Protein AF-A0A2V9L5A3-F1 (afdb_monomer_lite)

Secondary structure (DSSP, 8-state):
-PPPPPHHHHHHHTSSHHHHHHHHHHHH-TTS---TTT--TT-EE--THHHHTTEEEETTTTEEEETTTTBTTTT--S-HHHHHHHHHHHHH-TT---HHHHHHHTT-SSHHHHHHHHHHHHHHT---TTTSPPB-SEEEEEEEEEE---SS--STT-TTEEEEEEEEETTT--EEEEE-S--SHHHHHHHHHHHB-TT-EEEEES-GGGGGGGSTTSEEEEE-TTT-SSBTTTB--HHHHHHHHHHHHHIIIIIS---GGGHHHHHHHHHHHHHTTT-TTHHHHHHHT-B---TTSS--HHHHHHHHHHHHHHHHHHHHHHHHHHHHHHSSSPSEEEEEEE-TTT--EEEEEEEE--PPPHHHHHHHHHHHHHHHHHHHHHHHHHHHHHS-SS---S------BSSHHHHHHHHHHHSTTS-HHHHHHHHTT--BTTT-HHHHHHHHHHHHHHHTSSPPEEEEEEEEEPPHHHHHHHHTTS-HHHHHT--EEEPPGGG--SS--TT-EEEE--TT----TTPPEEEEEEE--TTSTT-BHHHHHHHHHHHHHHHHHHTGGGG-

Foldseek 3Di:
DQAADDLVRLCVQLVDLVSLQVLLCCLVCVPADADPQARDRQKDFDDDPSVVVQWIADPVVRDIDHSCPQFLCPPDPDRSSLLLSLLVCQLVVLLGAELVRSCVVSVQVDSVSSVSSLLLLLVLLADDLVPDDAAAAEKEKEKDWDADDDPDDPDFPPPGTWIKMKMAHPPLRAMDIDTFPHQALVRVVVVNPSRHAFAYEYAYEPDPSCPCCPDNRYNYDYDDPVVDQADPPRGHNVSVVVLVVSLVCSCVPHHVDDHPVSVRSSSSSSSSSSSCVVPRHVSSVSSSSRRNCPPLNPQNLVNLLVVLVVLLVQLVVLLVVLVVLQCVQCDPPGQFDWDWDADPPQQWIWIAGQDGNDWRDLVSLVSLLSSLVSLQVSQQSLQQLQLSSQASPPDDDPDAGQDADAAPVVSVVCVCVRNPNGDPVLSVLSVQQVRYPVRNVLNNLSVVQNCCCVPPHRWDKAKKFFWKFQDPVNLVVVVVPDPNVVSVPRGIDTDDLVPIDPRGDRGGTRDIGHRPDDDDSVMGIDMAMDTPDPVNGRDGSSVSSVVSSVVSSVSSVVCSVSSD

Radius of gyration: 33.83 Å; chains: 1; bounding box: 72×54×103 Å

pLDDT: mean 84.97, std 11.85, range [37.41, 98.12]

Sequence (564 aa):
MKTQPSLLEIVSKFNTEEMCVRHFEKIRWPKGLRCVRCDSNKARRMTGEAANRFLYWCPDCRYQYTVTVGTIFHDSKIPLIKWFLAIYMICSAKKGIPSLQLKRELDLGSYESALYMTHRIRLAMREDPDFCEKFSGIVEVDETYIGGKAKGPRGRGAANKVPVVAMKNRTSGKVRMQALEAVNAQSLADFIREHAHRGAEVHTDELSSYLWLDSAEFAHKSVNHTQTYVAPGNVHTNRVENVWSLFKRGIMGIFHKVSAKYLPLYLDEFAFRFNNRDEFNLMDKVLSECFLDSQASIMTANGRIALIRVKIERAKQHIRELQVETTAFLAPPDPYIVGAKRDPQTREPVYYVARVNRTPPIEIGAIAGDALQNLRSALDHLAYHLVLVGSSGSHLRRYVYFPISEDAAKYKTEVLGKVKGMRQDAIKAIDALKPYKGGNDLLWMLHRLNRTDKHRMLMTVGAAHIGHSITPEEREIFRQRIPARVVDEIAFVSLDARMVKCPLEEGDELLRDSPDAEVHEDMHFRFEVVFGEPDVLHTMLVPTLQRMADSVHAIVERFRPFLA

Structure (mmCIF, N/CA/C/O backbone):
data_AF-A0A2V9L5A3-F1
#
_entry.id   AF-A0A2V9L5A3-F1
#
loop_
_atom_site.group_PDB
_atom_site.id
_atom_site.type_symbol
_atom_site.label_atom_id
_atom_site.label_alt_id
_atom_site.label_comp_id
_atom_site.label_asym_id
_atom_site.label_entity_id
_atom_site.label_seq_id
_atom_site.pdbx_PDB_ins_code
_atom_site.Cartn_x
_atom_site.Cartn_y
_atom_site.Cartn_z
_atom_site.occupancy
_atom_site.B_iso_or_equiv
_atom_site.auth_seq_id
_atom_site.auth_comp_id
_atom_site.auth_asym_id
_atom_site.auth_atom_id
_atom_site.pdbx_PDB_model_num
ATOM 1 N N . MET A 1 1 ? -7.637 28.464 31.332 1.00 40.91 1 MET A N 1
ATOM 2 C CA . MET A 1 1 ? -7.266 27.127 30.809 1.00 40.91 1 MET A CA 1
ATOM 3 C C . MET A 1 1 ? -8.484 26.235 30.914 1.00 40.91 1 MET A C 1
ATOM 5 O O . MET A 1 1 ? -9.002 26.105 32.013 1.00 40.91 1 MET A O 1
ATOM 9 N N . LYS A 1 2 ? -8.987 25.681 29.806 1.00 51.78 2 LYS A N 1
ATOM 10 C CA . LYS A 1 2 ? -10.093 24.723 29.894 1.00 51.78 2 LYS A CA 1
ATOM 11 C C . LYS A 1 2 ? -9.536 23.416 30.485 1.00 51.78 2 LYS A C 1
ATOM 13 O O . LYS A 1 2 ? -8.553 22.887 29.974 1.00 51.78 2 LYS A O 1
ATOM 18 N N . THR A 1 3 ? -10.098 22.952 31.594 1.00 63.97 3 THR A N 1
ATOM 19 C CA . THR A 1 3 ? -9.690 21.726 32.298 1.00 63.97 3 THR A CA 1
ATOM 20 C C . THR A 1 3 ? -10.369 20.509 31.683 1.00 63.97 3 THR A C 1
ATOM 22 O O . THR A 1 3 ? -11.558 20.574 31.382 1.00 63.97 3 THR A O 1
ATOM 25 N N . GLN A 1 4 ? -9.631 19.409 31.503 1.00 71.31 4 GLN A N 1
ATOM 26 C CA . GLN A 1 4 ? -10.204 18.131 31.059 1.00 71.31 4 GLN A CA 1
ATOM 27 C C . GLN A 1 4 ? -11.436 17.769 31.909 1.00 71.31 4 GLN A C 1
ATOM 29 O O . GLN A 1 4 ? -11.409 18.020 33.120 1.00 71.31 4 GLN A O 1
ATOM 34 N N . PRO A 1 5 ? -12.493 17.199 31.300 1.00 83.06 5 PRO A N 1
ATOM 35 C CA . PRO A 1 5 ? -13.714 16.873 32.022 1.00 83.06 5 PRO A CA 1
ATOM 36 C C . PRO A 1 5 ? -13.416 15.901 33.163 1.00 83.06 5 PRO A C 1
ATOM 38 O O . PRO A 1 5 ? -12.546 15.034 33.035 1.00 83.06 5 PRO A O 1
ATOM 41 N N . SER A 1 6 ? -14.113 16.049 34.285 1.00 88.56 6 SER A N 1
ATOM 42 C CA . SER A 1 6 ? -13.950 15.163 35.440 1.00 88.56 6 SER A CA 1
ATOM 43 C C . SER A 1 6 ? -14.579 13.789 35.189 1.00 88.56 6 SER A C 1
ATOM 45 O O . SER A 1 6 ? -15.445 13.628 34.327 1.00 88.56 6 SER A O 1
ATOM 47 N N . LEU A 1 7 ? -14.190 12.782 35.979 1.00 89.69 7 LEU A N 1
ATOM 48 C CA . LEU A 1 7 ? -14.783 11.446 35.874 1.00 89.69 7 LEU A CA 1
ATOM 49 C C . LEU A 1 7 ? -16.305 11.487 36.084 1.00 89.69 7 LEU A C 1
ATOM 51 O O . LEU A 1 7 ? -17.033 10.813 35.363 1.00 89.69 7 LEU A O 1
ATOM 55 N N . LEU A 1 8 ? -16.791 12.308 37.022 1.00 91.69 8 LEU A N 1
ATOM 56 C CA . LEU A 1 8 ? -18.225 12.460 37.289 1.00 91.69 8 LEU A CA 1
ATOM 57 C C . LEU A 1 8 ? -18.970 13.078 36.101 1.00 91.69 8 LEU A C 1
ATOM 59 O O . LEU A 1 8 ? -20.065 12.632 35.768 1.00 91.69 8 LEU A O 1
ATOM 63 N N . GLU A 1 9 ? -18.368 14.057 35.424 1.00 91.44 9 GLU A N 1
ATOM 64 C CA . GLU A 1 9 ? -18.940 14.645 34.208 1.00 91.44 9 GLU A CA 1
ATOM 65 C C . GLU A 1 9 ? -19.022 13.617 33.075 1.00 91.44 9 GLU A C 1
ATOM 67 O O . GLU A 1 9 ? -20.039 13.541 32.389 1.00 91.44 9 GLU A O 1
ATOM 72 N N . ILE A 1 10 ? -17.985 12.794 32.898 1.00 93.25 10 ILE A N 1
ATOM 73 C CA . ILE A 1 10 ? -17.954 11.733 31.882 1.00 93.25 10 ILE A CA 1
ATOM 74 C C . ILE A 1 10 ? -18.992 10.653 32.175 1.00 93.25 10 ILE A C 1
ATOM 76 O O . ILE A 1 10 ? -19.742 10.281 31.275 1.00 93.25 10 ILE A O 1
ATOM 80 N N . VAL A 1 11 ? -19.076 10.184 33.421 1.00 93.44 11 VAL A N 1
ATOM 81 C CA . VAL A 1 11 ? -20.080 9.196 33.839 1.00 93.44 11 VAL A CA 1
ATOM 82 C C . VAL A 1 11 ? -21.488 9.751 33.640 1.00 93.44 11 VAL A C 1
ATOM 84 O O . VAL A 1 11 ? -22.334 9.053 33.096 1.00 93.44 11 VAL A O 1
ATOM 87 N N . SER A 1 12 ? -21.733 11.012 34.005 1.00 93.69 12 SER A N 1
ATOM 88 C CA . SER A 1 12 ? -23.026 11.674 33.794 1.00 93.69 12 SER A CA 1
ATOM 89 C C . SER A 1 12 ? -23.377 11.798 32.305 1.00 93.69 12 SER A C 1
ATOM 91 O O . SER A 1 12 ? -24.493 11.488 31.892 1.00 93.69 12 SER A O 1
ATOM 93 N N . LYS A 1 13 ? -22.405 12.187 31.470 1.00 93.19 13 LYS A N 1
ATOM 94 C CA . LYS A 1 13 ? -22.589 12.377 30.025 1.00 93.19 13 LYS A CA 1
ATOM 95 C C . LYS A 1 13 ? -22.800 11.063 29.265 1.00 93.19 13 LYS A C 1
ATOM 97 O O . LYS A 1 13 ? -23.529 11.050 28.274 1.00 93.19 13 LYS A O 1
ATOM 102 N N . PHE A 1 14 ? -22.162 9.979 29.700 1.00 94.81 14 PHE A N 1
ATOM 103 C CA . PHE A 1 14 ? -22.140 8.684 29.014 1.00 94.81 14 PHE A CA 1
ATOM 104 C C . PHE A 1 14 ? -22.686 7.557 29.900 1.00 94.81 14 PHE A C 1
ATOM 106 O O . PHE A 1 14 ? -22.104 6.479 29.986 1.00 94.81 14 PHE A O 1
ATOM 113 N N . ASN A 1 15 ? -23.817 7.805 30.561 1.00 91.62 15 ASN A N 1
ATOM 114 C CA . ASN A 1 15 ? -24.468 6.847 31.462 1.00 91.62 15 ASN A CA 1
ATOM 115 C C . ASN A 1 15 ? -25.346 5.796 30.754 1.00 91.62 15 ASN A C 1
ATOM 117 O O . ASN A 1 15 ? -25.793 4.849 31.397 1.00 91.62 15 ASN A O 1
ATOM 121 N N . THR A 1 16 ? -25.602 5.939 29.450 1.00 94.19 16 THR A N 1
ATOM 122 C CA . THR A 1 16 ? -26.382 4.980 28.653 1.00 94.19 16 THR A CA 1
ATOM 123 C C . THR A 1 16 ? -25.693 4.645 27.331 1.00 94.19 16 THR A C 1
ATOM 125 O O . THR A 1 16 ? -24.924 5.443 26.783 1.00 94.19 16 THR A O 1
ATOM 128 N N . GLU A 1 17 ? -25.999 3.463 26.784 1.00 93.25 17 GLU A N 1
ATOM 129 C CA . GLU A 1 17 ? -25.501 3.037 25.469 1.00 93.25 17 GLU A CA 1
ATOM 130 C C . GLU A 1 17 ? -25.933 4.015 24.376 1.00 93.25 17 GLU A C 1
ATOM 132 O O . GLU A 1 17 ? -25.132 4.380 23.520 1.00 93.25 17 GLU A O 1
ATOM 137 N N . GLU A 1 18 ? -27.169 4.515 24.443 1.00 93.00 18 GLU A N 1
ATOM 138 C CA . GLU A 1 18 ? -27.685 5.474 23.470 1.00 93.00 18 GLU A CA 1
ATOM 139 C C . GLU A 1 18 ? -26.870 6.774 23.448 1.00 93.00 18 GLU A C 1
ATOM 141 O O . GLU A 1 18 ? -26.571 7.294 22.371 1.00 93.00 18 GLU A O 1
ATOM 146 N N . MET A 1 19 ? -26.468 7.289 24.612 1.00 94.81 19 MET A N 1
ATOM 147 C CA . MET A 1 19 ? -25.640 8.496 24.694 1.00 94.81 19 MET A CA 1
ATOM 148 C C . MET A 1 19 ? -24.252 8.271 24.086 1.00 94.81 19 MET A C 1
ATOM 150 O O . MET A 1 19 ? -23.764 9.124 23.339 1.00 94.81 19 MET A O 1
ATOM 154 N N . CYS A 1 20 ? -23.645 7.106 24.336 1.00 96.00 20 CYS A N 1
ATOM 155 C CA . CYS A 1 20 ? -22.367 6.725 23.729 1.00 96.00 20 CYS A CA 1
ATOM 156 C C . CYS A 1 20 ? -22.489 6.616 22.204 1.00 96.00 20 CYS A C 1
ATOM 158 O O . CYS A 1 20 ? -21.684 7.187 21.469 1.00 96.00 20 CYS A O 1
ATOM 160 N N . VAL A 1 21 ? -23.535 5.940 21.724 1.00 94.81 21 VAL A N 1
ATOM 161 C CA . VAL A 1 21 ? -23.837 5.756 20.300 1.00 94.81 21 VAL A CA 1
ATOM 162 C C . VAL A 1 21 ? -24.052 7.099 19.598 1.00 94.81 21 VAL A C 1
ATOM 164 O O . VAL A 1 21 ? -23.398 7.371 18.593 1.00 94.81 21 VAL A O 1
ATOM 167 N N . ARG A 1 22 ? -24.894 7.981 20.153 1.00 93.31 22 ARG A N 1
ATOM 168 C CA . ARG A 1 22 ? -25.165 9.319 19.596 1.00 93.31 22 ARG A CA 1
ATOM 169 C C . ARG A 1 22 ? -23.922 10.205 19.564 1.00 93.31 22 ARG A C 1
ATOM 171 O O . ARG A 1 22 ? -23.765 11.009 18.648 1.00 93.31 22 ARG A O 1
ATOM 178 N N . HIS A 1 23 ? -23.051 10.105 20.566 1.00 95.00 23 HIS A N 1
ATOM 179 C CA . HIS A 1 23 ? -21.791 10.851 20.574 1.00 95.00 23 HIS A CA 1
ATOM 180 C C . HIS A 1 23 ? -20.813 10.295 19.539 1.00 95.00 23 HIS A C 1
ATOM 182 O O . HIS A 1 23 ? -20.261 11.057 18.748 1.00 95.00 23 HIS A O 1
ATOM 188 N N . PHE A 1 24 ? -20.666 8.970 19.476 1.00 94.94 24 PHE A N 1
ATOM 189 C CA . PHE A 1 24 ? -19.776 8.321 18.516 1.00 94.94 24 PHE A CA 1
ATOM 190 C C . PHE A 1 24 ? -20.224 8.527 17.064 1.00 94.94 24 PHE A C 1
ATOM 192 O O . PHE A 1 24 ? -19.392 8.694 16.180 1.00 94.94 24 PHE A O 1
ATOM 199 N N . GLU A 1 25 ? -21.530 8.605 16.812 1.00 93.00 25 GLU A N 1
ATOM 200 C CA . GLU A 1 25 ? -22.099 8.980 15.512 1.00 93.00 25 GLU A CA 1
ATOM 201 C C . GLU A 1 25 ? -21.638 10.344 15.026 1.00 93.00 25 GLU A C 1
ATOM 203 O O . GLU A 1 25 ? -21.283 10.481 13.859 1.00 93.00 25 GLU A O 1
ATOM 208 N N . LYS A 1 26 ? -21.627 11.347 15.909 1.00 92.50 26 LYS A N 1
ATOM 209 C CA . LYS A 1 26 ? -21.184 12.702 15.556 1.00 92.50 26 LYS A CA 1
ATOM 210 C C . LYS A 1 26 ? -19.705 12.725 15.186 1.00 92.50 26 LYS A C 1
ATOM 212 O O . LYS A 1 26 ? -19.326 13.444 14.269 1.00 92.50 26 LYS A O 1
ATOM 217 N N . ILE A 1 27 ? -18.897 11.923 15.880 1.00 91.62 27 ILE A N 1
ATOM 218 C CA . ILE A 1 27 ? -17.469 11.765 15.586 1.00 91.62 27 ILE A CA 1
ATOM 219 C C . ILE A 1 27 ? -17.278 11.035 14.254 1.00 91.62 27 ILE A C 1
ATOM 221 O O . ILE A 1 27 ? -16.503 11.477 13.413 1.00 91.62 27 ILE A O 1
ATOM 225 N N . ARG A 1 28 ? -18.011 9.938 14.034 1.00 88.94 28 ARG A N 1
ATOM 226 C CA . ARG A 1 28 ? -17.892 9.113 12.827 1.00 88.94 28 ARG A CA 1
ATOM 227 C C . ARG A 1 28 ? -18.403 9.811 11.568 1.00 88.94 28 ARG A C 1
ATOM 229 O O . ARG A 1 28 ? -17.860 9.619 10.484 1.00 88.94 28 ARG A O 1
ATOM 236 N N . TRP A 1 29 ? -19.467 10.593 11.700 1.00 90.50 29 TRP A N 1
ATOM 237 C CA . TRP A 1 29 ? -20.199 11.190 10.589 1.00 90.50 29 TRP A CA 1
ATOM 238 C C . TRP A 1 29 ? -20.451 12.685 10.818 1.00 90.50 29 TRP A C 1
ATOM 240 O O . TRP A 1 29 ? -21.604 13.117 10.906 1.00 90.50 29 TRP A O 1
ATOM 250 N N . PRO A 1 30 ? -19.392 13.515 10.856 1.00 86.88 30 PRO A N 1
ATOM 251 C CA . PRO A 1 30 ? -19.521 14.944 11.145 1.00 86.88 30 PRO A CA 1
ATOM 252 C C . PRO A 1 30 ? -20.341 15.695 10.085 1.00 86.88 30 PRO A C 1
ATOM 254 O O . PRO A 1 30 ? -20.951 16.718 10.380 1.00 86.88 30 PRO A O 1
ATOM 257 N N . LYS A 1 31 ? -20.378 15.179 8.848 1.00 85.12 31 LYS A N 1
ATOM 258 C CA . LYS A 1 31 ? -21.124 15.744 7.709 1.00 85.12 31 LYS A CA 1
ATOM 259 C C . LYS A 1 31 ? -22.442 15.012 7.419 1.00 85.12 31 LYS A C 1
ATOM 261 O O . LYS A 1 31 ? -23.028 15.210 6.360 1.00 85.12 31 LYS A O 1
ATOM 266 N N . GLY A 1 32 ? -22.896 14.162 8.338 1.00 88.62 32 GLY A N 1
ATOM 267 C CA . GLY A 1 32 ? -24.089 13.338 8.167 1.00 88.62 32 GLY A CA 1
ATOM 268 C C . GLY A 1 32 ? -23.778 11.874 7.858 1.00 88.62 32 GLY A C 1
ATOM 269 O O . GLY A 1 32 ? -22.683 11.518 7.420 1.00 88.62 32 GLY A O 1
ATOM 270 N N . LEU A 1 33 ? -24.764 11.023 8.145 1.00 90.50 33 LEU A N 1
ATOM 271 C CA . LEU A 1 33 ? -24.672 9.566 8.105 1.00 90.50 33 LEU A CA 1
ATOM 272 C C . LEU A 1 33 ? -24.276 9.049 6.715 1.00 90.50 33 LEU A C 1
ATOM 274 O O . LEU A 1 33 ? -24.950 9.324 5.723 1.00 90.50 33 LEU A O 1
ATOM 278 N N . ARG A 1 34 ? -23.223 8.225 6.663 1.00 87.75 34 ARG A N 1
ATOM 279 C CA . ARG A 1 34 ? -22.807 7.508 5.449 1.00 87.75 34 ARG A CA 1
ATOM 280 C C . ARG A 1 34 ? -22.685 6.013 5.699 1.00 87.75 34 ARG A C 1
ATOM 282 O O . ARG A 1 34 ? -22.376 5.569 6.806 1.00 87.75 34 ARG A O 1
ATOM 289 N N . CYS A 1 35 ? -22.943 5.218 4.665 1.00 83.31 35 CYS A N 1
ATOM 290 C CA . CYS A 1 35 ? -22.809 3.772 4.749 1.00 83.31 35 CYS A CA 1
ATOM 291 C C . CYS A 1 35 ? -21.357 3.364 5.014 1.00 83.31 35 CYS A C 1
ATOM 293 O O . CYS A 1 35 ? -20.481 3.664 4.216 1.00 83.31 35 CYS A O 1
ATOM 295 N N . VAL A 1 36 ? -21.115 2.580 6.066 1.00 80.00 36 VAL A N 1
ATOM 296 C CA . VAL A 1 36 ? -19.765 2.076 6.399 1.00 80.00 36 VAL A CA 1
ATOM 297 C C . VAL A 1 36 ? -19.198 1.095 5.371 1.00 80.00 36 VAL A C 1
ATOM 299 O O . VAL A 1 36 ? -18.032 0.743 5.452 1.00 80.00 36 VAL A O 1
ATOM 302 N N . ARG A 1 37 ? -20.030 0.606 4.443 1.00 76.56 37 ARG A N 1
ATOM 303 C CA . ARG A 1 37 ? -19.633 -0.343 3.397 1.00 76.56 37 ARG A CA 1
ATOM 304 C C . ARG A 1 37 ? -19.455 0.332 2.039 1.00 76.56 37 ARG A C 1
ATOM 306 O O . ARG A 1 37 ? -18.431 0.136 1.414 1.00 76.56 37 ARG A O 1
ATOM 313 N N . CYS A 1 38 ? -20.454 1.091 1.582 1.00 75.31 38 CYS A N 1
ATOM 314 C CA . CYS A 1 38 ? -20.471 1.667 0.227 1.00 75.31 38 CYS A CA 1
ATOM 315 C C . CYS A 1 38 ? -20.415 3.202 0.194 1.00 75.31 38 CYS A C 1
ATOM 317 O O . CYS A 1 38 ? -20.596 3.796 -0.863 1.00 75.31 38 CYS A O 1
ATOM 319 N N . ASP A 1 39 ? -20.257 3.857 1.349 1.00 80.25 39 ASP A N 1
ATOM 320 C CA . ASP A 1 39 ? -20.192 5.320 1.498 1.00 80.25 39 ASP A CA 1
ATOM 321 C C . ASP A 1 39 ? -21.438 6.099 0.999 1.00 80.25 39 ASP A C 1
ATOM 323 O O . ASP A 1 39 ? -21.453 7.330 0.923 1.00 80.25 39 ASP A O 1
ATOM 327 N N . SER A 1 40 ? -22.543 5.407 0.701 1.00 78.81 40 SER A N 1
ATOM 328 C CA . SER A 1 40 ? -23.812 6.040 0.325 1.00 78.81 40 SER A CA 1
ATOM 329 C C . SER A 1 40 ? -24.342 6.962 1.427 1.00 78.81 40 SER A C 1
ATOM 331 O O . SER A 1 40 ? -24.390 6.588 2.602 1.00 78.81 40 SER A O 1
ATOM 333 N N . ASN A 1 41 ? -24.809 8.146 1.028 1.00 89.50 41 ASN A N 1
ATOM 334 C CA . ASN A 1 41 ? -25.503 9.111 1.885 1.00 89.50 41 ASN A CA 1
ATOM 335 C C . ASN A 1 41 ? -26.994 8.775 2.102 1.00 89.50 41 ASN A C 1
ATOM 337 O O . ASN A 1 41 ? -27.683 9.497 2.814 1.00 89.50 41 ASN A O 1
ATOM 341 N N . LYS A 1 42 ? -27.503 7.685 1.509 1.00 89.19 42 LYS A N 1
ATOM 342 C CA . LYS A 1 42 ? -28.890 7.215 1.691 1.00 89.19 42 LYS A CA 1
ATOM 343 C C . LYS A 1 42 ? -29.054 6.250 2.864 1.00 89.19 42 LYS A C 1
ATOM 345 O O . LYS A 1 42 ? -30.139 5.695 3.063 1.00 89.19 42 LYS A O 1
ATOM 350 N N . ALA A 1 43 ? -27.974 5.972 3.595 1.00 92.12 43 ALA A N 1
ATOM 351 C CA . ALA A 1 43 ? -28.053 5.182 4.813 1.00 92.12 43 ALA A CA 1
ATOM 352 C C . ALA A 1 43 ? -28.984 5.864 5.822 1.00 92.12 43 ALA A C 1
ATOM 354 O O . ALA A 1 43 ? -29.003 7.086 5.941 1.00 92.12 43 ALA A O 1
ATOM 355 N N . ARG A 1 44 ? -29.767 5.065 6.547 1.00 93.25 44 ARG A N 1
ATOM 356 C CA . ARG A 1 44 ? -30.724 5.554 7.541 1.00 93.25 44 ARG A CA 1
ATOM 357 C C . ARG A 1 44 ? -30.652 4.735 8.816 1.00 93.25 44 ARG A C 1
ATOM 359 O O . ARG A 1 44 ? -30.364 3.537 8.774 1.00 93.25 44 ARG A O 1
ATOM 366 N N . ARG A 1 45 ? -30.942 5.379 9.945 1.00 93.19 45 ARG A N 1
ATOM 367 C CA . ARG A 1 45 ? -31.178 4.678 11.208 1.00 93.19 45 ARG A CA 1
ATOM 368 C C . ARG A 1 45 ? -32.497 3.907 11.099 1.00 93.19 45 ARG A C 1
ATOM 370 O O . ARG A 1 45 ? -33.468 4.416 10.540 1.00 93.19 45 ARG A O 1
ATOM 377 N N . MET A 1 46 ? -32.515 2.671 11.580 1.00 90.25 46 MET A N 1
ATOM 378 C CA . MET A 1 46 ? -33.722 1.849 11.596 1.00 90.25 46 MET A CA 1
ATOM 379 C C . MET A 1 46 ? -34.652 2.266 12.742 1.00 90.25 46 MET A C 1
ATOM 381 O O . MET A 1 46 ? -34.199 2.783 13.761 1.00 90.25 46 MET A O 1
ATOM 385 N N . THR A 1 47 ? -35.954 2.044 12.561 1.00 86.81 47 THR A N 1
ATOM 386 C CA . THR A 1 47 ? -37.013 2.338 13.540 1.00 86.81 47 THR A CA 1
ATOM 387 C C . THR A 1 47 ? -37.549 1.047 14.180 1.00 86.81 47 THR A C 1
ATOM 389 O O . THR A 1 47 ? -37.207 -0.056 13.747 1.00 86.81 47 THR A O 1
ATOM 392 N N . GLY A 1 48 ? -38.372 1.166 15.229 1.00 84.75 48 GLY A N 1
ATOM 393 C CA . GLY A 1 48 ? -38.979 0.019 15.922 1.00 84.75 48 GLY A CA 1
ATOM 394 C C . GLY A 1 48 ? -37.976 -0.790 16.750 1.00 84.75 48 GLY A C 1
ATOM 395 O O . GLY A 1 48 ? -37.018 -0.235 17.281 1.00 84.75 48 GLY A O 1
ATOM 396 N N . GLU A 1 49 ? -38.153 -2.111 16.840 1.00 75.00 49 GLU A N 1
ATOM 397 C CA . GLU A 1 49 ? -37.254 -2.998 17.605 1.00 75.00 49 GLU A CA 1
ATOM 398 C C . GLU A 1 49 ? -35.791 -2.931 17.136 1.00 75.00 49 GLU A C 1
ATOM 400 O O . GLU A 1 49 ? -34.860 -3.068 17.931 1.00 75.00 49 GLU A O 1
ATOM 405 N N . ALA A 1 50 ? -35.564 -2.653 15.850 1.00 72.38 50 ALA A N 1
ATOM 406 C CA . ALA A 1 50 ? -34.225 -2.464 15.302 1.00 72.38 50 ALA A CA 1
ATOM 407 C C . ALA A 1 50 ? -33.536 -1.187 15.829 1.00 72.38 50 ALA A C 1
ATOM 409 O O . ALA A 1 50 ? -32.304 -1.140 15.891 1.00 72.38 50 ALA A O 1
ATOM 410 N N . ALA A 1 51 ? -34.306 -0.178 16.255 1.00 76.06 51 ALA A N 1
ATOM 411 C CA . ALA A 1 51 ? -33.778 1.041 16.868 1.00 76.06 51 ALA A CA 1
ATOM 412 C C . ALA A 1 51 ? -33.154 0.764 18.242 1.00 76.06 51 ALA A C 1
ATOM 414 O O . ALA A 1 51 ? -32.092 1.307 18.541 1.00 76.06 51 ALA A O 1
ATOM 415 N N . ASN A 1 52 ? -33.738 -0.155 19.023 1.00 79.00 52 ASN A N 1
ATOM 416 C CA . ASN A 1 52 ? -33.204 -0.572 20.329 1.00 79.00 52 ASN A CA 1
ATOM 417 C C . ASN A 1 52 ? -31.819 -1.227 20.212 1.00 79.00 52 ASN A C 1
ATOM 419 O O . ASN A 1 52 ? -31.052 -1.258 21.169 1.00 79.00 52 ASN A O 1
ATOM 423 N N . ARG A 1 53 ? -31.489 -1.748 19.024 1.00 82.31 53 ARG A N 1
ATOM 424 C CA . ARG A 1 53 ? -30.186 -2.343 18.696 1.00 82.31 53 ARG A CA 1
ATOM 425 C C . ARG A 1 53 ? -29.246 -1.375 17.971 1.00 82.31 53 ARG A C 1
ATOM 427 O O . ARG A 1 53 ? -28.193 -1.803 17.501 1.00 82.31 53 ARG A O 1
ATOM 434 N N . PHE A 1 54 ? -29.626 -0.101 17.849 1.00 90.56 54 PHE A N 1
ATOM 435 C CA . PHE A 1 54 ? -28.865 0.952 17.170 1.00 90.56 54 PHE A CA 1
ATOM 436 C C . PHE A 1 54 ? -28.460 0.582 15.733 1.00 90.56 54 PHE A C 1
ATOM 438 O O . PHE A 1 54 ? -27.329 0.826 15.299 1.00 90.56 54 PHE A O 1
ATOM 445 N N . LEU A 1 55 ? -29.384 -0.049 15.003 1.00 91.88 55 LEU A N 1
ATOM 446 C CA . LEU A 1 55 ? -29.130 -0.543 13.655 1.00 91.88 55 LEU A CA 1
ATOM 447 C C . LEU A 1 55 ? -29.301 0.542 12.591 1.00 91.88 55 LEU A C 1
ATOM 449 O O . LEU A 1 55 ? -30.192 1.393 12.637 1.00 91.88 55 LEU A O 1
ATOM 453 N N . TYR A 1 56 ? -28.450 0.434 11.583 1.00 93.50 56 TYR A N 1
ATOM 454 C CA . TYR A 1 56 ? -28.413 1.227 10.370 1.00 93.50 56 TYR A CA 1
ATOM 455 C C . TYR A 1 56 ? -28.709 0.343 9.176 1.00 93.50 56 TYR A C 1
ATOM 457 O O . TYR A 1 56 ? -28.248 -0.795 9.121 1.00 93.50 56 TYR A O 1
ATOM 465 N N . TRP A 1 57 ? -29.422 0.890 8.199 1.00 93.31 57 TRP A N 1
ATOM 466 C CA . TRP A 1 57 ? -29.704 0.228 6.936 1.00 93.31 57 TRP A CA 1
ATOM 467 C C . TRP A 1 57 ? -29.294 1.110 5.765 1.00 93.31 57 TRP A C 1
ATOM 469 O O . TRP A 1 57 ? -29.701 2.272 5.672 1.00 93.31 57 TRP A O 1
ATOM 479 N N . CYS A 1 58 ? -28.523 0.544 4.841 1.00 89.94 58 CYS A N 1
ATOM 480 C CA . CYS A 1 58 ? -28.234 1.179 3.564 1.00 89.94 58 CYS A CA 1
ATOM 481 C C . CYS A 1 58 ? -29.094 0.558 2.452 1.00 89.94 58 CYS A C 1
ATOM 483 O O . CYS A 1 58 ? -28.954 -0.636 2.192 1.00 89.94 58 CYS A O 1
ATOM 485 N N . PRO A 1 59 ? -29.946 1.336 1.759 1.00 89.19 59 PRO A N 1
ATOM 486 C CA . PRO A 1 59 ? -30.750 0.817 0.655 1.00 89.19 59 PRO A CA 1
ATOM 487 C C . PRO A 1 59 ? -29.916 0.470 -0.586 1.00 89.19 59 PRO A C 1
ATOM 489 O O . PRO A 1 59 ? -30.272 -0.473 -1.286 1.00 89.19 59 PRO A O 1
ATOM 492 N N . ASP A 1 60 ? -28.810 1.180 -0.838 1.00 76.44 60 ASP A N 1
ATOM 493 C CA . ASP A 1 60 ? -28.004 0.983 -2.051 1.00 76.44 60 ASP A CA 1
ATOM 494 C C . ASP A 1 60 ? -27.240 -0.354 -2.018 1.00 76.44 60 ASP A C 1
ATOM 496 O O . ASP A 1 60 ? -27.287 -1.110 -2.984 1.00 76.44 60 ASP A O 1
ATOM 500 N N . CYS A 1 61 ? -26.589 -0.701 -0.898 1.00 77.56 61 CYS A N 1
ATOM 501 C CA . CYS A 1 61 ? -25.848 -1.967 -0.761 1.00 77.56 61 CYS A CA 1
ATOM 502 C C . CYS A 1 61 ? -26.558 -3.034 0.088 1.00 77.56 61 CYS A C 1
ATOM 504 O O . CYS A 1 61 ? -25.982 -4.092 0.353 1.00 77.56 61 CYS A O 1
ATOM 506 N N . ARG A 1 62 ? -27.792 -2.754 0.535 1.00 86.25 62 ARG A N 1
ATOM 507 C CA . ARG A 1 62 ? -28.630 -3.635 1.371 1.00 86.25 62 ARG A CA 1
ATOM 508 C C . ARG A 1 62 ? -27.911 -4.166 2.614 1.00 86.25 62 ARG A C 1
ATOM 510 O O . ARG A 1 62 ? -28.099 -5.312 3.018 1.00 86.25 62 ARG A O 1
ATOM 517 N N . TYR A 1 63 ? -27.042 -3.342 3.194 1.00 84.12 63 TYR A N 1
ATOM 518 C CA . TYR A 1 63 ? -26.252 -3.721 4.357 1.00 84.12 63 TYR A CA 1
ATOM 519 C C . TYR A 1 63 ? -26.851 -3.157 5.639 1.00 84.12 63 TYR A C 1
ATOM 521 O O . TYR A 1 63 ? -27.137 -1.958 5.723 1.00 84.12 63 TYR A O 1
ATOM 529 N N . GLN A 1 64 ? -26.985 -4.031 6.636 1.00 88.81 64 GLN A N 1
ATOM 530 C CA . GLN A 1 64 ? -27.385 -3.687 7.992 1.00 88.81 64 GLN A CA 1
ATOM 531 C C . GLN A 1 64 ? -26.165 -3.687 8.916 1.00 88.81 64 GLN A C 1
ATOM 533 O O . GLN A 1 64 ? -25.391 -4.642 8.908 1.00 88.81 64 GLN A O 1
ATOM 538 N N . TYR A 1 65 ? -25.984 -2.634 9.710 1.00 89.62 65 TYR A N 1
ATOM 539 C CA . TYR A 1 65 ? -24.794 -2.469 10.551 1.00 89.62 65 TYR A CA 1
ATOM 540 C C . TYR A 1 65 ? -25.067 -1.610 11.789 1.00 89.62 65 TYR A C 1
ATOM 542 O O . TYR A 1 65 ? -26.114 -0.985 11.904 1.00 89.62 65 TYR A O 1
ATOM 550 N N . THR A 1 66 ? -24.121 -1.570 12.723 1.00 90.81 66 THR A N 1
ATOM 551 C CA . THR A 1 66 ? -24.112 -0.656 13.878 1.00 90.81 66 THR A CA 1
ATOM 552 C C . THR A 1 66 ? -23.016 0.394 13.704 1.00 90.81 66 THR A C 1
ATOM 554 O O . THR A 1 66 ? -22.096 0.227 12.899 1.00 90.81 66 THR A O 1
ATOM 557 N N . VAL A 1 67 ? -23.043 1.454 14.518 1.00 91.25 67 VAL A N 1
ATOM 558 C CA . VAL A 1 67 ? -21.969 2.468 14.548 1.00 91.25 67 VAL A CA 1
ATOM 559 C C . VAL A 1 67 ? -20.594 1.887 14.930 1.00 91.25 67 VAL A C 1
ATOM 561 O O . VAL A 1 67 ? -19.575 2.535 14.724 1.00 91.25 67 VAL A O 1
ATOM 564 N N . THR A 1 68 ? -20.527 0.663 15.459 1.00 90.19 68 THR A N 1
ATOM 565 C CA . THR A 1 68 ? -19.280 0.001 15.878 1.00 90.19 68 THR A CA 1
ATOM 566 C C . THR A 1 68 ? -18.601 -0.807 14.772 1.00 90.19 68 THR A C 1
ATOM 568 O O . THR A 1 68 ? -17.447 -1.198 14.922 1.00 90.19 68 THR A O 1
ATOM 571 N N . VAL A 1 69 ? -19.272 -1.060 13.643 1.00 87.81 69 VAL A N 1
ATOM 572 C CA . VAL A 1 69 ? -18.692 -1.831 12.529 1.00 87.81 69 VAL A CA 1
ATOM 573 C C . VAL A 1 69 ? -17.488 -1.093 11.941 1.00 87.81 69 VAL A C 1
ATOM 575 O O . VAL A 1 69 ? -17.593 0.081 11.607 1.00 87.81 69 VAL A O 1
ATOM 578 N N . GLY A 1 70 ? -16.350 -1.768 11.792 1.00 77.12 70 GLY A N 1
ATOM 579 C CA . GLY A 1 70 ? -15.108 -1.165 11.276 1.00 77.12 70 GLY A CA 1
ATOM 580 C C . GLY A 1 70 ? -14.343 -0.317 12.302 1.00 77.12 70 GLY A C 1
ATOM 581 O O . GLY A 1 70 ? -13.488 0.478 11.939 1.00 77.12 70 GLY A O 1
ATOM 582 N N . THR A 1 71 ? -14.646 -0.451 13.595 1.00 86.31 71 THR A N 1
ATOM 583 C CA . THR A 1 71 ? -13.949 0.284 14.664 1.00 86.31 71 THR A CA 1
ATOM 584 C C . THR A 1 71 ? -13.341 -0.669 15.684 1.00 86.31 71 THR A C 1
ATOM 586 O O . THR A 1 71 ? -13.592 -1.877 15.650 1.00 86.31 71 THR A O 1
ATOM 589 N N . ILE A 1 72 ? -12.585 -0.144 16.651 1.00 88.38 72 ILE A N 1
ATOM 590 C CA . ILE A 1 72 ? -12.085 -0.940 17.780 1.00 88.38 72 ILE A CA 1
ATOM 591 C C . ILE A 1 72 ? -13.199 -1.601 18.603 1.00 88.38 72 ILE A C 1
ATOM 593 O O . ILE A 1 72 ? -12.945 -2.576 19.313 1.00 88.38 72 ILE A O 1
ATOM 597 N N . PHE A 1 73 ? -14.436 -1.123 18.475 1.00 91.88 73 PHE A N 1
ATOM 598 C CA . PHE A 1 73 ? -15.612 -1.663 19.152 1.00 91.88 73 PHE A CA 1
ATOM 599 C C . PHE A 1 73 ? -16.282 -2.802 18.365 1.00 91.88 73 PHE A C 1
ATOM 601 O O . PHE A 1 73 ? -17.172 -3.468 18.894 1.00 91.88 73 PHE A O 1
ATOM 608 N N . HIS A 1 74 ? -15.877 -3.047 17.112 1.00 85.06 74 HIS A N 1
ATOM 609 C CA . HIS A 1 74 ? -16.455 -4.090 16.264 1.00 85.06 74 HIS A CA 1
ATOM 610 C C . HIS A 1 74 ? -16.290 -5.468 16.915 1.00 85.06 74 HIS A C 1
ATOM 612 O O . HIS A 1 74 ? -15.192 -5.825 17.353 1.00 85.06 74 HIS A O 1
ATOM 618 N N . ASP A 1 75 ? -17.386 -6.230 16.955 1.00 80.38 75 ASP A N 1
ATOM 619 C CA . ASP A 1 75 ? -17.452 -7.604 17.464 1.00 80.38 75 ASP A CA 1
ATOM 620 C C . ASP A 1 75 ? -17.085 -7.704 18.956 1.00 80.38 75 ASP A C 1
ATOM 622 O O . ASP A 1 75 ? -16.692 -8.743 19.481 1.00 80.38 75 ASP A O 1
ATOM 626 N N . SER A 1 76 ? -17.204 -6.584 19.677 1.00 85.56 76 SER A N 1
ATOM 627 C CA . SER A 1 76 ? -17.101 -6.568 21.128 1.00 85.56 76 SER A CA 1
ATOM 628 C C . SER A 1 76 ? -18.464 -6.831 21.756 1.00 85.56 76 SER A C 1
ATOM 630 O O . SER A 1 76 ? -19.450 -6.174 21.434 1.00 85.56 76 SER A O 1
ATOM 632 N N . LYS A 1 77 ? -18.496 -7.755 22.720 1.00 88.81 77 LYS A N 1
ATOM 633 C CA . LYS A 1 77 ? -19.643 -7.956 23.620 1.00 88.81 77 LYS A CA 1
ATOM 634 C C . LYS A 1 77 ? -19.630 -6.992 24.814 1.00 88.81 77 LYS A C 1
ATOM 636 O O . LYS A 1 77 ? -20.505 -7.073 25.669 1.00 88.81 77 LYS A O 1
ATOM 641 N N . ILE A 1 78 ? -18.616 -6.129 24.914 1.00 93.56 78 ILE A N 1
ATOM 642 C CA . ILE A 1 78 ? -18.481 -5.173 26.011 1.00 93.56 78 ILE A CA 1
ATOM 643 C C . ILE A 1 78 ? -19.294 -3.913 25.662 1.00 93.56 78 ILE A C 1
ATOM 645 O O . ILE A 1 78 ? -19.078 -3.367 24.578 1.00 93.56 78 ILE A O 1
ATOM 649 N N . PRO A 1 79 ? -20.181 -3.436 26.557 1.00 94.25 79 PRO A N 1
ATOM 650 C CA . PRO A 1 79 ? -20.981 -2.228 26.334 1.00 94.25 79 PRO A CA 1
ATOM 651 C C . PRO A 1 79 ? -20.117 -0.992 26.022 1.00 94.25 79 PRO A C 1
ATOM 653 O O . PRO A 1 79 ? -19.033 -0.833 26.599 1.00 94.25 79 PRO A O 1
ATOM 656 N N . LEU A 1 80 ? -20.581 -0.102 25.135 1.00 95.31 80 LEU A N 1
ATOM 657 C CA . LEU A 1 80 ? -19.862 1.122 24.764 1.00 95.31 80 LEU A CA 1
ATOM 658 C C . LEU A 1 80 ? -19.623 2.051 25.951 1.00 95.31 80 LEU A C 1
ATOM 660 O O . LEU A 1 80 ? -18.583 2.705 25.980 1.00 95.31 80 LEU A O 1
ATOM 664 N N . ILE A 1 81 ? -20.507 2.056 26.953 1.00 95.94 81 ILE A N 1
ATOM 665 C CA . ILE A 1 81 ? -20.294 2.815 28.197 1.00 95.94 81 ILE A CA 1
ATOM 666 C C . ILE A 1 81 ? -18.930 2.459 28.804 1.00 95.94 81 ILE A C 1
ATOM 668 O O . ILE A 1 81 ? -18.125 3.335 29.123 1.00 95.94 81 ILE A O 1
ATOM 672 N N . LYS A 1 82 ? -18.618 1.159 28.902 1.00 96.31 82 LYS A N 1
ATOM 673 C CA . LYS A 1 82 ? -17.350 0.688 29.475 1.00 96.31 82 LYS A CA 1
ATOM 674 C C . LYS A 1 82 ? -16.161 1.053 28.588 1.00 96.31 82 LYS A C 1
ATOM 676 O O . LYS A 1 82 ? -15.105 1.397 29.108 1.00 96.31 82 LYS A O 1
ATOM 681 N N . TRP A 1 83 ? -16.327 1.025 27.266 1.00 96.62 83 TRP A N 1
ATOM 682 C CA . TRP A 1 83 ? -15.295 1.483 26.331 1.00 96.62 83 TRP A CA 1
ATOM 683 C C . TRP A 1 83 ? -14.984 2.973 26.483 1.00 96.62 83 TRP A C 1
ATOM 685 O O . TRP A 1 83 ? -13.815 3.342 26.554 1.00 96.62 83 TRP A O 1
ATOM 695 N N . PHE A 1 84 ? -16.008 3.819 26.572 1.00 96.31 84 PHE A N 1
ATOM 696 C CA . PHE A 1 84 ? -15.851 5.264 26.743 1.00 96.31 84 PHE A CA 1
ATOM 697 C C . PHE A 1 84 ? -15.146 5.589 28.060 1.00 96.31 84 PHE A C 1
ATOM 699 O O . PHE A 1 84 ? -14.176 6.349 28.073 1.00 96.31 84 PHE A O 1
ATOM 706 N N . LEU A 1 85 ? -15.567 4.947 29.153 1.00 95.69 85 LEU A N 1
ATOM 707 C CA . LEU A 1 85 ? -14.914 5.090 30.452 1.00 95.69 85 LEU A CA 1
ATOM 708 C C . LEU A 1 85 ? -13.460 4.604 30.414 1.00 95.69 85 LEU A C 1
ATOM 710 O O . LEU A 1 85 ? -12.580 5.293 30.924 1.00 95.69 85 LEU A O 1
ATOM 714 N N . ALA A 1 86 ? -13.173 3.478 29.756 1.00 95.75 86 ALA A N 1
ATOM 715 C CA . ALA A 1 86 ? -11.805 2.990 29.599 1.00 95.75 86 ALA A CA 1
ATOM 716 C C . ALA A 1 86 ? -10.915 3.978 28.837 1.00 95.75 86 ALA A C 1
ATOM 718 O O . ALA A 1 86 ? -9.801 4.263 29.281 1.00 95.75 86 ALA A O 1
ATOM 719 N N . ILE A 1 87 ? -11.403 4.519 27.715 1.00 95.19 87 ILE A N 1
ATOM 720 C CA . ILE A 1 87 ? -10.679 5.521 26.925 1.00 95.19 87 ILE A CA 1
ATOM 721 C C . ILE A 1 87 ? -10.409 6.754 27.786 1.00 95.19 87 ILE A C 1
ATOM 723 O O . ILE A 1 87 ? -9.264 7.199 27.866 1.00 95.19 87 ILE A O 1
ATOM 727 N N . TYR A 1 88 ? -11.423 7.264 28.490 1.00 93.81 88 TYR A N 1
ATOM 728 C CA . TYR A 1 88 ? -11.258 8.395 29.397 1.00 93.81 88 TYR A CA 1
ATOM 729 C C . TYR A 1 88 ? -10.220 8.119 30.493 1.00 93.81 88 TYR A C 1
ATOM 731 O O . TYR A 1 88 ? -9.344 8.948 30.736 1.00 93.81 88 TYR A O 1
ATOM 739 N N . MET A 1 89 ? -10.267 6.953 31.141 1.00 93.12 89 MET A N 1
ATOM 740 C CA . MET A 1 89 ? -9.320 6.580 32.195 1.00 93.12 89 MET A CA 1
ATOM 741 C C . MET A 1 89 ? -7.881 6.474 31.673 1.00 93.12 89 MET A C 1
ATOM 743 O O . MET A 1 89 ? -6.957 6.925 32.344 1.00 93.12 89 MET A O 1
ATOM 747 N N . ILE A 1 90 ? -7.675 5.934 30.467 1.00 92.31 90 ILE A N 1
ATOM 748 C CA . ILE A 1 90 ? -6.346 5.876 29.834 1.00 92.31 90 ILE A CA 1
ATOM 749 C C . ILE A 1 90 ? -5.851 7.288 29.485 1.00 92.31 90 ILE A C 1
ATOM 751 O O . ILE A 1 90 ? -4.685 7.605 29.725 1.00 92.31 90 ILE A O 1
ATOM 755 N N . CYS A 1 91 ? -6.730 8.148 28.962 1.00 89.81 91 CYS A N 1
ATOM 756 C CA . CYS A 1 91 ? -6.392 9.523 28.586 1.00 89.81 91 CYS A CA 1
ATOM 757 C C . CYS A 1 91 ? -6.089 10.410 29.803 1.00 89.81 91 CYS A C 1
ATOM 759 O O . CYS A 1 91 ? -5.133 11.184 29.787 1.00 89.81 91 CYS A O 1
ATOM 761 N N . SER A 1 92 ? -6.885 10.294 30.868 1.00 87.12 92 SER A N 1
ATOM 762 C CA . SER A 1 92 ? -6.761 11.114 32.081 1.00 87.12 92 SER A CA 1
ATOM 763 C C . SER A 1 92 ? -5.608 10.666 32.986 1.00 87.12 92 SER A C 1
ATOM 765 O O . SER A 1 92 ? -4.984 11.491 33.663 1.00 87.12 92 SER A O 1
ATOM 767 N N . ALA A 1 93 ? -5.255 9.377 32.979 1.00 85.31 93 ALA A N 1
ATOM 768 C CA . ALA A 1 93 ? -4.159 8.851 33.781 1.00 85.31 93 ALA A CA 1
ATOM 769 C C . ALA A 1 93 ? -2.797 9.237 33.185 1.00 85.31 93 ALA A C 1
ATOM 771 O O . ALA A 1 93 ? -2.175 8.432 32.502 1.00 85.31 93 ALA A O 1
ATOM 772 N N . LYS A 1 94 ? -2.263 10.428 33.504 1.00 75.00 94 LYS A N 1
ATOM 773 C CA . LYS A 1 94 ? -0.981 10.970 32.976 1.00 75.00 94 LYS A CA 1
ATOM 774 C C . LYS A 1 94 ? 0.222 10.022 33.006 1.00 75.00 94 LYS A C 1
ATOM 776 O O . LYS A 1 94 ? 1.124 10.182 32.194 1.00 75.00 94 LYS A O 1
ATOM 781 N N . LYS A 1 95 ? 0.241 9.044 33.912 1.00 78.88 95 LYS A N 1
ATOM 782 C CA . LYS A 1 95 ? 1.286 8.012 33.978 1.00 78.88 95 LYS A CA 1
ATOM 783 C C . LYS A 1 95 ? 0.912 6.743 33.192 1.00 78.88 95 LYS A C 1
ATOM 785 O O . LYS A 1 95 ? 1.779 6.131 32.585 1.00 78.88 95 LYS A O 1
ATOM 790 N N . GLY A 1 96 ? -0.370 6.396 33.131 1.00 84.88 96 GLY A N 1
ATOM 791 C CA . GLY A 1 96 ? -0.919 5.182 32.520 1.00 84.88 96 GLY A CA 1
ATOM 792 C C . GLY A 1 96 ? -1.758 4.391 33.516 1.00 84.88 96 GLY A C 1
ATOM 793 O O . GLY A 1 96 ? -1.703 4.657 34.717 1.00 84.88 96 GLY A O 1
ATOM 794 N N . ILE A 1 97 ? -2.532 3.431 33.013 1.00 90.81 97 ILE A N 1
ATOM 795 C CA . ILE A 1 97 ? -3.395 2.573 33.829 1.00 90.81 97 ILE A CA 1
ATOM 796 C C . ILE A 1 97 ? -3.150 1.087 33.504 1.00 90.81 97 ILE A C 1
ATOM 798 O O . ILE A 1 97 ? -3.150 0.704 32.328 1.00 90.81 97 ILE A O 1
ATOM 802 N N . PRO A 1 98 ? -2.925 0.220 34.509 1.00 91.81 98 PRO A N 1
ATOM 803 C CA . PRO A 1 98 ? -2.804 -1.216 34.283 1.00 91.81 98 PRO A CA 1
ATOM 804 C C . PRO A 1 98 ? -4.142 -1.826 33.847 1.00 91.81 98 PRO A C 1
ATOM 806 O O . PRO A 1 98 ? -5.200 -1.468 34.369 1.00 91.81 98 PRO A O 1
ATOM 809 N N . SER A 1 99 ? -4.111 -2.838 32.974 1.00 92.56 99 SER A N 1
ATOM 810 C CA . SER A 1 99 ? -5.332 -3.544 32.547 1.00 92.56 99 SER A CA 1
ATOM 811 C C . SER A 1 99 ? -6.074 -4.201 33.722 1.00 92.56 99 SER A C 1
ATOM 813 O O . SER A 1 99 ? -7.297 -4.268 33.710 1.00 92.56 99 SER A O 1
ATOM 815 N N . LEU A 1 100 ? -5.365 -4.630 34.776 1.00 93.19 100 LEU A N 1
ATOM 816 C CA . LEU A 1 100 ? -5.987 -5.146 36.006 1.00 93.19 100 LEU A CA 1
ATOM 817 C C . LEU A 1 100 ? -6.784 -4.080 36.766 1.00 93.19 100 LEU A C 1
ATOM 819 O O . LEU A 1 100 ? -7.823 -4.398 37.340 1.00 93.19 100 LEU A O 1
ATOM 823 N N . GLN A 1 101 ? -6.326 -2.827 36.748 1.00 94.25 101 GLN A N 1
ATOM 824 C CA . GLN A 1 101 ? -7.074 -1.730 37.349 1.00 94.25 101 GLN A CA 1
ATOM 825 C C . GLN A 1 101 ? -8.349 -1.474 36.542 1.00 94.25 101 GLN A C 1
ATOM 827 O O . GLN A 1 101 ? -9.428 -1.481 37.119 1.00 94.25 101 GLN A O 1
ATOM 832 N N . LEU A 1 102 ? -8.258 -1.379 35.210 1.00 94.94 102 LEU A N 1
ATOM 833 C CA . LEU A 1 102 ? -9.443 -1.237 34.351 1.00 94.94 102 LEU A CA 1
ATOM 834 C C . LEU A 1 102 ? -10.442 -2.386 34.517 1.00 94.94 102 LEU A C 1
ATOM 836 O O . LEU A 1 102 ? -11.642 -2.139 34.554 1.00 94.94 102 LEU A O 1
ATOM 840 N N . LYS A 1 103 ? -9.967 -3.630 34.675 1.00 96.56 103 LYS A N 1
ATOM 841 C CA . LYS A 1 103 ? -10.836 -4.778 34.978 1.00 96.56 103 LYS A CA 1
ATOM 842 C C . LYS A 1 103 ? -11.703 -4.510 36.209 1.00 96.56 103 LYS A C 1
ATOM 844 O O . LYS A 1 103 ? -12.894 -4.799 36.163 1.00 96.56 103 LYS A O 1
ATOM 849 N N . ARG A 1 104 ? -11.091 -4.017 37.292 1.00 96.62 104 ARG A N 1
ATOM 850 C CA . ARG A 1 104 ? -11.762 -3.758 38.571 1.00 96.62 104 ARG A CA 1
ATOM 851 C C . ARG A 1 104 ? -12.712 -2.569 38.474 1.00 96.62 104 ARG A C 1
ATOM 853 O O . ARG A 1 104 ? -13.865 -2.704 38.850 1.00 96.62 104 ARG A O 1
ATOM 860 N N . GLU A 1 105 ? -12.235 -1.438 37.958 1.00 95.19 105 GLU A N 1
ATOM 861 C CA . GLU A 1 105 ? -13.017 -0.192 37.913 1.00 95.19 105 GLU A CA 1
ATOM 862 C C . GLU A 1 105 ? -14.209 -0.277 36.943 1.00 95.19 105 GLU A C 1
ATOM 864 O O . GLU A 1 105 ? -15.222 0.380 37.153 1.00 95.19 105 GLU A O 1
ATOM 869 N N . LEU A 1 106 ? -14.110 -1.092 35.884 1.00 95.38 106 LEU A N 1
ATOM 870 C CA . LEU A 1 106 ? -15.162 -1.247 34.868 1.00 95.38 106 LEU A CA 1
ATOM 871 C C . LEU A 1 106 ? -15.930 -2.569 34.973 1.00 95.38 106 LEU A C 1
ATOM 873 O O . LEU A 1 106 ? -16.757 -2.867 34.107 1.00 95.38 106 LEU A O 1
ATOM 877 N N . ASP A 1 107 ? -15.640 -3.384 35.987 1.00 95.38 107 ASP A N 1
ATOM 878 C CA . ASP A 1 107 ? -16.279 -4.681 36.213 1.00 95.38 107 ASP A CA 1
ATOM 879 C C . ASP A 1 107 ? -16.316 -5.563 34.940 1.00 95.38 107 ASP A C 1
ATOM 881 O O . ASP A 1 107 ? -17.367 -5.911 34.400 1.00 95.38 107 ASP A O 1
ATOM 885 N N . LEU A 1 108 ? -15.148 -5.846 34.352 1.00 92.94 108 LEU A N 1
ATOM 886 C CA . LEU A 1 108 ? -15.049 -6.553 33.057 1.00 92.94 108 LEU A CA 1
ATOM 887 C C . LEU A 1 108 ? -15.120 -8.088 33.170 1.00 92.94 108 LEU A C 1
ATOM 889 O O . LEU A 1 108 ? -14.960 -8.784 32.167 1.00 92.94 108 LEU A O 1
ATOM 893 N N . GLY A 1 109 ? -15.325 -8.631 34.375 1.00 90.31 109 GLY A N 1
ATOM 894 C CA . GLY A 1 109 ? -15.414 -10.070 34.668 1.00 90.31 109 GLY A CA 1
ATOM 895 C C . GLY A 1 109 ? -14.093 -10.847 34.540 1.00 90.31 109 GLY A C 1
ATOM 896 O O . GLY A 1 109 ? -13.724 -11.607 35.431 1.00 90.31 109 GLY A O 1
ATOM 897 N N . SER A 1 110 ? -13.310 -10.612 33.483 1.00 93.44 110 SER A N 1
ATOM 898 C CA . SER A 1 110 ? -12.063 -11.329 33.171 1.00 93.44 110 SER A CA 1
ATOM 899 C C . SER A 1 110 ? -10.896 -10.381 32.889 1.00 93.44 110 SER A C 1
ATOM 901 O O . SER A 1 110 ? -11.078 -9.224 32.505 1.00 93.44 110 SER A O 1
ATOM 903 N N . TYR A 1 111 ? -9.670 -10.866 33.100 1.00 92.50 111 TYR A N 1
ATOM 904 C CA . TYR A 1 111 ? -8.465 -10.098 32.775 1.00 92.50 111 TYR A CA 1
ATOM 905 C C . TYR A 1 111 ? -8.288 -9.968 31.257 1.00 92.50 111 TYR A C 1
ATOM 907 O O . TYR A 1 111 ? -7.908 -8.911 30.761 1.00 92.50 111 TYR A O 1
ATOM 915 N N . GLU A 1 112 ? -8.647 -11.014 30.522 1.00 91.12 112 GLU A N 1
ATOM 916 C CA . GLU A 1 112 ? -8.585 -11.127 29.071 1.00 91.12 112 GLU A CA 1
ATOM 917 C C . GLU A 1 112 ? -9.440 -10.053 28.398 1.00 91.12 112 GLU A C 1
ATOM 919 O O . GLU A 1 112 ? -8.987 -9.435 27.440 1.00 91.12 112 GLU A O 1
ATOM 924 N N . SER A 1 113 ? -10.632 -9.762 28.936 1.00 89.69 113 SER A N 1
ATOM 925 C CA . SER A 1 113 ? -11.498 -8.689 28.425 1.00 89.69 113 SER A CA 1
ATOM 926 C C . SER A 1 113 ? -10.871 -7.306 28.608 1.00 89.69 113 SER A C 1
ATOM 928 O O . SER A 1 113 ? -10.905 -6.482 27.694 1.00 89.69 113 SER A O 1
ATOM 930 N N . ALA A 1 114 ? -10.233 -7.060 29.756 1.00 94.25 114 ALA A N 1
ATOM 931 C CA . ALA A 1 114 ? -9.515 -5.812 30.003 1.00 94.25 114 ALA A CA 1
ATOM 932 C C . ALA A 1 114 ? -8.258 -5.687 29.126 1.00 94.25 114 ALA A C 1
ATOM 934 O O . ALA A 1 114 ? -7.958 -4.615 28.595 1.00 94.25 114 ALA A O 1
ATOM 935 N N . LEU A 1 115 ? -7.524 -6.784 28.929 1.00 90.81 115 LEU A N 1
ATOM 936 C CA . LEU A 1 115 ? -6.355 -6.813 28.055 1.00 90.81 115 LEU A CA 1
ATOM 937 C C . LEU A 1 115 ? -6.752 -6.590 26.588 1.00 90.81 115 LEU A C 1
ATOM 939 O O . LEU A 1 115 ? -6.154 -5.756 25.914 1.00 90.81 115 LEU A O 1
ATOM 943 N N . TYR A 1 116 ? -7.807 -7.262 26.125 1.00 90.06 116 TYR A N 1
ATOM 944 C CA . TYR A 1 116 ? -8.406 -7.072 24.805 1.00 90.06 116 TYR A CA 1
ATOM 945 C C . TYR A 1 116 ? -8.802 -5.612 24.568 1.00 90.06 116 TYR A C 1
ATOM 947 O O . TYR A 1 116 ? -8.406 -5.016 23.566 1.00 90.06 116 TYR A O 1
ATOM 955 N N . MET A 1 117 ? -9.525 -5.021 25.524 1.00 93.94 117 MET A N 1
ATOM 956 C CA . MET A 1 117 ? -9.951 -3.626 25.472 1.00 93.94 117 MET A CA 1
ATOM 957 C C . MET A 1 117 ? -8.756 -2.674 25.386 1.00 93.94 117 MET A C 1
ATOM 959 O O . MET A 1 117 ? -8.665 -1.865 24.466 1.00 93.94 117 MET A O 1
ATOM 963 N N . THR A 1 118 ? -7.799 -2.808 26.306 1.00 93.25 118 THR A N 1
ATOM 964 C CA . THR A 1 118 ? -6.623 -1.930 26.339 1.00 93.25 118 THR A CA 1
ATOM 965 C C . THR A 1 118 ? -5.756 -2.052 25.092 1.00 93.25 118 THR A C 1
ATOM 967 O O . THR A 1 118 ? -5.334 -1.033 24.563 1.00 93.25 118 THR A O 1
ATOM 970 N N . HIS A 1 119 ? -5.524 -3.256 24.562 1.00 91.56 119 HIS A N 1
ATOM 971 C CA . HIS A 1 119 ? -4.767 -3.423 23.317 1.00 91.56 119 HIS A CA 1
ATOM 972 C C . HIS A 1 119 ? -5.428 -2.736 22.126 1.00 91.56 119 HIS A C 1
ATOM 974 O O . HIS A 1 119 ? -4.731 -2.126 21.321 1.00 91.56 119 HIS A O 1
ATOM 980 N N . ARG A 1 120 ? -6.757 -2.802 22.016 1.00 90.62 120 ARG A N 1
ATOM 981 C CA . ARG A 1 120 ? -7.463 -2.129 20.927 1.00 90.62 120 ARG A CA 1
ATOM 982 C C . ARG A 1 120 ? -7.450 -0.608 21.069 1.00 90.62 120 ARG A C 1
ATOM 984 O O . ARG A 1 120 ? -7.251 0.071 20.072 1.00 90.62 120 ARG A O 1
ATOM 991 N N . ILE A 1 121 ? -7.582 -0.077 22.286 1.00 93.88 121 ILE A N 1
ATOM 992 C CA . ILE A 1 121 ? -7.439 1.371 22.523 1.00 93.88 121 ILE A CA 1
ATOM 993 C C . ILE A 1 121 ? -6.025 1.834 22.155 1.00 93.88 121 ILE A C 1
ATOM 995 O O . ILE A 1 121 ? -5.871 2.836 21.470 1.00 93.88 121 ILE A O 1
ATOM 999 N N . ARG A 1 122 ? -4.993 1.074 22.543 1.00 92.31 122 ARG A N 1
ATOM 1000 C CA . ARG A 1 122 ? -3.603 1.355 22.150 1.00 92.31 122 ARG A CA 1
ATOM 1001 C C . ARG A 1 122 ? -3.400 1.314 20.640 1.00 92.31 122 ARG A C 1
ATOM 1003 O O . ARG A 1 122 ? -2.676 2.139 20.108 1.00 92.31 122 ARG A O 1
ATOM 1010 N N . LEU A 1 123 ? -4.053 0.376 19.956 1.00 88.12 123 LEU A N 1
ATOM 1011 C CA . LEU A 1 123 ? -4.007 0.293 18.499 1.00 88.12 123 LEU A CA 1
ATOM 1012 C C . LEU A 1 123 ? -4.628 1.533 17.840 1.00 88.12 123 LEU A C 1
ATOM 1014 O O . LEU A 1 123 ? -4.069 2.020 16.869 1.00 88.12 123 LEU A O 1
ATOM 1018 N N . ALA A 1 124 ? -5.726 2.067 18.384 1.00 89.19 124 ALA A N 1
ATOM 1019 C CA . ALA A 1 124 ? -6.300 3.337 17.925 1.00 89.19 124 ALA A CA 1
ATOM 1020 C C . ALA A 1 124 ? -5.391 4.547 18.206 1.00 89.19 124 ALA A C 1
ATOM 1022 O O . ALA A 1 124 ? -5.544 5.583 17.585 1.00 89.19 124 ALA A O 1
ATOM 1023 N N . MET A 1 125 ? -4.436 4.445 19.131 1.00 90.00 125 MET A N 1
ATOM 1024 C CA . MET A 1 125 ? -3.462 5.511 19.400 1.00 90.00 125 MET A CA 1
ATOM 1025 C C . MET A 1 125 ? -2.246 5.465 18.467 1.00 90.00 125 MET A C 1
ATOM 1027 O O . MET A 1 125 ? -1.349 6.295 18.597 1.00 90.00 125 MET A O 1
ATOM 1031 N N . ARG A 1 126 ? -2.182 4.500 17.546 1.00 85.94 126 ARG A N 1
ATOM 1032 C CA . ARG A 1 126 ? -1.096 4.413 16.575 1.00 85.94 126 ARG A CA 1
ATOM 1033 C C . ARG A 1 126 ? -1.204 5.543 15.556 1.00 85.94 126 ARG A C 1
ATOM 1035 O O . ARG A 1 126 ? -2.233 5.699 14.909 1.00 85.94 126 ARG A O 1
ATOM 1042 N N . GLU A 1 127 ? -0.110 6.268 15.373 1.00 72.62 127 GLU A N 1
ATOM 1043 C CA . GLU A 1 127 ? 0.054 7.203 14.260 1.00 72.62 127 GLU A CA 1
ATOM 1044 C C . GLU A 1 127 ? 0.398 6.423 12.976 1.00 72.62 127 GLU A C 1
ATOM 1046 O O . GLU A 1 127 ? 1.229 5.514 13.010 1.00 72.62 127 GLU A O 1
ATOM 1051 N N . ASP A 1 128 ? -0.260 6.744 11.858 1.00 64.56 128 ASP A N 1
ATOM 1052 C CA . ASP A 1 128 ? 0.017 6.139 10.549 1.00 64.56 128 ASP A CA 1
ATOM 1053 C C . ASP A 1 128 ? 1.190 6.876 9.869 1.00 64.56 128 ASP A C 1
ATOM 1055 O O . ASP A 1 128 ? 1.041 8.055 9.523 1.00 64.56 128 ASP A O 1
ATOM 1059 N N . PRO A 1 129 ? 2.351 6.224 9.664 1.00 55.22 129 PRO A N 1
ATOM 1060 C CA . PRO A 1 129 ? 3.533 6.877 9.107 1.00 55.22 129 PRO A CA 1
ATOM 1061 C C . PRO A 1 129 ? 3.305 7.507 7.730 1.00 55.22 129 PRO A C 1
ATOM 1063 O O . PRO A 1 129 ? 3.900 8.547 7.443 1.00 55.22 129 PRO A O 1
ATOM 1066 N N . ASP A 1 130 ? 2.408 6.939 6.914 1.00 49.53 130 ASP A N 1
ATOM 1067 C CA . ASP A 1 130 ? 2.133 7.410 5.551 1.00 49.53 130 ASP A CA 1
ATOM 1068 C C . ASP A 1 130 ? 1.375 8.749 5.529 1.00 49.53 130 ASP A C 1
ATOM 1070 O O . ASP A 1 130 ? 1.433 9.492 4.546 1.00 49.53 130 ASP A O 1
ATOM 1074 N N . PHE A 1 131 ? 0.687 9.091 6.623 1.00 53.34 131 PHE A N 1
ATOM 1075 C CA . PHE A 1 131 ? -0.123 10.309 6.748 1.00 53.34 131 PHE A CA 1
ATOM 1076 C C . PHE A 1 131 ? 0.433 11.305 7.770 1.00 53.34 131 PHE A C 1
ATOM 1078 O O . PHE A 1 131 ? -0.094 12.412 7.912 1.00 53.34 131 PHE A O 1
ATOM 1085 N N . CYS A 1 132 ? 1.505 10.949 8.477 1.00 65.50 132 CYS A N 1
ATOM 1086 C CA . CYS A 1 132 ? 2.132 11.822 9.457 1.00 65.50 132 CYS A CA 1
ATOM 1087 C C . CYS A 1 132 ? 3.237 12.678 8.831 1.00 65.50 132 CYS A C 1
ATOM 1089 O O . CYS A 1 132 ? 4.288 12.173 8.435 1.00 65.50 132 CYS A O 1
ATOM 1091 N N . GLU A 1 133 ? 3.052 14.000 8.864 1.00 77.25 133 GLU A N 1
ATOM 1092 C CA . GLU A 1 133 ? 4.043 14.986 8.417 1.00 77.25 133 GLU A CA 1
ATOM 1093 C C . GLU A 1 133 ? 5.421 14.721 9.036 1.00 77.25 133 GLU A C 1
ATOM 1095 O O . GLU A 1 133 ? 5.580 14.710 10.266 1.00 77.25 133 GLU A O 1
ATOM 1100 N N . LYS A 1 134 ? 6.414 14.475 8.174 1.00 88.56 134 LYS A N 1
ATOM 1101 C CA . LYS A 1 134 ? 7.788 14.211 8.598 1.00 88.56 134 LYS A CA 1
ATOM 1102 C C . LYS A 1 134 ? 8.339 15.407 9.364 1.00 88.56 134 LYS A C 1
ATOM 1104 O O . LYS A 1 134 ? 8.010 16.560 9.106 1.00 88.56 134 LYS A O 1
ATOM 1109 N N . PHE A 1 135 ? 9.212 15.135 10.319 1.00 91.81 135 PHE A N 1
ATOM 1110 C CA . PHE A 1 135 ? 9.846 16.188 11.090 1.00 91.81 135 PHE A CA 1
ATOM 1111 C C . PHE A 1 135 ? 10.863 16.955 10.239 1.00 91.81 135 PHE A C 1
ATOM 1113 O O . PHE A 1 135 ? 11.673 16.371 9.522 1.00 91.81 135 PHE A O 1
ATOM 1120 N N . SER A 1 136 ? 10.813 18.279 10.341 1.00 90.62 136 SER A N 1
ATOM 1121 C CA . SER A 1 136 ? 11.750 19.220 9.728 1.00 90.62 136 SER A CA 1
ATOM 1122 C C . SER A 1 136 ? 12.542 19.974 10.803 1.00 90.62 136 SER A C 1
ATOM 1124 O O . SER A 1 136 ? 12.195 19.951 11.990 1.00 90.62 136 SER A O 1
ATOM 1126 N N . GLY A 1 137 ? 13.622 20.647 10.404 1.00 91.56 137 GLY A N 1
ATOM 1127 C CA . GLY A 1 137 ? 14.520 21.329 11.339 1.00 91.56 137 GLY A CA 1
ATOM 1128 C C . GLY A 1 137 ? 15.353 20.339 12.154 1.00 91.56 137 GLY A C 1
ATOM 1129 O O . GLY A 1 137 ? 15.844 19.359 11.601 1.00 91.56 137 GLY A O 1
ATOM 1130 N N . ILE A 1 138 ? 15.519 20.603 13.455 1.00 93.62 138 ILE A N 1
ATOM 1131 C CA . ILE A 1 138 ? 16.382 19.796 14.330 1.00 93.62 138 ILE A CA 1
ATOM 1132 C C . ILE A 1 138 ? 15.594 18.651 14.976 1.00 93.62 138 ILE A C 1
ATOM 1134 O O . ILE A 1 138 ? 14.615 18.879 15.706 1.00 93.62 138 ILE A O 1
ATOM 1138 N N . VAL A 1 139 ? 16.065 17.424 14.768 1.00 94.75 139 VAL A N 1
ATOM 1139 C CA . VAL A 1 139 ? 15.548 16.204 15.394 1.00 94.75 139 VAL A CA 1
ATOM 1140 C C . VAL A 1 139 ? 16.630 15.523 16.226 1.00 94.75 139 VAL A C 1
ATOM 1142 O O . VAL A 1 139 ? 17.775 15.429 15.810 1.00 94.75 139 VAL A O 1
ATOM 1145 N N . GLU A 1 140 ? 16.268 15.046 17.412 1.00 95.06 140 GLU A N 1
ATOM 1146 C CA . GLU A 1 140 ? 17.132 14.210 18.251 1.00 95.06 140 GLU A CA 1
ATOM 1147 C C . GLU A 1 140 ? 16.703 12.753 18.093 1.00 95.06 140 GLU A C 1
ATOM 1149 O O . GLU A 1 140 ? 15.515 12.456 18.255 1.00 95.06 140 GLU A O 1
ATOM 1154 N N . VAL A 1 141 ? 17.644 11.861 17.788 1.00 94.62 141 VAL A N 1
ATOM 1155 C CA . VAL A 1 141 ? 17.406 10.421 17.642 1.00 94.62 141 VAL A CA 1
ATOM 1156 C C . VAL A 1 141 ? 18.272 9.679 18.647 1.00 94.62 141 VAL A C 1
ATOM 1158 O O . VAL A 1 141 ? 19.445 9.994 18.816 1.00 94.62 141 VAL A O 1
ATOM 1161 N N . ASP A 1 142 ? 17.666 8.719 19.334 1.00 93.69 142 ASP A N 1
ATOM 1162 C CA . ASP A 1 142 ? 18.347 7.870 20.306 1.00 93.69 142 ASP A CA 1
ATOM 1163 C C . ASP A 1 142 ? 17.680 6.494 20.334 1.00 93.69 142 ASP A C 1
ATOM 1165 O O . ASP A 1 142 ? 16.490 6.349 20.017 1.00 93.69 142 ASP A O 1
ATOM 1169 N N . GLU A 1 143 ? 18.430 5.479 20.744 1.00 91.81 143 GLU A N 1
ATOM 1170 C CA . GLU A 1 143 ? 17.940 4.120 20.881 1.00 91.81 143 GLU A CA 1
ATOM 1171 C C . GLU A 1 143 ? 18.104 3.565 22.292 1.00 91.81 143 GLU A C 1
ATOM 1173 O O . GLU A 1 143 ? 18.960 3.928 23.095 1.00 91.81 143 GLU A O 1
ATOM 1178 N N . THR A 1 144 ? 17.258 2.602 22.627 1.00 90.81 144 THR A N 1
ATOM 1179 C CA . THR A 1 144 ? 17.345 1.934 23.909 1.00 90.81 144 THR A CA 1
ATOM 1180 C C . THR A 1 144 ? 16.848 0.502 23.852 1.00 90.81 144 THR A C 1
ATOM 1182 O O . THR A 1 144 ? 16.262 0.053 22.876 1.00 90.81 144 THR A O 1
ATOM 1185 N N . TYR A 1 145 ? 17.077 -0.241 24.931 1.00 88.12 145 TYR A N 1
ATOM 1186 C CA . TYR A 1 145 ? 16.690 -1.644 25.033 1.00 88.12 145 TYR A CA 1
ATOM 1187 C C . TYR A 1 145 ? 15.663 -1.836 26.147 1.00 88.12 145 TYR A C 1
ATOM 1189 O O . TYR A 1 145 ? 15.927 -1.508 27.309 1.00 88.12 145 TYR A O 1
ATOM 1197 N N . ILE A 1 146 ? 14.509 -2.411 25.806 1.00 86.94 146 ILE A N 1
ATOM 1198 C CA . ILE A 1 146 ? 13.392 -2.667 26.722 1.00 86.94 146 ILE A CA 1
ATOM 1199 C C . ILE A 1 146 ? 13.227 -4.174 26.916 1.00 86.94 146 ILE A C 1
ATOM 1201 O O . ILE A 1 146 ? 13.114 -4.926 25.954 1.00 86.94 146 ILE A O 1
ATOM 1205 N N . GLY A 1 147 ? 13.211 -4.642 28.163 1.00 78.56 147 GLY A N 1
ATOM 1206 C CA . GLY A 1 147 ? 13.067 -6.066 28.454 1.00 78.56 147 GLY A CA 1
ATOM 1207 C C . GLY A 1 147 ? 13.444 -6.445 29.880 1.00 78.56 147 GLY A C 1
ATOM 1208 O O . GLY A 1 147 ? 13.847 -5.601 30.684 1.00 78.56 147 GLY A O 1
ATOM 1209 N N . GLY A 1 148 ? 13.291 -7.731 30.191 1.00 67.31 148 GLY A N 1
ATOM 1210 C CA . GLY A 1 148 ? 13.584 -8.283 31.513 1.00 67.31 148 GLY A CA 1
ATOM 1211 C C . GLY A 1 148 ? 15.084 -8.380 31.808 1.00 67.31 148 GLY A C 1
ATOM 1212 O O . GLY A 1 148 ? 15.920 -8.394 30.905 1.00 67.31 148 GLY A O 1
ATOM 1213 N N . LYS A 1 149 ? 15.438 -8.478 33.095 1.00 59.78 149 LYS A N 1
ATOM 1214 C CA . LYS A 1 149 ? 16.806 -8.819 33.512 1.00 59.78 149 LYS A CA 1
ATOM 1215 C C . LYS A 1 149 ? 17.051 -10.305 33.218 1.00 59.78 149 LYS A C 1
ATOM 1217 O O . LYS A 1 149 ? 16.436 -11.153 33.854 1.00 59.78 149 LYS A O 1
ATOM 1222 N N . ALA A 1 150 ? 17.944 -10.614 32.284 1.00 55.94 150 ALA A N 1
ATOM 1223 C CA . ALA A 1 150 ? 18.479 -11.960 32.080 1.00 55.94 150 ALA A CA 1
ATOM 1224 C C . ALA A 1 150 ? 19.902 -12.052 32.660 1.00 55.94 150 ALA A C 1
ATOM 1226 O O . ALA A 1 150 ? 20.624 -11.052 32.685 1.00 55.94 150 ALA A O 1
ATOM 1227 N N . LYS A 1 151 ? 20.312 -13.240 33.129 1.00 49.12 151 LYS A N 1
ATOM 1228 C CA . LYS A 1 151 ? 21.731 -13.525 33.403 1.00 49.12 151 LYS A CA 1
ATOM 1229 C C . LYS A 1 151 ? 22.447 -13.651 32.052 1.00 49.12 151 LYS A C 1
ATOM 1231 O O . LYS A 1 151 ? 21.990 -14.416 31.210 1.00 49.12 151 LYS A O 1
ATOM 1236 N N . GLY A 1 152 ? 23.517 -12.890 31.832 1.00 58.59 152 GLY A N 1
ATOM 1237 C CA . GLY A 1 152 ? 24.235 -12.852 30.552 1.00 58.59 152 GLY A CA 1
ATOM 1238 C C . GLY A 1 152 ? 24.902 -11.497 30.279 1.00 58.59 152 GLY A C 1
ATOM 1239 O O . GLY A 1 152 ? 24.877 -10.625 31.157 1.00 58.59 152 GLY A O 1
ATOM 1240 N N . PRO A 1 153 ? 25.506 -11.310 29.089 1.00 49.69 153 PRO A N 1
ATOM 1241 C CA . PRO A 1 153 ? 26.191 -10.073 28.722 1.00 49.69 153 PRO A CA 1
ATOM 1242 C C . PRO A 1 153 ? 25.271 -8.850 28.850 1.00 49.69 153 PRO A C 1
ATOM 1244 O O . PRO A 1 153 ? 24.088 -8.884 28.500 1.00 49.69 153 PRO A O 1
ATOM 1247 N N . ARG A 1 154 ? 25.819 -7.757 29.396 1.00 55.47 154 ARG A N 1
ATOM 1248 C CA . ARG A 1 154 ? 25.144 -6.456 29.504 1.00 55.47 154 ARG A CA 1
ATOM 1249 C C . ARG A 1 154 ? 25.401 -5.653 28.227 1.00 55.47 154 ARG A C 1
ATOM 1251 O O . ARG A 1 154 ? 26.515 -5.650 27.729 1.00 55.47 154 ARG A O 1
ATOM 1258 N N . GLY A 1 155 ? 24.387 -4.936 27.742 1.00 58.06 155 GLY A N 1
ATOM 1259 C CA . GLY A 1 155 ? 24.497 -4.084 26.552 1.00 58.06 155 GLY A CA 1
ATOM 1260 C C . GLY A 1 155 ? 23.850 -4.701 25.310 1.00 58.06 155 GLY A C 1
ATOM 1261 O O . GLY A 1 155 ? 22.815 -5.366 25.415 1.00 58.06 155 GLY A O 1
ATOM 1262 N N . ARG A 1 156 ? 24.435 -4.428 24.139 1.00 52.38 156 ARG A N 1
ATOM 1263 C CA . ARG A 1 156 ? 23.959 -4.885 22.824 1.00 52.38 156 ARG A CA 1
ATOM 1264 C C . ARG A 1 156 ? 24.091 -6.405 22.723 1.00 52.38 156 ARG A C 1
ATOM 1266 O O . ARG A 1 156 ? 25.138 -6.946 23.053 1.00 52.38 156 ARG A O 1
ATOM 1273 N N . GLY A 1 157 ? 23.018 -7.088 22.321 1.00 52.53 157 GLY A N 1
ATOM 1274 C CA . GLY A 1 157 ? 22.976 -8.558 22.273 1.00 52.53 157 GLY A CA 1
ATOM 1275 C C . GLY A 1 157 ? 22.567 -9.246 23.585 1.00 52.53 157 GLY A C 1
ATOM 1276 O O . GLY A 1 157 ? 22.615 -10.470 23.671 1.00 52.53 157 GLY A O 1
ATOM 1277 N N . ALA A 1 158 ? 22.129 -8.497 24.607 1.00 59.62 158 ALA A N 1
ATOM 1278 C CA . ALA A 1 158 ? 21.532 -9.092 25.803 1.00 59.62 158 ALA A CA 1
ATOM 1279 C C . ALA A 1 158 ? 20.221 -9.823 25.452 1.00 59.62 158 ALA A C 1
ATOM 1281 O O . ALA A 1 158 ? 19.260 -9.201 24.989 1.00 59.62 158 ALA A O 1
ATOM 1282 N N . ALA A 1 159 ? 20.165 -11.131 25.716 1.00 57.88 159 ALA A N 1
ATOM 1283 C CA . ALA A 1 159 ? 18.967 -11.942 25.508 1.00 57.88 159 ALA A CA 1
ATOM 1284 C C . ALA A 1 159 ? 17.748 -11.346 26.243 1.00 57.88 159 ALA A C 1
ATOM 1286 O O . ALA A 1 159 ? 17.870 -10.825 27.355 1.00 57.88 159 ALA A O 1
ATOM 1287 N N . ASN A 1 160 ? 16.561 -11.455 25.637 1.00 68.00 160 ASN A N 1
ATOM 1288 C CA . ASN A 1 160 ? 15.277 -10.955 26.159 1.00 68.00 160 ASN A CA 1
ATOM 1289 C C . ASN A 1 160 ? 15.115 -9.426 26.234 1.00 68.00 160 ASN A C 1
ATOM 1291 O O . ASN A 1 160 ? 14.257 -8.941 26.981 1.00 68.00 160 ASN A O 1
ATOM 1295 N N . LYS A 1 161 ? 15.891 -8.660 25.458 1.00 80.94 161 LYS A N 1
ATOM 1296 C CA . LYS A 1 161 ? 15.647 -7.228 25.255 1.00 80.94 161 LYS A CA 1
ATOM 1297 C C . LYS A 1 161 ? 15.249 -6.928 23.816 1.00 80.94 161 LYS A C 1
ATOM 1299 O O . LYS A 1 161 ? 15.849 -7.448 22.884 1.00 80.94 161 LYS A O 1
ATOM 1304 N N . VAL A 1 162 ? 14.257 -6.062 23.661 1.00 85.69 162 VAL A N 1
ATOM 1305 C CA . VAL A 1 162 ? 13.804 -5.530 22.377 1.00 85.69 162 VAL A CA 1
ATOM 1306 C C . VAL A 1 162 ? 14.454 -4.164 22.175 1.00 85.69 162 VAL A C 1
ATOM 1308 O O . VAL A 1 162 ? 14.330 -3.317 23.070 1.00 85.69 162 VAL A O 1
ATOM 1311 N N . PRO A 1 163 ? 15.164 -3.936 21.061 1.00 90.62 163 PRO A N 1
ATOM 1312 C CA . PRO A 1 163 ? 15.657 -2.613 20.729 1.00 90.62 163 PRO A CA 1
ATOM 1313 C C . PRO A 1 163 ? 14.499 -1.708 20.307 1.00 90.62 163 PRO A C 1
ATOM 1315 O O . PRO A 1 163 ? 13.561 -2.133 19.635 1.00 90.62 163 PRO A O 1
ATOM 1318 N N . VAL A 1 164 ? 14.556 -0.453 20.728 1.00 93.06 164 VAL A N 1
ATOM 1319 C CA . VAL A 1 164 ? 13.549 0.565 20.443 1.00 93.06 164 VAL A CA 1
ATOM 1320 C C . VAL A 1 164 ? 14.270 1.854 20.093 1.00 93.06 164 VAL A C 1
ATOM 1322 O O . VAL A 1 164 ? 15.216 2.221 20.780 1.00 93.06 164 VAL A O 1
ATOM 1325 N N . VAL A 1 165 ? 13.810 2.548 19.062 1.00 94.88 165 VAL A N 1
ATOM 1326 C CA . VAL A 1 165 ? 14.312 3.863 18.657 1.00 94.88 165 VAL A CA 1
ATOM 1327 C C . VAL A 1 165 ? 13.251 4.927 18.915 1.00 94.88 165 VAL A C 1
ATOM 1329 O O . VAL A 1 165 ? 12.051 4.642 18.860 1.00 94.88 165 VAL A O 1
ATOM 1332 N N . ALA A 1 166 ? 13.686 6.142 19.235 1.00 95.62 166 ALA A N 1
ATOM 1333 C CA . ALA A 1 166 ? 12.825 7.305 19.336 1.00 95.62 166 ALA A CA 1
ATOM 1334 C C . ALA A 1 166 ? 13.447 8.491 18.606 1.00 95.62 166 ALA A C 1
ATOM 1336 O O . ALA A 1 166 ? 14.657 8.692 18.632 1.00 95.62 166 ALA A O 1
ATOM 1337 N N . MET A 1 167 ? 12.586 9.301 18.000 1.00 95.00 167 MET A N 1
ATOM 1338 C CA . MET A 1 167 ? 12.935 10.580 17.402 1.00 95.00 167 MET A CA 1
ATOM 1339 C C . MET A 1 167 ? 12.085 11.665 18.041 1.00 95.00 167 MET A C 1
ATOM 1341 O O . MET A 1 167 ? 10.862 11.537 18.113 1.00 95.00 167 MET A O 1
ATOM 1345 N N . LYS A 1 168 ? 12.713 12.759 18.463 1.00 95.75 168 LYS A N 1
ATOM 1346 C CA . LYS A 1 168 ? 12.020 13.928 18.996 1.00 95.75 168 LYS A CA 1
ATOM 1347 C C . LYS A 1 168 ? 12.369 15.171 18.197 1.00 95.75 168 LYS A C 1
ATOM 1349 O O . LYS A 1 168 ? 13.534 15.536 18.081 1.00 95.75 168 LYS A O 1
ATOM 1354 N N . ASN A 1 169 ? 11.355 15.874 17.713 1.00 95.00 169 ASN A N 1
ATOM 1355 C CA . ASN A 1 169 ? 11.550 17.166 17.071 1.00 95.00 169 ASN A CA 1
ATOM 1356 C C . ASN A 1 169 ? 11.699 18.270 18.126 1.00 95.00 169 ASN A C 1
ATOM 1358 O O . ASN A 1 169 ? 10.874 18.382 19.038 1.00 95.00 169 ASN A O 1
ATOM 1362 N N . ARG A 1 170 ? 12.743 19.100 18.015 1.00 93.19 170 ARG A N 1
ATOM 1363 C CA . ARG A 1 170 ? 13.014 20.146 19.015 1.00 93.19 170 ARG A CA 1
ATOM 1364 C C . ARG A 1 170 ? 11.984 21.271 19.000 1.00 93.19 170 ARG A C 1
ATOM 1366 O O . ARG A 1 170 ? 11.635 21.763 20.070 1.00 93.19 170 ARG A O 1
ATOM 1373 N N . THR A 1 171 ? 11.501 21.644 17.817 1.00 90.25 171 THR A N 1
ATOM 1374 C CA . THR A 1 171 ? 10.593 22.782 17.621 1.00 90.25 171 THR A CA 1
ATOM 1375 C C . THR A 1 171 ? 9.177 22.453 18.080 1.00 90.25 171 THR A C 1
ATOM 1377 O O . THR A 1 171 ? 8.627 23.127 18.944 1.00 90.25 171 THR A O 1
ATOM 1380 N N . SER A 1 172 ? 8.591 21.383 17.543 1.00 90.69 172 SER A N 1
ATOM 1381 C CA . SER A 1 172 ? 7.231 20.950 17.891 1.00 90.69 172 SER A CA 1
ATOM 1382 C C . SER A 1 172 ? 7.160 20.213 19.229 1.00 90.69 172 SER A C 1
ATOM 1384 O O . SER A 1 172 ? 6.093 20.108 19.831 1.00 90.69 172 SER A O 1
ATOM 1386 N N . GLY A 1 173 ? 8.278 19.648 19.692 1.00 91.94 173 GLY A N 1
ATOM 1387 C CA . GLY A 1 173 ? 8.322 18.809 20.884 1.00 91.94 173 GLY A CA 1
ATOM 1388 C C . GLY A 1 173 ? 7.629 17.452 20.726 1.00 91.94 173 GLY A C 1
ATOM 1389 O O . GLY A 1 173 ? 7.494 16.756 21.734 1.00 91.94 173 GLY A O 1
ATOM 1390 N N . LYS A 1 174 ? 7.187 17.081 19.516 1.00 93.06 174 LYS A N 1
ATOM 1391 C CA . LYS A 1 174 ? 6.571 15.780 19.220 1.00 93.06 174 LYS A CA 1
ATOM 1392 C C . LYS A 1 174 ? 7.614 14.664 19.178 1.00 93.06 174 LYS A C 1
ATOM 1394 O O . LYS A 1 174 ? 8.783 14.905 18.873 1.00 93.06 174 LYS A O 1
ATOM 1399 N N . VAL A 1 175 ? 7.171 13.447 19.478 1.00 94.44 175 VAL A N 1
ATOM 1400 C CA . VAL A 1 175 ? 7.983 12.232 19.521 1.00 94.44 175 VAL A CA 1
ATOM 1401 C C . VAL A 1 175 ? 7.386 11.138 18.640 1.00 94.44 175 VAL A C 1
ATOM 1403 O O . VAL A 1 175 ? 6.168 10.996 18.562 1.00 94.44 175 VAL A O 1
ATOM 1406 N N . ARG A 1 176 ? 8.256 10.354 18.008 1.00 92.88 176 ARG A N 1
ATOM 1407 C CA . ARG A 1 176 ? 7.944 9.117 17.281 1.00 92.88 176 ARG A CA 1
ATOM 1408 C C . ARG A 1 176 ? 8.789 7.997 17.885 1.00 92.88 176 ARG A C 1
ATOM 1410 O O . ARG A 1 176 ? 9.943 8.240 18.235 1.00 92.88 176 ARG A O 1
ATOM 1417 N N . MET A 1 177 ? 8.219 6.809 18.075 1.00 93.94 177 MET A N 1
ATOM 1418 C CA . MET A 1 177 ? 8.886 5.683 18.742 1.00 93.94 177 MET A CA 1
ATOM 1419 C C . MET A 1 177 ? 8.569 4.377 18.022 1.00 93.94 177 MET A C 1
ATOM 1421 O O . MET A 1 177 ? 7.417 4.148 17.671 1.00 93.94 177 MET A O 1
ATOM 1425 N N . GLN A 1 178 ? 9.556 3.497 17.865 1.00 91.75 178 GLN A N 1
ATOM 1426 C CA . GLN A 1 178 ? 9.369 2.234 17.153 1.00 91.75 178 GLN A CA 1
ATOM 1427 C C . GLN A 1 178 ? 10.239 1.121 17.733 1.00 91.75 178 GLN A C 1
ATOM 1429 O O . GLN A 1 178 ? 11.408 1.325 18.056 1.00 91.75 178 GLN A O 1
ATOM 1434 N N . ALA A 1 179 ? 9.665 -0.077 17.865 1.00 89.94 179 ALA A N 1
ATOM 1435 C CA . ALA A 1 179 ? 10.435 -1.280 18.157 1.00 89.94 179 ALA A CA 1
ATOM 1436 C C . ALA A 1 179 ? 11.160 -1.748 16.887 1.00 89.94 179 ALA A C 1
ATOM 1438 O O . ALA A 1 179 ? 10.545 -1.840 15.826 1.00 89.94 179 ALA A O 1
ATOM 1439 N N . LEU A 1 180 ? 12.446 -2.061 17.008 1.00 85.38 180 LEU A N 1
ATOM 1440 C CA . LEU A 1 180 ? 13.292 -2.520 15.910 1.00 85.38 180 LEU A CA 1
ATOM 1441 C C . LEU A 1 180 ? 13.539 -4.029 16.009 1.00 85.38 180 LEU A C 1
ATOM 1443 O O . LEU A 1 180 ? 13.484 -4.612 17.093 1.00 85.38 180 LEU A O 1
ATOM 1447 N N . GLU A 1 181 ? 13.871 -4.659 14.883 1.00 82.06 181 GLU A N 1
ATOM 1448 C CA . GLU A 1 181 ? 14.387 -6.035 14.884 1.00 82.06 181 GLU A CA 1
ATOM 1449 C C . GLU A 1 181 ? 15.831 -6.077 15.404 1.00 82.06 181 GLU A C 1
ATOM 1451 O O . GLU A 1 181 ? 16.191 -6.938 16.206 1.00 82.06 181 GLU A O 1
ATOM 1456 N N . ALA A 1 182 ? 16.646 -5.097 15.003 1.00 80.19 182 ALA A N 1
ATOM 1457 C CA . ALA A 1 182 ? 18.017 -4.904 15.464 1.00 80.19 182 ALA A CA 1
ATOM 1458 C C . ALA A 1 182 ? 18.439 -3.432 15.339 1.00 80.19 182 ALA A C 1
ATOM 1460 O O . ALA A 1 182 ? 17.982 -2.727 14.438 1.00 80.19 182 ALA A O 1
ATOM 1461 N N . VAL A 1 183 ? 19.352 -2.987 16.210 1.00 84.12 183 VAL A N 1
ATOM 1462 C CA . VAL A 1 183 ? 20.029 -1.685 16.078 1.00 84.12 183 VAL A CA 1
ATOM 1463 C C . VAL A 1 183 ? 21.208 -1.856 15.127 1.00 84.12 183 VAL A C 1
ATOM 1465 O O . VAL A 1 183 ? 22.262 -2.355 15.519 1.00 84.12 183 VAL A O 1
ATOM 1468 N N . ASN A 1 184 ? 21.009 -1.479 13.870 1.00 85.31 184 ASN A N 1
ATOM 1469 C CA . ASN A 1 184 ? 22.039 -1.436 12.838 1.00 85.31 184 ASN A CA 1
ATOM 1470 C C . ASN A 1 184 ? 21.796 -0.220 11.927 1.00 85.31 184 ASN A C 1
ATOM 1472 O O . ASN A 1 184 ? 20.744 0.417 12.015 1.00 85.31 184 ASN A O 1
ATOM 1476 N N . ALA A 1 185 ? 22.766 0.097 11.066 1.00 85.88 185 ALA A N 1
ATOM 1477 C CA . ALA A 1 185 ? 22.698 1.267 10.191 1.00 85.88 185 ALA A CA 1
ATOM 1478 C C . ALA A 1 185 ? 21.440 1.277 9.305 1.00 85.88 185 ALA A C 1
ATOM 1480 O O . ALA A 1 185 ? 20.791 2.311 9.201 1.00 85.88 185 ALA A O 1
ATOM 1481 N N . GLN A 1 186 ? 21.051 0.130 8.736 1.00 86.25 186 GLN A N 1
ATOM 1482 C CA . GLN A 1 186 ? 19.881 0.024 7.861 1.00 86.25 186 GLN A CA 1
ATOM 1483 C C . GLN A 1 186 ? 18.576 0.302 8.617 1.00 86.25 186 GLN A C 1
ATOM 1485 O O . GLN A 1 186 ? 17.822 1.182 8.217 1.00 86.25 186 GLN A O 1
ATOM 1490 N N . SER A 1 187 ? 18.345 -0.374 9.749 1.00 85.81 187 SER A N 1
ATOM 1491 C CA . SER A 1 187 ? 17.135 -0.187 10.564 1.00 85.81 187 SER A CA 1
ATOM 1492 C C . SER A 1 187 ? 16.968 1.262 11.029 1.00 85.81 187 SER A C 1
ATOM 1494 O O . SER A 1 187 ? 15.857 1.788 11.060 1.00 85.81 187 SER A O 1
ATOM 1496 N N . LEU A 1 188 ? 18.073 1.908 11.418 1.00 89.56 188 LEU A N 1
ATOM 1497 C CA . LEU A 1 188 ? 18.065 3.308 11.839 1.00 89.56 188 LEU A CA 1
ATOM 1498 C C . LEU A 1 188 ? 17.834 4.243 10.649 1.00 89.56 188 LEU A C 1
ATOM 1500 O O . LEU A 1 188 ? 17.110 5.226 10.785 1.00 89.56 188 LEU A O 1
ATOM 1504 N N . ALA A 1 189 ? 18.393 3.927 9.480 1.00 88.81 189 ALA A N 1
ATOM 1505 C CA . ALA A 1 189 ? 18.178 4.703 8.268 1.00 88.81 189 ALA A CA 1
ATOM 1506 C C . ALA A 1 189 ? 16.734 4.651 7.779 1.00 88.81 189 ALA A C 1
ATOM 1508 O O . ALA A 1 189 ? 16.178 5.695 7.439 1.00 88.81 189 ALA A O 1
ATOM 1509 N N . ASP A 1 190 ? 16.114 3.474 7.798 1.00 88.44 190 ASP A N 1
ATOM 1510 C CA . ASP A 1 190 ? 14.710 3.306 7.426 1.00 88.44 190 ASP A CA 1
ATOM 1511 C C . ASP A 1 190 ? 13.807 4.115 8.362 1.00 88.44 190 ASP A C 1
ATOM 1513 O O . ASP A 1 190 ? 13.015 4.935 7.895 1.00 88.44 190 ASP A O 1
ATOM 1517 N N . PHE A 1 191 ? 14.025 4.003 9.678 1.00 89.50 191 PHE A N 1
ATOM 1518 C CA . PHE A 1 191 ? 13.299 4.797 10.668 1.00 89.50 191 PHE A CA 1
ATOM 1519 C C . PHE A 1 191 ? 13.488 6.307 10.455 1.00 89.50 191 PHE A C 1
ATOM 1521 O O . PHE A 1 191 ? 12.513 7.057 10.421 1.00 89.50 191 PHE A O 1
ATOM 1528 N N . ILE A 1 192 ? 14.723 6.788 10.284 1.00 91.31 192 ILE A N 1
ATOM 1529 C CA . ILE A 1 192 ? 14.980 8.226 10.127 1.00 91.31 192 ILE A CA 1
ATOM 1530 C C . ILE A 1 192 ? 14.355 8.757 8.833 1.00 91.31 192 ILE A C 1
ATOM 1532 O O . ILE A 1 192 ? 13.686 9.789 8.867 1.00 91.31 192 ILE A O 1
ATOM 1536 N N . ARG A 1 193 ? 14.499 8.051 7.706 1.00 89.75 193 ARG A N 1
ATOM 1537 C CA . ARG A 1 193 ? 13.926 8.470 6.415 1.00 89.75 193 ARG A CA 1
ATOM 1538 C C . ARG A 1 193 ? 12.405 8.454 6.406 1.00 89.75 193 ARG A C 1
ATOM 1540 O O . ARG A 1 193 ? 11.799 9.282 5.724 1.00 89.75 193 ARG A O 1
ATOM 1547 N N . GLU A 1 194 ? 11.781 7.532 7.127 1.00 87.94 194 GLU A N 1
ATOM 1548 C CA . GLU A 1 194 ? 10.326 7.474 7.282 1.00 87.94 194 GLU A CA 1
ATOM 1549 C C . GLU A 1 194 ? 9.801 8.676 8.084 1.00 87.94 194 GLU A C 1
ATOM 1551 O O . GLU A 1 194 ? 8.758 9.235 7.749 1.00 87.94 194 GLU A O 1
ATOM 1556 N N . HIS A 1 195 ? 10.558 9.146 9.081 1.00 87.88 195 HIS A N 1
ATOM 1557 C CA . HIS A 1 195 ? 10.064 10.104 10.073 1.00 87.88 195 HIS A CA 1
ATOM 1558 C C . HIS A 1 195 ? 10.630 11.536 9.949 1.00 87.88 195 HIS A C 1
ATOM 1560 O O . HIS A 1 195 ? 10.031 12.452 10.516 1.00 87.88 195 HIS A O 1
ATOM 1566 N N . ALA A 1 196 ? 11.711 11.771 9.195 1.00 90.31 196 ALA A N 1
ATOM 1567 C CA . ALA A 1 196 ? 12.335 13.086 8.996 1.00 90.31 196 ALA A CA 1
ATOM 1568 C C . ALA A 1 196 ? 12.457 13.478 7.510 1.00 90.31 196 ALA A C 1
ATOM 1570 O O . ALA A 1 196 ? 12.660 12.638 6.631 1.00 90.31 196 ALA A O 1
ATOM 1571 N N . HIS A 1 197 ? 12.330 14.775 7.215 1.00 89.88 197 HIS A N 1
ATOM 1572 C CA . HIS A 1 197 ? 12.570 15.315 5.875 1.00 89.88 197 HIS A CA 1
ATOM 1573 C C . HIS A 1 197 ? 14.055 15.241 5.507 1.00 89.88 197 HIS A C 1
ATOM 1575 O O . HIS A 1 197 ? 14.921 15.491 6.344 1.00 89.88 197 HIS A O 1
ATOM 1581 N N . ARG A 1 198 ? 14.346 14.980 4.227 1.00 87.69 198 ARG A N 1
ATOM 1582 C CA . ARG A 1 198 ? 15.700 15.155 3.681 1.00 87.69 198 ARG A CA 1
ATOM 1583 C C . ARG A 1 198 ? 16.174 16.587 3.933 1.00 87.69 198 ARG A C 1
ATOM 1585 O O . ARG A 1 198 ? 15.402 17.525 3.742 1.00 87.69 198 ARG A O 1
ATOM 1592 N N . GLY A 1 199 ? 17.417 16.736 4.382 1.00 86.88 199 GLY A N 1
ATOM 1593 C CA . GLY A 1 199 ? 17.985 18.017 4.808 1.00 86.88 199 GLY A CA 1
ATOM 1594 C C . GLY A 1 199 ? 17.644 18.442 6.243 1.00 86.88 199 GLY A C 1
ATOM 1595 O O . GLY A 1 199 ? 18.052 19.525 6.654 1.00 86.88 199 GLY A O 1
ATOM 1596 N N . ALA A 1 200 ? 16.923 17.627 7.025 1.00 90.19 200 ALA A N 1
ATOM 1597 C CA . ALA A 1 200 ? 16.791 17.860 8.463 1.00 90.19 200 ALA A CA 1
ATOM 1598 C C . ALA A 1 200 ? 18.153 17.746 9.175 1.00 90.19 200 ALA A C 1
ATOM 1600 O O . ALA A 1 200 ? 19.029 16.984 8.754 1.00 90.19 200 ALA A O 1
ATOM 1601 N N . GLU A 1 201 ? 18.306 18.490 10.272 1.00 92.31 201 GLU A N 1
ATOM 1602 C CA . GLU A 1 201 ? 19.476 18.406 11.145 1.00 92.31 201 GLU A CA 1
ATOM 1603 C C . GLU A 1 201 ? 19.236 17.315 12.195 1.00 92.31 201 GLU A C 1
ATOM 1605 O O . GLU A 1 201 ? 18.329 17.426 13.023 1.00 92.31 201 GLU A O 1
ATOM 1610 N N . VAL A 1 202 ? 20.015 16.237 12.137 1.00 92.88 202 VAL A N 1
ATOM 1611 C CA . VAL A 1 202 ? 19.854 15.052 12.985 1.00 92.88 202 VAL A CA 1
ATOM 1612 C C . VAL A 1 202 ? 20.930 15.055 14.063 1.00 92.88 202 VAL A C 1
ATOM 1614 O O . VAL A 1 202 ? 22.122 15.076 13.765 1.00 92.88 202 VAL A O 1
ATOM 1617 N N . HIS A 1 203 ? 20.496 15.037 15.322 1.00 92.38 203 HIS A N 1
ATOM 1618 C CA . HIS A 1 203 ? 21.354 14.951 16.497 1.00 92.38 203 HIS A CA 1
ATOM 1619 C C . HIS A 1 203 ? 21.313 13.547 17.093 1.00 92.38 203 HIS A C 1
ATOM 1621 O O . HIS A 1 203 ? 20.235 13.092 17.485 1.00 92.38 203 HIS A O 1
ATOM 1627 N N . THR A 1 204 ? 22.469 12.899 17.216 1.00 89.62 204 THR A N 1
ATOM 1628 C CA . THR A 1 204 ? 22.604 11.558 17.815 1.00 89.62 204 THR A CA 1
ATOM 1629 C C . THR A 1 204 ? 23.758 11.506 18.816 1.00 89.62 204 THR A C 1
ATOM 1631 O O . THR A 1 204 ? 24.507 12.473 18.990 1.00 89.62 204 THR A O 1
ATOM 1634 N N . ASP A 1 205 ? 23.908 10.368 19.490 1.00 80.38 205 ASP A N 1
ATOM 1635 C CA . ASP A 1 205 ? 25.141 10.023 20.194 1.00 80.38 205 ASP A CA 1
ATOM 1636 C C . ASP A 1 205 ? 26.241 9.574 19.202 1.00 80.38 205 ASP A C 1
ATOM 1638 O O . ASP A 1 205 ? 26.054 9.586 17.982 1.00 80.38 205 ASP A O 1
ATOM 1642 N N . GLU A 1 206 ? 27.413 9.188 19.713 1.00 76.94 206 GLU A N 1
ATOM 1643 C CA . GLU A 1 206 ? 28.550 8.718 18.900 1.00 76.94 206 GLU A CA 1
ATOM 1644 C C . GLU A 1 206 ? 28.442 7.252 18.455 1.00 76.94 206 GLU A C 1
ATOM 1646 O O . GLU A 1 206 ? 29.446 6.568 18.220 1.00 76.94 206 GLU A O 1
ATOM 1651 N N . LEU A 1 207 ? 27.232 6.713 18.341 1.00 76.81 207 LEU A N 1
ATOM 1652 C CA . LEU A 1 207 ? 27.098 5.358 17.861 1.00 76.81 207 LEU A CA 1
ATOM 1653 C C . LEU A 1 207 ? 27.529 5.240 16.381 1.00 76.81 207 LEU A C 1
ATOM 1655 O O . LEU A 1 207 ? 26.938 5.837 15.488 1.00 76.81 207 LEU A O 1
ATOM 1659 N N . SER A 1 208 ? 28.465 4.326 16.096 1.00 78.88 208 SER A N 1
ATOM 1660 C CA . SER A 1 208 ? 28.923 3.960 14.745 1.00 78.88 208 SER A CA 1
ATOM 1661 C C . SER A 1 208 ? 27.814 3.641 13.729 1.00 78.88 208 SER A C 1
ATOM 1663 O O . SER A 1 208 ? 27.984 3.853 12.532 1.00 78.88 208 SER A O 1
ATOM 1665 N N . SER A 1 209 ? 26.658 3.145 14.176 1.00 82.06 209 SER A N 1
ATOM 1666 C CA . SER A 1 209 ? 25.489 2.895 13.318 1.00 82.06 209 SER A CA 1
ATOM 1667 C C . SER A 1 209 ? 24.819 4.169 12.785 1.00 82.06 209 SER A C 1
ATOM 1669 O O . SER A 1 209 ? 23.969 4.048 11.908 1.00 82.06 209 SER A O 1
ATOM 1671 N N . TYR A 1 210 ? 25.206 5.355 13.262 1.00 83.44 210 TYR A N 1
ATOM 1672 C CA . TYR A 1 210 ? 24.789 6.657 12.735 1.00 83.44 210 TYR A CA 1
ATOM 1673 C C . TYR A 1 210 ? 25.807 7.285 11.771 1.00 83.44 210 TYR A C 1
ATOM 1675 O O . TYR A 1 210 ? 25.475 8.281 11.145 1.00 83.44 210 TYR A O 1
ATOM 1683 N N . LEU A 1 211 ? 27.000 6.706 11.565 1.00 80.81 211 LEU A N 1
ATOM 1684 C CA . LEU A 1 211 ? 28.051 7.302 10.709 1.00 80.81 211 LEU A CA 1
ATOM 1685 C C . LEU A 1 211 ? 27.610 7.555 9.258 1.00 80.81 211 LEU A C 1
ATOM 1687 O O . LEU A 1 211 ? 28.145 8.420 8.578 1.00 80.81 211 LEU A O 1
ATOM 1691 N N . TRP A 1 212 ? 26.613 6.821 8.762 1.00 82.38 212 TRP A N 1
ATOM 1692 C CA . TRP A 1 212 ? 26.055 7.048 7.426 1.00 82.38 212 TRP A CA 1
ATOM 1693 C C . TRP A 1 212 ? 25.258 8.365 7.318 1.00 82.38 212 TRP A C 1
ATOM 1695 O O . TRP A 1 212 ? 24.975 8.812 6.203 1.00 82.38 212 TRP A O 1
ATOM 1705 N N . LEU A 1 213 ? 24.891 8.991 8.446 1.00 80.88 213 LEU A N 1
ATOM 1706 C CA . LEU A 1 213 ? 24.247 10.306 8.477 1.00 80.88 213 LEU A CA 1
ATOM 1707 C C . LEU A 1 213 ? 25.188 11.426 8.020 1.00 80.88 213 LEU A C 1
ATOM 1709 O O . LEU A 1 213 ? 24.687 12.457 7.589 1.00 80.88 213 LEU A O 1
ATOM 1713 N N . ASP A 1 214 ? 26.508 11.205 7.994 1.00 72.12 214 ASP A N 1
ATOM 1714 C CA . ASP A 1 214 ? 27.497 12.132 7.412 1.00 72.12 214 ASP A CA 1
ATOM 1715 C C . ASP A 1 214 ? 27.444 12.174 5.862 1.00 72.12 214 ASP A C 1
ATOM 1717 O O . ASP A 1 214 ? 28.364 12.644 5.191 1.00 72.12 214 ASP A O 1
ATOM 1721 N N . SER A 1 215 ? 26.364 11.658 5.268 1.00 71.12 215 SER A N 1
ATOM 1722 C CA . SER A 1 215 ? 26.068 11.717 3.836 1.00 71.12 215 SER A CA 1
ATOM 1723 C C . SER A 1 215 ? 25.304 12.995 3.463 1.00 71.12 215 SER A C 1
ATOM 1725 O O . SER A 1 215 ? 24.747 13.682 4.311 1.00 71.12 215 SER A O 1
ATOM 1727 N N . ALA A 1 216 ? 25.197 13.300 2.165 1.00 71.25 216 ALA A N 1
ATOM 1728 C CA . ALA A 1 216 ? 24.483 14.487 1.671 1.00 71.25 216 ALA A CA 1
ATOM 1729 C C . ALA A 1 216 ? 22.957 14.495 1.944 1.00 71.25 216 ALA A C 1
ATOM 1731 O O . ALA A 1 216 ? 22.272 15.446 1.569 1.00 71.25 216 ALA A O 1
ATOM 1732 N N . GLU A 1 217 ? 22.394 13.438 2.545 1.00 82.44 217 GLU A N 1
ATOM 1733 C CA . GLU A 1 217 ? 20.949 13.307 2.775 1.00 82.44 217 GLU A CA 1
ATOM 1734 C C . GLU A 1 217 ? 20.458 14.081 4.016 1.00 82.44 217 GLU A C 1
ATOM 1736 O O . GLU A 1 217 ? 19.324 14.575 4.017 1.00 82.44 217 GLU A O 1
ATOM 1741 N N . PHE A 1 218 ? 21.298 14.220 5.049 1.00 86.31 218 PHE A N 1
ATOM 1742 C CA . PHE A 1 218 ? 20.969 14.870 6.324 1.00 86.31 218 PHE A CA 1
ATOM 1743 C C . PHE A 1 218 ? 22.145 15.708 6.838 1.00 86.31 218 PHE A C 1
ATOM 1745 O O . PHE A 1 218 ? 23.298 15.421 6.543 1.00 86.31 218 PHE A O 1
ATOM 1752 N N . ALA A 1 219 ? 21.861 16.739 7.637 1.00 84.31 219 ALA A N 1
ATOM 1753 C CA . ALA A 1 219 ? 22.905 17.462 8.360 1.00 84.31 219 ALA A CA 1
ATOM 1754 C C . ALA A 1 219 ? 23.122 16.788 9.720 1.00 84.31 219 ALA A C 1
ATOM 1756 O O . ALA A 1 219 ? 22.283 16.902 10.610 1.00 84.31 219 ALA A O 1
ATOM 1757 N N . HIS A 1 220 ? 24.217 16.053 9.885 1.00 86.81 220 HIS A N 1
ATOM 1758 C CA . HIS A 1 220 ? 24.474 15.291 11.103 1.00 86.81 220 HIS A CA 1
ATOM 1759 C C . HIS A 1 220 ? 25.316 16.073 12.116 1.00 86.81 220 HIS A C 1
ATOM 1761 O O . HIS A 1 220 ? 26.318 16.696 11.762 1.00 86.81 220 HIS A O 1
ATOM 1767 N N . LYS A 1 221 ? 24.917 16.032 13.392 1.00 81.38 221 LYS A N 1
ATOM 1768 C CA . LYS A 1 221 ? 25.738 16.501 14.514 1.00 81.38 221 LYS A CA 1
ATOM 1769 C C . LYS A 1 221 ? 25.677 15.489 15.653 1.00 81.38 221 LYS A C 1
ATOM 1771 O O . LYS A 1 221 ? 24.600 15.198 16.163 1.00 81.38 221 LYS A O 1
ATOM 1776 N N . SER A 1 222 ? 26.823 14.993 16.095 1.00 76.06 222 SER A N 1
ATOM 1777 C CA . SER A 1 222 ? 26.913 14.041 17.204 1.00 76.06 222 SER A CA 1
ATOM 1778 C C . SER A 1 222 ? 27.390 14.714 18.495 1.00 76.06 222 SER A C 1
ATOM 1780 O O . SER A 1 222 ? 28.019 15.777 18.472 1.00 76.06 222 SER A O 1
ATOM 1782 N N . VAL A 1 223 ? 27.074 14.110 19.645 1.00 70.75 223 VAL A N 1
ATOM 1783 C CA . VAL A 1 223 ? 27.618 14.521 20.950 1.00 70.75 223 VAL A CA 1
ATOM 1784 C C . VAL A 1 223 ? 28.299 13.364 21.646 1.00 70.75 223 VAL A C 1
ATOM 1786 O O . VAL A 1 223 ? 27.714 12.300 21.847 1.00 70.75 223 VAL A O 1
ATOM 1789 N N . ASN A 1 224 ? 29.522 13.628 22.099 1.00 71.12 224 ASN A N 1
ATOM 1790 C CA . ASN A 1 224 ? 30.256 12.728 22.962 1.00 71.12 224 ASN A CA 1
ATOM 1791 C C . ASN A 1 224 ? 29.846 12.899 24.430 1.00 71.12 224 ASN A C 1
ATOM 1793 O O . ASN A 1 224 ? 30.427 13.710 25.157 1.00 71.12 224 ASN A O 1
ATOM 1797 N N . HIS A 1 225 ? 28.904 12.082 24.897 1.00 61.69 225 HIS A N 1
ATOM 1798 C CA . HIS A 1 225 ? 28.452 12.097 26.296 1.00 61.69 225 HIS A CA 1
ATOM 1799 C C . HIS A 1 225 ? 29.519 11.693 27.322 1.00 61.69 225 HIS A C 1
ATOM 1801 O O . HIS A 1 225 ? 29.309 11.873 28.520 1.00 61.69 225 HIS A O 1
ATOM 1807 N N . THR A 1 226 ? 30.674 11.169 26.890 1.00 59.25 226 THR A N 1
ATOM 1808 C CA . THR A 1 226 ? 31.813 10.929 27.794 1.00 59.25 226 THR A CA 1
ATOM 1809 C C . THR A 1 226 ? 32.651 12.186 28.038 1.00 59.25 226 THR A C 1
ATOM 1811 O O . THR A 1 226 ? 33.354 12.251 29.043 1.00 59.25 226 THR A O 1
ATOM 1814 N N . GLN A 1 227 ? 32.553 13.194 27.162 1.00 54.09 227 GLN A N 1
ATOM 1815 C CA . GLN A 1 227 ? 33.337 14.432 27.236 1.00 54.09 227 GLN A CA 1
ATOM 1816 C C . GLN A 1 227 ? 32.488 15.663 27.578 1.00 54.09 227 GLN A C 1
ATOM 1818 O O . GLN A 1 227 ? 32.955 16.547 28.294 1.00 54.09 227 GLN A O 1
ATOM 1823 N N . THR A 1 228 ? 31.245 15.745 27.091 1.00 54.66 228 THR A N 1
ATOM 1824 C CA . THR A 1 228 ? 30.345 16.872 27.377 1.00 54.66 228 THR A CA 1
ATOM 1825 C C . THR A 1 228 ? 28.867 16.489 27.272 1.00 54.66 228 THR A C 1
ATOM 1827 O O . THR A 1 228 ? 28.475 15.689 26.430 1.00 54.66 228 THR A O 1
ATOM 1830 N N . TYR A 1 229 ? 28.024 17.115 28.098 1.00 53.38 229 TYR A N 1
ATOM 1831 C CA . TYR A 1 229 ? 26.559 16.983 28.047 1.00 53.38 229 TYR A CA 1
ATOM 1832 C C . TYR A 1 229 ? 25.905 17.865 26.967 1.00 53.38 229 TYR A C 1
ATOM 1834 O O . TYR A 1 229 ? 24.732 17.682 26.635 1.00 53.38 229 TYR A O 1
ATOM 1842 N N . VAL A 1 230 ? 26.637 18.867 26.462 1.00 63.12 230 VAL A N 1
ATOM 1843 C CA . VAL A 1 230 ? 26.215 19.794 25.400 1.00 63.12 230 VAL A CA 1
ATOM 1844 C C . VAL A 1 230 ? 27.450 20.182 24.590 1.00 63.12 230 VAL A C 1
ATOM 1846 O O . VAL A 1 230 ? 28.386 20.772 25.132 1.00 63.12 230 VAL A O 1
ATOM 1849 N N . ALA A 1 231 ? 27.471 19.865 23.297 1.00 65.38 231 ALA A N 1
ATOM 1850 C CA . ALA A 1 231 ? 28.552 20.302 22.414 1.00 65.38 231 ALA A CA 1
ATOM 1851 C C . ALA A 1 231 ? 28.297 21.737 21.889 1.00 65.38 231 ALA A C 1
ATOM 1853 O O . ALA A 1 231 ? 27.147 22.209 21.908 1.00 65.38 231 ALA A O 1
ATOM 1854 N N . PRO A 1 232 ? 29.342 22.462 21.434 1.00 67.12 232 PRO A N 1
ATOM 1855 C CA . PRO A 1 232 ? 29.204 23.808 20.874 1.00 67.12 232 PRO A CA 1
ATOM 1856 C C . PRO A 1 232 ? 28.110 23.885 19.799 1.00 67.12 232 PRO A C 1
ATOM 1858 O O . PRO A 1 232 ? 27.951 22.974 18.994 1.00 67.12 232 PRO A O 1
ATOM 1861 N N . GLY A 1 233 ? 27.328 24.969 19.795 1.00 68.31 233 GLY A N 1
ATOM 1862 C CA . GLY A 1 233 ? 26.171 25.101 18.898 1.00 68.31 233 GLY A CA 1
ATOM 1863 C C . GLY A 1 233 ? 24.885 24.431 19.404 1.00 68.31 233 GLY A C 1
ATOM 1864 O O . GLY A 1 233 ? 23.963 24.225 18.620 1.00 68.31 233 GLY A O 1
ATOM 1865 N N . ASN A 1 234 ? 24.793 24.127 20.708 1.00 79.12 234 ASN A N 1
ATOM 1866 C CA . ASN A 1 234 ? 23.608 23.548 21.359 1.00 79.12 234 ASN A CA 1
ATOM 1867 C C . ASN A 1 234 ? 23.244 22.141 20.838 1.00 79.12 234 ASN A C 1
ATOM 1869 O O . ASN A 1 234 ? 22.067 21.772 20.746 1.00 79.12 234 ASN A O 1
ATOM 1873 N N . VAL A 1 235 ? 24.246 21.336 20.489 1.00 80.00 235 VAL A N 1
ATOM 1874 C CA . VAL A 1 235 ? 24.055 19.938 20.075 1.00 80.00 235 VAL A CA 1
ATOM 1875 C C . 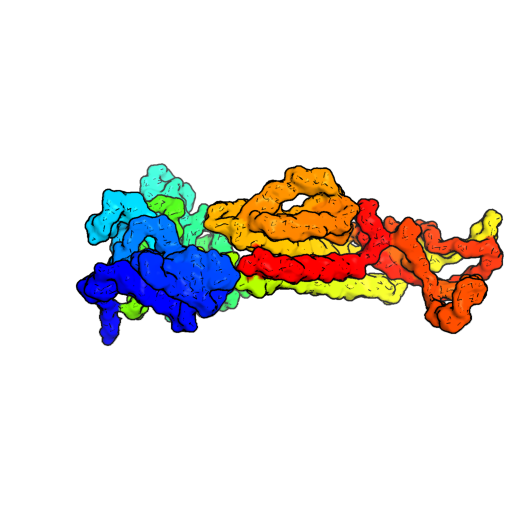VAL A 1 235 ? 23.963 19.068 21.332 1.00 80.00 235 VAL A C 1
ATOM 1877 O O . VAL A 1 235 ? 24.800 19.198 22.222 1.00 80.00 235 VAL A O 1
ATOM 1880 N N . HIS A 1 236 ? 22.910 18.247 21.440 1.00 82.50 236 HIS A N 1
ATOM 1881 C CA . HIS A 1 236 ? 22.653 17.291 22.537 1.00 82.50 236 HIS A CA 1
ATOM 1882 C C . HIS A 1 236 ? 21.461 16.370 22.202 1.00 82.50 236 HIS A C 1
ATOM 1884 O O . HIS A 1 236 ? 20.577 16.770 21.437 1.00 82.50 236 HIS A O 1
ATOM 1890 N N . THR A 1 237 ? 21.357 15.218 22.870 1.00 85.94 237 THR A N 1
ATOM 1891 C CA . THR A 1 237 ? 20.216 14.266 22.819 1.00 85.94 237 THR A CA 1
ATOM 1892 C C . THR A 1 237 ? 19.367 14.259 24.104 1.00 85.94 237 THR A C 1
ATOM 1894 O O . THR A 1 237 ? 18.461 13.445 24.289 1.00 85.94 237 THR A O 1
ATOM 1897 N N . ASN A 1 238 ? 19.602 15.219 25.005 1.00 86.12 238 ASN A N 1
ATOM 1898 C CA . ASN A 1 238 ? 18.966 15.280 26.328 1.00 86.12 238 ASN A CA 1
ATOM 1899 C C . ASN A 1 238 ? 17.423 15.252 26.287 1.00 86.12 238 ASN A C 1
ATOM 1901 O O . ASN A 1 238 ? 16.767 14.798 27.232 1.00 86.12 238 ASN A O 1
ATOM 1905 N N . ARG A 1 239 ? 16.795 15.769 25.219 1.00 89.94 239 ARG A N 1
ATOM 1906 C CA . ARG A 1 239 ? 15.331 15.854 25.143 1.00 89.94 239 ARG A CA 1
ATOM 1907 C C . ARG A 1 239 ? 14.711 14.517 24.772 1.00 89.94 239 ARG A C 1
ATOM 1909 O O . ARG A 1 239 ? 13.592 14.279 25.237 1.00 89.94 239 ARG A O 1
ATOM 1916 N N . VAL A 1 240 ? 15.376 13.697 23.955 1.00 92.25 240 VAL A N 1
ATOM 1917 C CA . VAL A 1 240 ? 14.946 12.321 23.656 1.00 92.25 240 VAL A CA 1
ATOM 1918 C C . VAL A 1 240 ? 15.296 11.367 24.807 1.00 92.25 240 VAL A C 1
ATOM 1920 O O . VAL A 1 240 ? 14.458 10.562 25.204 1.00 92.25 240 VAL A O 1
ATOM 1923 N N . GLU A 1 241 ? 16.413 11.566 25.507 1.00 89.75 241 GLU A N 1
ATOM 1924 C CA . GLU A 1 241 ? 16.730 10.818 26.739 1.00 89.75 241 GLU A CA 1
ATOM 1925 C C . GLU A 1 241 ? 15.681 11.008 27.850 1.00 89.75 241 GLU A C 1
ATOM 1927 O O . GLU A 1 241 ? 15.327 10.079 28.593 1.00 89.75 241 GLU A O 1
ATOM 1932 N N . ASN A 1 242 ? 15.111 12.213 27.947 1.00 91.44 242 ASN A N 1
ATOM 1933 C CA . ASN A 1 242 ? 13.997 12.483 28.852 1.00 91.44 242 ASN A CA 1
ATOM 1934 C C . ASN A 1 242 ? 12.748 11.647 28.504 1.00 91.44 242 ASN A C 1
ATOM 1936 O O . ASN A 1 242 ? 12.083 11.134 29.411 1.00 91.44 242 ASN A O 1
ATOM 1940 N N . VAL A 1 243 ? 12.466 11.447 27.208 1.00 93.62 243 VAL A N 1
ATOM 1941 C CA . VAL A 1 243 ? 11.376 10.575 26.729 1.00 93.62 243 VAL A CA 1
ATOM 1942 C C . VAL A 1 243 ? 11.598 9.155 27.248 1.00 93.62 243 VAL A C 1
ATOM 1944 O O . VAL A 1 243 ? 10.695 8.576 27.857 1.00 93.62 243 VAL A O 1
ATOM 1947 N N . TRP A 1 244 ? 12.813 8.617 27.115 1.00 93.25 244 TRP A N 1
ATOM 1948 C CA . TRP A 1 244 ? 13.138 7.284 27.630 1.00 93.25 244 TRP A CA 1
ATOM 1949 C C . TRP A 1 244 ? 12.998 7.172 29.139 1.00 93.25 244 TRP A C 1
ATOM 1951 O O . TRP A 1 244 ? 12.479 6.173 29.646 1.00 93.25 244 TRP A O 1
ATOM 1961 N N . SER A 1 245 ? 13.425 8.201 29.866 1.00 90.94 245 SER A N 1
ATOM 1962 C CA . SER A 1 245 ? 13.303 8.258 31.322 1.00 90.94 245 SER A CA 1
ATOM 1963 C C . SER A 1 245 ? 11.842 8.214 31.776 1.00 90.94 245 SER A C 1
ATOM 1965 O O . SER A 1 245 ? 11.522 7.606 32.800 1.00 90.94 245 SER A O 1
ATOM 1967 N N . LEU A 1 246 ? 10.932 8.849 31.037 1.00 92.00 246 LEU A N 1
ATOM 1968 C CA . LEU A 1 246 ? 9.493 8.785 31.297 1.00 92.00 246 LEU A CA 1
ATOM 1969 C C . LEU A 1 246 ? 8.917 7.410 30.939 1.00 92.00 246 LEU A C 1
ATOM 1971 O O . LEU A 1 246 ? 8.254 6.794 31.777 1.00 92.00 246 LEU A O 1
ATOM 1975 N N . PHE A 1 247 ? 9.226 6.895 29.747 1.00 92.62 247 PHE A N 1
ATOM 1976 C CA . PHE A 1 247 ? 8.710 5.610 29.278 1.00 92.62 247 PHE A CA 1
ATOM 1977 C C . PHE A 1 247 ? 9.138 4.447 30.185 1.00 92.62 247 PHE A C 1
ATOM 1979 O O . PHE A 1 247 ? 8.299 3.688 30.675 1.00 92.62 247 PHE A O 1
ATOM 1986 N N . LYS A 1 248 ? 10.435 4.343 30.509 1.00 91.06 248 LYS A N 1
ATOM 1987 C CA . LYS A 1 248 ? 10.971 3.277 31.376 1.00 91.06 248 LYS A CA 1
ATOM 1988 C C . LYS A 1 248 ? 10.377 3.317 32.784 1.00 91.06 248 LYS A C 1
ATOM 1990 O O . LYS A 1 248 ? 10.099 2.261 33.350 1.00 91.06 248 LYS A O 1
ATOM 1995 N N . ARG A 1 249 ? 10.135 4.508 33.348 1.00 90.50 249 ARG A N 1
ATOM 1996 C CA . ARG A 1 249 ? 9.434 4.647 34.639 1.00 90.50 249 ARG A CA 1
ATOM 1997 C C . ARG A 1 249 ? 7.985 4.166 34.560 1.00 90.50 249 ARG A C 1
ATOM 1999 O O . ARG A 1 249 ? 7.531 3.518 35.498 1.00 90.50 249 ARG A O 1
ATOM 2006 N N . GLY A 1 250 ? 7.291 4.417 33.449 1.00 90.25 250 GLY A N 1
ATOM 2007 C CA . GLY A 1 250 ? 5.955 3.866 33.195 1.00 90.25 250 GLY A CA 1
ATOM 2008 C C . GLY A 1 250 ? 5.956 2.336 33.152 1.00 90.25 250 GLY A C 1
ATOM 2009 O O . GLY A 1 250 ? 5.159 1.692 33.834 1.00 90.25 250 GLY A O 1
ATOM 2010 N N . ILE A 1 251 ? 6.913 1.738 32.434 1.00 89.69 251 ILE A N 1
ATOM 2011 C CA . ILE A 1 251 ? 7.084 0.279 32.399 1.00 89.69 251 ILE A CA 1
ATOM 2012 C C . ILE A 1 251 ? 7.341 -0.276 33.804 1.00 89.69 251 ILE A C 1
ATOM 2014 O O . ILE A 1 251 ? 6.656 -1.205 34.216 1.00 89.69 251 ILE A O 1
ATOM 2018 N N . MET A 1 252 ? 8.281 0.298 34.561 1.00 88.19 252 MET A N 1
ATOM 2019 C CA . MET A 1 252 ? 8.641 -0.210 35.891 1.00 88.19 252 MET A CA 1
ATOM 2020 C C . MET A 1 252 ? 7.533 -0.033 36.935 1.00 88.19 252 MET A C 1
ATOM 2022 O O . MET A 1 252 ? 7.354 -0.918 37.769 1.00 88.19 252 MET A O 1
ATOM 2026 N N . GLY A 1 253 ? 6.825 1.098 36.913 1.00 86.38 253 GLY A N 1
ATOM 2027 C CA . GLY A 1 253 ? 5.891 1.479 37.974 1.00 86.38 253 GLY A CA 1
ATOM 2028 C C . GLY A 1 253 ? 4.426 1.116 37.732 1.00 86.38 253 GLY A C 1
ATOM 2029 O O . GLY A 1 253 ? 3.655 1.141 38.682 1.00 86.38 253 GLY A O 1
ATOM 2030 N N . ILE A 1 254 ? 4.026 0.831 36.489 1.00 89.94 254 ILE A N 1
ATOM 2031 C CA . ILE A 1 254 ? 2.606 0.679 36.119 1.00 89.94 254 ILE A CA 1
ATOM 2032 C C . ILE A 1 254 ? 2.368 -0.672 35.469 1.00 89.94 254 ILE A C 1
ATOM 2034 O O . ILE A 1 254 ? 1.509 -1.439 35.893 1.00 89.94 254 ILE A O 1
ATOM 2038 N N . PHE A 1 255 ? 3.122 -0.965 34.411 1.00 88.31 255 PHE A N 1
ATOM 2039 C CA . PHE A 1 255 ? 2.885 -2.168 33.619 1.00 88.31 255 PHE A CA 1
ATOM 2040 C C . PHE A 1 255 ? 3.647 -3.378 34.160 1.00 88.31 255 PHE A C 1
ATOM 2042 O O . PHE A 1 255 ? 3.181 -4.500 33.985 1.00 88.31 255 PHE A O 1
ATOM 2049 N N . HIS A 1 256 ? 4.782 -3.147 34.831 1.00 83.06 256 HIS A N 1
ATOM 2050 C CA . HIS A 1 256 ? 5.752 -4.092 35.405 1.00 83.06 256 HIS A CA 1
ATOM 2051 C C . HIS A 1 256 ? 6.372 -5.089 34.413 1.00 83.06 256 HIS A C 1
ATOM 2053 O O . HIS A 1 256 ? 7.588 -5.283 34.403 1.00 83.06 256 HIS A O 1
ATOM 2059 N N . LYS A 1 257 ? 5.560 -5.718 33.561 1.00 81.38 257 LYS A N 1
ATOM 2060 C CA . LYS A 1 257 ? 5.959 -6.696 32.556 1.00 81.38 257 LYS A CA 1
ATOM 2061 C C . LYS A 1 257 ? 5.219 -6.430 31.249 1.00 81.38 257 LYS A C 1
ATOM 2063 O O . LYS A 1 257 ? 4.009 -6.602 31.161 1.00 81.38 257 LYS A O 1
ATOM 2068 N N . VAL A 1 258 ? 5.976 -6.082 30.212 1.00 84.62 258 VAL A N 1
ATOM 2069 C CA . VAL A 1 258 ? 5.477 -5.943 28.840 1.00 84.62 258 VAL A CA 1
ATOM 2070 C C . VAL A 1 258 ? 6.176 -6.979 27.971 1.00 84.62 258 VAL A C 1
ATOM 2072 O O . VAL A 1 258 ? 7.403 -7.045 27.936 1.00 84.62 258 VAL A O 1
ATOM 2075 N N . SER A 1 259 ? 5.402 -7.833 27.302 1.00 83.31 259 SER A N 1
ATOM 2076 C CA . SER A 1 259 ? 5.962 -8.811 26.366 1.00 83.31 259 SER A CA 1
ATOM 2077 C C . SER A 1 259 ? 6.455 -8.119 25.098 1.00 83.31 259 SER A C 1
ATOM 2079 O O . SER A 1 259 ? 5.768 -7.223 24.606 1.00 83.31 259 SER A O 1
ATOM 2081 N N . ALA A 1 260 ? 7.540 -8.619 24.505 1.00 82.81 260 ALA A N 1
ATOM 2082 C CA . ALA A 1 260 ? 8.062 -8.136 23.224 1.00 82.81 260 ALA A CA 1
ATOM 2083 C C . ALA A 1 260 ? 6.975 -8.016 22.140 1.00 82.81 260 ALA A C 1
ATOM 2085 O O . ALA A 1 260 ? 6.870 -6.987 21.485 1.00 82.81 260 ALA A O 1
ATOM 2086 N N . LYS A 1 261 ? 6.091 -9.023 22.045 1.00 81.38 261 LYS A N 1
ATOM 2087 C CA . LYS A 1 261 ? 4.965 -9.070 21.096 1.00 81.38 261 LYS A CA 1
ATOM 2088 C C . LYS A 1 261 ? 4.058 -7.834 21.141 1.00 81.38 261 LYS A C 1
ATOM 2090 O O . LYS A 1 261 ? 3.557 -7.413 20.106 1.00 81.38 261 LYS A O 1
ATOM 2095 N N . TYR A 1 262 ? 3.802 -7.295 22.332 1.00 85.69 262 TYR A N 1
ATOM 2096 C CA . TYR A 1 262 ? 2.854 -6.194 22.528 1.00 85.69 262 TYR A CA 1
ATOM 2097 C C . TYR A 1 262 ? 3.538 -4.858 22.803 1.00 85.69 262 TYR A C 1
ATOM 2099 O O . TYR A 1 262 ? 2.849 -3.847 22.819 1.00 85.69 262 TYR A O 1
ATOM 2107 N N . LEU A 1 263 ? 4.866 -4.830 22.973 1.00 90.75 263 LEU A N 1
ATOM 2108 C CA . LEU A 1 263 ? 5.628 -3.605 23.216 1.00 90.75 263 LEU A CA 1
ATOM 2109 C C . LEU A 1 263 ? 5.305 -2.473 22.221 1.00 90.75 263 LEU A C 1
ATOM 2111 O O . LEU A 1 263 ? 5.123 -1.358 22.707 1.00 90.75 263 LEU A O 1
ATOM 2115 N N . PRO A 1 264 ? 5.132 -2.721 20.903 1.00 91.56 264 PRO A N 1
ATOM 2116 C CA . PRO A 1 264 ? 4.726 -1.673 19.965 1.00 91.56 264 PRO A CA 1
ATOM 2117 C C . PRO A 1 264 ? 3.466 -0.913 20.396 1.00 91.56 264 PRO A C 1
ATOM 2119 O O . PRO A 1 264 ? 3.462 0.307 20.386 1.00 91.56 264 PRO A O 1
ATOM 2122 N N . LEU A 1 265 ? 2.443 -1.605 20.912 1.00 90.50 265 LEU A N 1
ATOM 2123 C CA . LEU A 1 265 ? 1.205 -0.960 21.370 1.00 90.50 265 LEU A CA 1
ATOM 2124 C C . LEU A 1 265 ? 1.434 -0.013 22.560 1.00 90.50 265 LEU A C 1
ATOM 2126 O O . LEU A 1 265 ? 0.720 0.969 22.724 1.00 90.50 265 LEU A O 1
ATOM 2130 N N . TYR A 1 266 ? 2.407 -0.309 23.424 1.00 92.38 266 TYR A N 1
ATOM 2131 C CA . TYR A 1 266 ? 2.743 0.564 24.553 1.00 92.38 266 TYR A CA 1
ATOM 2132 C C . TYR A 1 266 ? 3.554 1.782 24.110 1.00 92.38 266 TYR A C 1
ATOM 2134 O O . TYR A 1 266 ? 3.436 2.838 24.729 1.00 92.38 266 TYR A O 1
ATOM 2142 N N . LEU A 1 267 ? 4.370 1.634 23.062 1.00 93.62 267 LEU A N 1
ATOM 2143 C CA . LEU A 1 267 ? 5.064 2.752 22.427 1.00 93.62 267 LEU A CA 1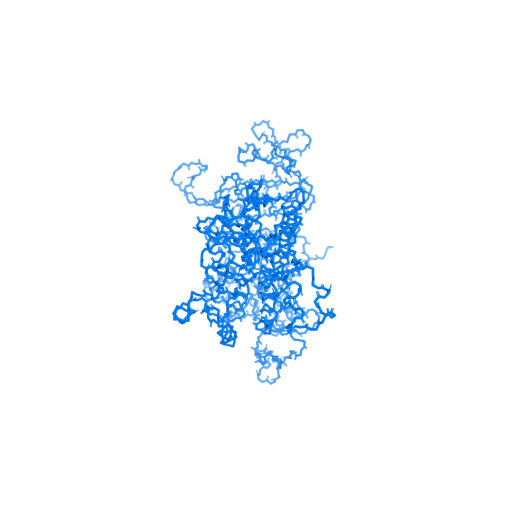
ATOM 2144 C C . LEU A 1 267 ? 4.051 3.685 21.758 1.00 93.62 267 LEU A C 1
ATOM 2146 O O . LEU A 1 267 ? 4.098 4.881 22.026 1.00 93.62 267 LEU A O 1
ATOM 2150 N N . ASP A 1 268 ? 3.097 3.121 21.009 1.00 91.75 268 ASP A N 1
ATOM 2151 C CA . ASP A 1 268 ? 1.987 3.844 20.374 1.00 91.75 268 ASP A CA 1
ATOM 2152 C C . ASP A 1 268 ? 1.205 4.662 21.426 1.00 91.75 268 ASP A C 1
ATOM 2154 O O . ASP A 1 268 ? 1.085 5.882 21.316 1.00 91.75 268 ASP A O 1
ATOM 2158 N N . GLU A 1 269 ? 0.769 4.022 22.523 1.00 92.56 269 GLU A N 1
ATOM 2159 C CA . GLU A 1 269 ? 0.066 4.698 23.630 1.00 92.56 269 GLU A CA 1
ATOM 2160 C C . GLU A 1 269 ? 0.884 5.854 24.220 1.00 92.56 269 GLU A C 1
ATOM 2162 O O . GLU A 1 269 ? 0.368 6.947 24.469 1.00 92.56 269 GLU A O 1
ATOM 2167 N N . PHE A 1 270 ? 2.167 5.600 24.490 1.00 92.69 270 PHE A N 1
ATOM 2168 C CA . PHE A 1 270 ? 3.031 6.568 25.144 1.00 92.69 270 PHE A CA 1
ATOM 2169 C C . PHE A 1 270 ? 3.308 7.768 24.237 1.00 92.69 270 PHE A C 1
ATOM 2171 O O . PHE A 1 270 ? 3.158 8.905 24.687 1.00 92.69 270 PHE A O 1
ATOM 2178 N N . ALA A 1 271 ? 3.669 7.528 22.974 1.00 92.69 271 ALA A N 1
ATOM 2179 C CA . ALA A 1 271 ? 3.936 8.572 21.993 1.00 92.69 271 ALA A CA 1
ATOM 2180 C C . ALA A 1 271 ? 2.688 9.431 21.754 1.00 92.69 271 ALA A C 1
ATOM 2182 O O . ALA A 1 271 ? 2.761 10.656 21.867 1.00 92.69 271 ALA A O 1
ATOM 2183 N N . PHE A 1 272 ? 1.523 8.805 21.559 1.00 91.50 272 PHE A N 1
ATOM 2184 C CA . PHE A 1 272 ? 0.258 9.513 21.372 1.00 91.50 272 PHE A CA 1
ATOM 2185 C C . PHE A 1 272 ? -0.069 10.425 22.554 1.00 91.50 272 PHE A C 1
ATOM 2187 O O . PHE A 1 272 ? -0.366 11.609 22.386 1.00 91.50 272 PHE A O 1
ATOM 2194 N N . ARG A 1 273 ? 0.020 9.906 23.781 1.00 89.88 273 ARG A N 1
ATOM 2195 C CA . ARG A 1 273 ? -0.265 10.691 24.989 1.00 89.88 273 ARG A CA 1
ATOM 2196 C C . ARG A 1 273 ? 0.759 11.800 25.204 1.00 89.88 273 ARG A C 1
ATOM 2198 O O . ARG A 1 273 ? 0.397 12.880 25.661 1.00 89.88 273 ARG A O 1
ATOM 2205 N N . PHE A 1 274 ? 2.022 11.554 24.864 1.00 90.62 274 PHE A N 1
ATOM 2206 C CA . PHE A 1 274 ? 3.078 12.556 24.942 1.00 90.62 274 PHE A CA 1
ATOM 2207 C C . PHE A 1 274 ? 2.837 13.704 23.954 1.00 90.62 274 PHE A C 1
ATOM 2209 O O . PHE A 1 274 ? 2.934 14.871 24.342 1.00 90.62 274 PHE A O 1
ATOM 2216 N N . ASN A 1 275 ? 2.482 13.380 22.709 1.00 91.19 275 ASN A N 1
ATOM 2217 C CA . ASN A 1 275 ? 2.232 14.340 21.630 1.00 91.19 275 ASN A CA 1
ATOM 2218 C C . ASN A 1 275 ? 0.961 15.163 21.852 1.00 91.19 275 ASN A C 1
ATOM 2220 O O . ASN A 1 275 ? 0.897 16.312 21.425 1.00 91.19 275 ASN A O 1
ATOM 2224 N N . ASN A 1 276 ? -0.022 14.599 22.554 1.00 88.69 276 ASN A N 1
ATOM 2225 C CA . ASN A 1 276 ? -1.338 15.201 22.760 1.00 88.69 276 ASN A CA 1
ATOM 2226 C C . ASN A 1 276 ? -1.595 15.611 24.220 1.00 88.69 276 ASN A C 1
ATOM 2228 O O . ASN A 1 276 ? -2.738 15.761 24.638 1.00 88.69 276 ASN A O 1
ATOM 2232 N N . ARG A 1 277 ? -0.541 15.803 25.021 1.00 85.62 277 ARG A N 1
ATOM 2233 C CA . ARG A 1 277 ? -0.640 16.154 26.454 1.00 85.62 277 ARG A CA 1
ATOM 2234 C C . ARG A 1 277 ? -1.335 17.493 26.736 1.00 85.62 277 ARG A C 1
ATOM 2236 O O . ARG A 1 277 ? -1.859 17.678 27.831 1.00 85.62 277 ARG A O 1
ATOM 2243 N N . ASP A 1 278 ? -1.318 18.392 25.754 1.00 85.31 278 ASP A N 1
ATOM 2244 C CA . ASP A 1 278 ? -1.938 19.719 25.811 1.00 85.31 278 ASP A CA 1
ATOM 2245 C C . ASP A 1 278 ? -3.326 19.733 25.132 1.00 85.31 278 ASP A C 1
ATOM 2247 O O . ASP A 1 278 ? -3.998 20.763 25.105 1.00 85.31 278 ASP A O 1
ATOM 2251 N N . GLU A 1 279 ? -3.775 18.586 24.599 1.00 85.31 279 GLU A N 1
ATOM 2252 C CA . GLU A 1 279 ? -5.091 18.430 23.978 1.00 85.31 279 GLU A CA 1
ATOM 2253 C C . GLU A 1 279 ? -6.194 18.563 25.031 1.00 85.31 279 GLU A C 1
ATOM 2255 O O . GLU A 1 279 ? -6.194 17.888 26.068 1.00 85.31 279 GLU A O 1
ATOM 2260 N N . PHE A 1 280 ? -7.171 19.422 24.749 1.00 81.19 280 PHE A N 1
ATOM 2261 C CA . PHE A 1 280 ? -8.244 19.708 25.693 1.00 81.19 280 PHE A CA 1
ATOM 2262 C C . PHE A 1 280 ? -9.214 18.529 25.826 1.00 81.19 280 PHE A C 1
ATOM 2264 O O . PHE A 1 280 ? -9.674 18.229 26.927 1.00 81.19 280 PHE A O 1
ATOM 2271 N N . ASN A 1 281 ? -9.509 17.856 24.711 1.00 85.88 281 ASN A N 1
ATOM 2272 C CA . ASN A 1 281 ? -10.465 16.754 24.656 1.00 85.88 281 ASN A CA 1
ATOM 2273 C C . ASN A 1 281 ? -9.821 15.495 24.062 1.00 85.88 281 ASN A C 1
ATOM 2275 O O . ASN A 1 281 ? -10.176 15.015 22.985 1.00 85.88 281 ASN A O 1
ATOM 2279 N N . LEU A 1 282 ? -8.836 14.970 24.792 1.00 88.44 282 LEU A N 1
ATOM 2280 C CA . LEU A 1 282 ? -8.049 13.812 24.365 1.00 88.44 282 LEU A CA 1
ATOM 2281 C C . LEU A 1 282 ? -8.911 12.557 24.152 1.00 88.44 282 LEU A C 1
ATOM 2283 O O . LEU A 1 282 ? -8.619 11.760 23.267 1.00 88.44 282 LEU A O 1
ATOM 2287 N N . MET A 1 283 ? -9.990 12.400 24.925 1.00 91.19 283 MET A N 1
ATOM 2288 C CA . MET A 1 283 ? -10.926 11.286 24.763 1.00 91.19 283 MET A CA 1
ATOM 2289 C C . MET A 1 283 ? -11.600 11.313 23.385 1.00 91.19 283 MET A C 1
ATOM 2291 O O . MET A 1 283 ? -11.586 10.296 22.696 1.00 91.19 283 MET A O 1
ATOM 2295 N N . ASP A 1 284 ? -12.143 12.459 22.958 1.00 90.75 284 ASP A N 1
ATOM 2296 C CA . ASP A 1 284 ? -12.782 12.569 21.639 1.00 90.75 284 ASP A CA 1
ATOM 2297 C C . ASP A 1 284 ? -11.768 12.413 20.504 1.00 90.75 284 ASP A C 1
ATOM 2299 O O . ASP A 1 284 ? -12.105 11.834 19.474 1.00 90.75 284 ASP A O 1
ATOM 2303 N N . LYS A 1 285 ? -10.516 12.838 20.717 1.00 89.38 285 LYS A N 1
ATOM 2304 C CA . LYS A 1 285 ? -9.422 12.565 19.780 1.00 89.38 285 LYS A CA 1
ATOM 2305 C C . LYS A 1 285 ? -9.154 11.067 19.637 1.00 89.38 285 LYS A C 1
ATOM 2307 O O . LYS A 1 285 ? -9.084 10.562 18.531 1.00 89.38 285 LYS A O 1
ATOM 2312 N N . VAL A 1 286 ? -9.067 10.313 20.733 1.00 91.25 286 VAL A N 1
ATOM 2313 C CA . VAL A 1 286 ? -8.921 8.848 20.633 1.00 91.25 286 VAL A CA 1
ATOM 2314 C C . VAL A 1 286 ? -10.134 8.227 19.947 1.00 91.25 286 VAL A C 1
ATOM 2316 O O . VAL A 1 286 ? -9.976 7.333 19.122 1.00 91.25 286 VAL A O 1
ATOM 2319 N N . LEU A 1 287 ? -11.344 8.707 20.246 1.00 92.38 287 LEU A N 1
ATOM 2320 C CA . LEU A 1 287 ? -12.558 8.248 19.575 1.00 92.38 287 LEU A CA 1
ATOM 2321 C C . LEU A 1 287 ? -12.534 8.541 18.066 1.00 92.38 287 LEU A C 1
ATOM 2323 O O . LEU A 1 287 ? -13.046 7.723 17.306 1.00 92.38 287 LEU A O 1
ATOM 2327 N N . SER A 1 288 ? -11.921 9.639 17.611 1.00 88.69 288 SER A N 1
ATOM 2328 C CA . SER A 1 288 ? -11.748 9.897 16.176 1.00 88.69 288 SER A CA 1
ATOM 2329 C C . SER A 1 288 ? -10.719 8.984 15.510 1.00 88.69 288 SER A C 1
ATOM 2331 O O . SER A 1 288 ? -10.835 8.751 14.315 1.00 88.69 288 SER A O 1
ATOM 2333 N N . GLU A 1 289 ? -9.785 8.406 16.266 1.00 86.56 289 GLU A N 1
ATOM 2334 C CA . GLU A 1 289 ? -8.816 7.417 15.762 1.00 86.56 289 GLU A CA 1
ATOM 2335 C C . GLU A 1 289 ? -9.288 5.957 15.941 1.00 86.56 289 GLU A C 1
ATOM 2337 O O . GLU A 1 289 ? -8.614 5.000 15.564 1.00 86.56 289 GLU A O 1
ATOM 2342 N N . CYS A 1 290 ? -10.473 5.734 16.522 1.00 85.62 290 CYS A N 1
ATOM 2343 C CA . CYS A 1 290 ? -11.000 4.390 16.794 1.00 85.62 290 CYS A CA 1
ATOM 2344 C C . CYS A 1 290 ? -11.430 3.613 15.542 1.00 85.62 290 CYS A C 1
ATOM 2346 O O . CYS A 1 290 ? -11.821 2.444 15.652 1.00 85.62 290 CYS A O 1
ATOM 2348 N N . PHE A 1 291 ? -11.424 4.240 14.370 1.00 81.00 291 PHE A N 1
ATOM 2349 C CA . PHE A 1 291 ? -11.783 3.600 13.112 1.00 81.00 291 PHE A CA 1
ATOM 2350 C C . PHE A 1 291 ? -10.600 2.735 12.668 1.00 81.00 291 PHE A C 1
ATOM 2352 O O . PHE A 1 291 ? -9.559 3.242 12.276 1.00 81.00 291 PHE A O 1
ATOM 2359 N N . LEU A 1 292 ? -10.755 1.407 12.749 1.00 57.47 292 LEU A N 1
ATOM 2360 C CA . LEU A 1 292 ? -9.704 0.425 12.429 1.00 57.47 292 LEU A CA 1
ATOM 2361 C C . LEU A 1 292 ? -9.455 0.285 10.925 1.00 57.47 292 LEU A C 1
ATOM 2363 O O . LEU A 1 292 ? -8.807 -0.659 10.469 1.00 57.47 292 LEU A O 1
ATOM 2367 N N . ASP A 1 293 ? -9.980 1.224 10.158 1.00 48.59 293 ASP A N 1
ATOM 2368 C CA . ASP A 1 293 ? -9.752 1.334 8.745 1.00 48.59 293 ASP A CA 1
ATOM 2369 C C . ASP A 1 293 ? -8.352 1.912 8.512 1.00 48.59 293 ASP A C 1
ATOM 2371 O O . ASP A 1 293 ? -8.174 3.070 8.139 1.00 48.59 293 ASP A O 1
ATOM 2375 N N . SER A 1 294 ? -7.338 1.056 8.673 1.00 40.47 294 SER A N 1
ATOM 2376 C CA . SER A 1 294 ? -6.133 1.214 7.872 1.00 40.47 294 SER A CA 1
ATOM 2377 C C . SER A 1 294 ? -6.579 1.283 6.412 1.00 40.47 294 SER A C 1
ATOM 2379 O O . SER A 1 294 ? -7.425 0.513 5.939 1.00 40.47 294 SER A O 1
ATOM 2381 N N . GLN A 1 295 ? -6.077 2.296 5.722 1.00 44.66 295 GLN A N 1
ATOM 2382 C CA . GLN A 1 295 ? -6.706 2.933 4.572 1.00 44.66 295 GLN A CA 1
ATOM 2383 C C . GLN A 1 295 ? -6.981 2.044 3.348 1.00 44.66 295 GLN A C 1
ATOM 2385 O O . GLN A 1 295 ? -7.590 2.504 2.393 1.00 44.66 295 GLN A O 1
ATOM 2390 N N . ALA A 1 296 ? -6.643 0.755 3.359 1.00 39.97 296 ALA A N 1
ATOM 2391 C CA . ALA A 1 296 ? -6.969 -0.191 2.295 1.00 39.97 296 ALA A CA 1
ATOM 2392 C C . ALA A 1 296 ? -8.444 -0.658 2.280 1.00 39.97 296 ALA A C 1
ATOM 2394 O O . ALA A 1 296 ? -8.867 -1.288 1.308 1.00 39.97 296 ALA A O 1
ATOM 2395 N N . SER A 1 297 ? -9.234 -0.373 3.325 1.00 39.34 297 SER A N 1
ATOM 2396 C CA . SER A 1 297 ? -10.668 -0.717 3.447 1.00 39.34 297 SER A CA 1
ATOM 2397 C C . SER A 1 297 ? -11.600 0.411 2.955 1.00 39.34 297 SER A C 1
ATOM 2399 O O . SER A 1 297 ? -12.523 0.140 2.187 1.00 39.34 297 SER A O 1
ATOM 2401 N N . ILE A 1 298 ? -11.287 1.683 3.258 1.00 42.50 298 ILE A N 1
ATOM 2402 C CA . ILE A 1 298 ? -12.082 2.876 2.868 1.00 42.50 298 ILE A CA 1
ATOM 2403 C C . ILE A 1 298 ? -11.574 3.549 1.579 1.00 42.50 298 ILE A C 1
ATOM 2405 O O . ILE A 1 298 ? -11.931 4.680 1.251 1.00 42.50 298 ILE A O 1
ATOM 2409 N N . MET A 1 299 ? -10.747 2.885 0.775 1.00 51.31 299 MET A N 1
ATOM 2410 C CA . MET A 1 299 ? -10.577 3.385 -0.584 1.00 51.31 299 MET A CA 1
ATOM 2411 C C . MET A 1 299 ? -11.895 3.198 -1.326 1.00 51.31 299 MET A C 1
ATOM 2413 O O . MET A 1 299 ? -12.325 2.063 -1.555 1.00 51.31 299 MET A O 1
ATOM 2417 N N . THR A 1 300 ? -12.512 4.311 -1.730 1.00 63.53 300 THR A N 1
ATOM 2418 C CA . THR A 1 300 ? -13.586 4.280 -2.727 1.00 63.53 300 THR A CA 1
ATOM 2419 C C . THR A 1 300 ? -13.110 3.476 -3.938 1.00 63.53 300 THR A C 1
ATOM 2421 O O . THR A 1 300 ? -11.905 3.418 -4.210 1.00 63.53 300 THR A O 1
ATOM 2424 N N . ALA A 1 301 ? -14.027 2.886 -4.708 1.00 68.12 301 ALA A N 1
ATOM 2425 C CA . ALA A 1 301 ? -13.657 2.213 -5.955 1.00 68.12 301 ALA A CA 1
ATOM 2426 C C . ALA A 1 301 ? -12.745 3.101 -6.828 1.00 68.12 301 ALA A C 1
ATOM 2428 O O . ALA A 1 301 ? -11.758 2.627 -7.381 1.00 68.12 301 ALA A O 1
ATOM 2429 N N . ASN A 1 302 ? -13.004 4.415 -6.852 1.00 69.00 302 ASN A N 1
ATOM 2430 C CA . ASN A 1 302 ? -12.174 5.398 -7.549 1.00 69.00 302 ASN A CA 1
ATOM 2431 C C . ASN A 1 302 ? -10.773 5.546 -6.941 1.00 69.00 302 ASN A C 1
ATOM 2433 O O . ASN A 1 302 ? -9.806 5.633 -7.690 1.00 69.00 302 ASN A O 1
ATOM 2437 N N . GLY A 1 303 ? -10.644 5.536 -5.613 1.00 68.06 303 GLY A N 1
ATOM 2438 C CA . GLY A 1 303 ? -9.347 5.524 -4.938 1.00 68.06 303 GLY A CA 1
ATOM 2439 C C . GLY A 1 303 ? -8.534 4.275 -5.287 1.00 68.06 303 GLY A C 1
ATOM 2440 O O . GLY A 1 303 ? -7.380 4.393 -5.694 1.00 68.06 303 GLY A O 1
ATOM 2441 N N . ARG A 1 304 ? -9.141 3.082 -5.201 1.00 79.19 304 ARG A N 1
ATOM 2442 C CA . ARG A 1 304 ? -8.475 1.803 -5.535 1.00 79.19 304 ARG A CA 1
ATOM 2443 C C . ARG A 1 304 ? -7.995 1.795 -6.983 1.00 79.19 304 ARG A C 1
ATOM 2445 O O . ARG A 1 304 ? -6.854 1.442 -7.262 1.00 79.19 304 ARG A O 1
ATOM 2452 N N . ILE A 1 305 ? -8.857 2.240 -7.896 1.00 83.25 305 ILE A N 1
ATOM 2453 C CA . ILE A 1 305 ? -8.527 2.390 -9.314 1.00 83.25 305 ILE A CA 1
ATOM 2454 C C . ILE A 1 305 ? -7.391 3.397 -9.513 1.00 83.25 305 ILE A C 1
ATOM 2456 O O . ILE A 1 305 ? -6.477 3.117 -10.283 1.00 83.25 305 ILE A O 1
ATOM 2460 N N . ALA A 1 306 ? -7.405 4.539 -8.819 1.00 75.62 306 ALA A N 1
ATOM 2461 C CA . ALA A 1 306 ? -6.348 5.541 -8.926 1.00 75.62 306 ALA A CA 1
ATOM 2462 C C . ALA A 1 306 ? -4.975 4.972 -8.532 1.00 75.62 306 ALA A C 1
ATOM 2464 O O . ALA A 1 306 ? -4.016 5.180 -9.270 1.00 75.62 306 ALA A O 1
ATOM 2465 N N . LEU A 1 307 ? -4.884 4.181 -7.455 1.00 78.50 307 LEU A N 1
ATOM 2466 C CA . LEU A 1 307 ? -3.635 3.501 -7.080 1.00 78.50 307 LEU A CA 1
ATOM 2467 C C . LEU A 1 307 ? -3.145 2.536 -8.162 1.00 78.50 307 LEU A C 1
ATOM 2469 O O . LEU A 1 307 ? -1.971 2.555 -8.527 1.00 78.50 307 LEU A O 1
ATOM 2473 N N . ILE A 1 308 ? -4.042 1.705 -8.698 1.00 90.44 308 ILE A N 1
ATOM 2474 C CA . ILE A 1 308 ? -3.691 0.739 -9.747 1.00 90.44 308 ILE A CA 1
ATOM 2475 C C . ILE A 1 308 ? -3.239 1.473 -11.022 1.00 90.44 308 ILE A C 1
ATOM 2477 O O . ILE A 1 308 ? -2.269 1.071 -11.668 1.00 90.44 308 ILE A O 1
ATOM 2481 N N . ARG A 1 309 ? -3.900 2.587 -11.365 1.00 89.25 309 ARG A N 1
ATOM 2482 C CA . ARG A 1 309 ? -3.583 3.412 -12.538 1.00 89.25 309 ARG A CA 1
ATOM 2483 C C . ARG A 1 309 ? -2.173 3.987 -12.497 1.00 89.25 309 ARG A C 1
ATOM 2485 O O . ARG A 1 309 ? -1.563 4.069 -13.556 1.00 89.25 309 ARG A O 1
ATOM 2492 N N . VAL A 1 310 ? -1.620 4.312 -11.326 1.00 86.56 310 VAL A N 1
ATOM 2493 C CA . VAL A 1 310 ? -0.235 4.816 -11.222 1.00 86.56 310 VAL A CA 1
ATOM 2494 C C . VAL A 1 310 ? 0.762 3.834 -11.845 1.00 86.56 310 VAL A C 1
ATOM 2496 O O . VAL A 1 310 ? 1.665 4.250 -12.568 1.00 86.56 310 VAL A O 1
ATOM 2499 N N . LYS A 1 311 ? 0.574 2.523 -11.643 1.00 92.44 311 LYS A N 1
ATOM 2500 C CA . LYS A 1 311 ? 1.423 1.494 -12.266 1.00 92.44 311 LYS A CA 1
ATOM 2501 C C . LYS A 1 311 ? 1.255 1.444 -13.786 1.00 92.44 311 LYS A C 1
ATOM 2503 O O . LYS A 1 311 ? 2.246 1.319 -14.498 1.00 92.44 311 LYS A O 1
ATOM 2508 N N . ILE A 1 312 ? 0.031 1.600 -14.292 1.00 96.38 312 ILE A N 1
ATOM 2509 C CA . ILE A 1 312 ? -0.235 1.649 -15.739 1.00 96.38 312 ILE A CA 1
ATOM 2510 C C . ILE A 1 312 ? 0.419 2.884 -16.369 1.00 96.38 312 ILE A C 1
ATOM 2512 O O . ILE A 1 312 ? 1.070 2.775 -17.403 1.00 96.38 312 ILE A O 1
ATOM 2516 N N . GLU A 1 313 ? 0.292 4.053 -15.741 1.00 92.81 313 GLU A N 1
ATOM 2517 C CA . GLU A 1 313 ? 0.902 5.285 -16.247 1.00 92.81 313 GLU A CA 1
ATOM 2518 C C . GLU A 1 313 ? 2.432 5.228 -16.199 1.00 92.81 313 GLU A C 1
ATOM 2520 O O . GLU A 1 313 ? 3.093 5.710 -17.121 1.00 92.81 313 GLU A O 1
ATOM 2525 N N . ARG A 1 314 ? 3.007 4.551 -15.194 1.00 93.12 314 ARG A N 1
ATOM 2526 C CA . ARG A 1 314 ? 4.446 4.276 -15.162 1.00 93.12 314 ARG A CA 1
ATOM 2527 C C . ARG A 1 314 ? 4.882 3.362 -16.307 1.00 93.12 314 ARG A C 1
ATOM 2529 O O . ARG A 1 314 ? 5.872 3.662 -16.963 1.00 93.12 314 ARG A O 1
ATOM 2536 N N . ALA A 1 315 ? 4.125 2.306 -16.605 1.00 97.12 315 ALA A N 1
ATOM 2537 C CA . ALA A 1 315 ? 4.400 1.460 -17.766 1.00 97.12 315 ALA A CA 1
ATOM 2538 C C . ALA A 1 315 ? 4.343 2.256 -19.081 1.00 97.12 315 ALA A C 1
ATOM 2540 O O . ALA A 1 315 ? 5.247 2.146 -19.900 1.00 97.12 315 ALA A O 1
ATOM 2541 N N . LYS A 1 316 ? 3.337 3.123 -19.260 1.00 97.19 316 LYS A N 1
ATOM 2542 C CA . LYS A 1 316 ? 3.243 4.006 -20.437 1.00 97.19 316 LYS A CA 1
ATOM 2543 C C . LYS A 1 316 ? 4.413 4.987 -20.543 1.00 97.19 316 LYS A C 1
ATOM 2545 O O . LYS A 1 316 ? 4.796 5.341 -21.651 1.00 97.19 316 LYS A O 1
ATOM 2550 N N . GLN A 1 317 ? 4.972 5.443 -19.420 1.00 96.19 317 GLN A N 1
ATOM 2551 C CA . GLN A 1 317 ? 6.184 6.264 -19.425 1.00 96.19 317 GLN A CA 1
ATOM 2552 C C . GLN A 1 317 ? 7.373 5.488 -19.999 1.00 96.19 317 GLN A C 1
ATOM 2554 O O . GLN A 1 317 ? 8.016 5.998 -20.909 1.00 96.19 317 GLN A O 1
ATOM 2559 N N . HIS A 1 318 ? 7.593 4.256 -19.538 1.00 95.94 318 HIS A N 1
ATOM 2560 C CA . HIS A 1 318 ? 8.633 3.382 -20.083 1.00 95.94 318 HIS A CA 1
ATOM 2561 C C . HIS A 1 318 ? 8.390 3.046 -21.560 1.00 95.94 318 HIS A C 1
ATOM 2563 O O . HIS A 1 318 ? 9.325 3.036 -22.342 1.00 95.94 318 HIS A O 1
ATOM 2569 N N . ILE A 1 319 ? 7.138 2.864 -21.994 1.00 96.94 319 ILE A N 1
ATOM 2570 C CA . ILE A 1 319 ? 6.819 2.645 -23.418 1.00 96.94 319 ILE A CA 1
ATOM 2571 C C . ILE A 1 319 ? 7.172 3.873 -24.273 1.00 96.94 319 ILE A C 1
ATOM 2573 O O . ILE A 1 319 ? 7.675 3.722 -25.383 1.00 96.94 319 ILE A O 1
ATOM 2577 N N . ARG A 1 320 ? 6.944 5.096 -23.773 1.00 97.19 320 ARG A N 1
ATOM 2578 C CA . ARG A 1 320 ? 7.356 6.322 -24.481 1.00 97.19 320 ARG A CA 1
ATOM 2579 C C . ARG A 1 320 ? 8.874 6.455 -24.564 1.00 97.19 320 ARG A C 1
ATOM 2581 O O . ARG A 1 320 ? 9.381 6.833 -25.610 1.00 97.19 320 ARG A O 1
ATOM 2588 N N . GLU A 1 321 ? 9.574 6.143 -23.480 1.00 96.31 321 GLU A N 1
ATOM 2589 C CA . GLU A 1 321 ? 11.039 6.087 -23.448 1.00 96.31 321 GLU A CA 1
ATOM 2590 C C . GLU A 1 321 ? 11.562 5.051 -24.454 1.00 96.31 321 GLU A C 1
ATOM 2592 O O . GLU A 1 321 ? 12.383 5.368 -25.305 1.00 96.31 321 GLU A O 1
ATOM 2597 N N . LEU A 1 322 ? 10.967 3.858 -24.466 1.00 94.56 322 LEU A N 1
ATOM 2598 C CA . LEU A 1 322 ? 11.281 2.797 -25.416 1.00 94.56 322 LEU A CA 1
ATOM 2599 C C . LEU A 1 322 ? 11.048 3.217 -26.870 1.00 94.56 322 LEU A C 1
ATOM 2601 O O . LEU A 1 322 ? 11.840 2.872 -27.741 1.00 94.56 322 LEU A O 1
ATOM 2605 N N . GLN A 1 323 ? 9.983 3.973 -27.150 1.00 95.19 323 GLN A N 1
ATOM 2606 C CA . GLN A 1 323 ? 9.744 4.531 -28.482 1.00 95.19 323 GLN A CA 1
ATOM 2607 C C . GLN A 1 323 ? 10.877 5.474 -28.899 1.00 95.19 323 GLN A C 1
ATOM 2609 O O . GLN A 1 323 ? 11.299 5.432 -30.052 1.00 95.19 323 GLN A O 1
ATOM 2614 N N . VAL A 1 324 ? 11.384 6.308 -27.987 1.00 95.12 324 VAL A N 1
ATOM 2615 C CA . VAL A 1 324 ? 12.518 7.201 -28.269 1.00 95.12 324 VAL A CA 1
ATOM 2616 C C . VAL A 1 324 ? 13.776 6.388 -28.567 1.00 95.12 324 VAL A C 1
ATOM 2618 O O . VAL A 1 324 ? 14.390 6.606 -29.608 1.00 95.12 324 VAL A O 1
ATOM 2621 N N . GLU A 1 325 ? 14.105 5.407 -27.727 1.00 94.38 325 GLU A N 1
ATOM 2622 C CA . GLU A 1 325 ? 15.309 4.578 -27.887 1.00 94.38 325 GLU A CA 1
ATOM 2623 C C . GLU A 1 325 ? 15.275 3.719 -29.159 1.00 94.38 325 GLU A C 1
ATOM 2625 O O . GLU A 1 325 ? 16.243 3.668 -29.918 1.00 94.38 325 GLU A O 1
ATOM 2630 N N . THR A 1 326 ? 14.136 3.087 -29.455 1.00 92.69 326 THR A N 1
ATOM 2631 C CA . THR A 1 326 ? 13.959 2.307 -30.694 1.00 92.69 326 THR A CA 1
ATOM 2632 C C . THR A 1 326 ? 14.031 3.196 -31.936 1.00 92.69 326 THR A C 1
ATOM 2634 O O . THR A 1 326 ? 14.681 2.824 -32.911 1.00 92.69 326 THR A O 1
ATOM 2637 N N . THR A 1 327 ? 13.450 4.400 -31.891 1.00 93.06 327 THR A N 1
ATOM 2638 C CA . THR A 1 327 ? 13.552 5.374 -32.991 1.00 93.06 327 THR A CA 1
ATOM 2639 C C . THR A 1 327 ? 14.993 5.850 -33.178 1.00 93.06 327 THR A C 1
ATOM 2641 O O . THR A 1 327 ? 15.455 5.948 -34.309 1.00 93.06 327 THR A O 1
ATOM 2644 N N . ALA A 1 328 ? 15.726 6.113 -32.092 1.00 93.06 328 ALA A N 1
ATOM 2645 C CA . ALA A 1 328 ? 17.126 6.534 -32.145 1.00 93.06 328 ALA A CA 1
ATOM 2646 C C . ALA A 1 328 ? 18.050 5.435 -32.695 1.00 93.06 328 ALA A C 1
ATOM 2648 O O . ALA A 1 328 ? 18.977 5.726 -33.451 1.00 93.06 328 ALA A O 1
ATOM 2649 N N . PHE A 1 329 ? 17.779 4.171 -32.359 1.00 92.44 329 PHE A N 1
ATOM 2650 C CA . PHE A 1 329 ? 18.491 3.022 -32.918 1.00 92.44 329 PHE A CA 1
ATOM 2651 C C . PHE A 1 329 ? 18.270 2.884 -34.433 1.00 92.44 329 PHE A C 1
ATOM 2653 O O . PHE A 1 329 ? 19.228 2.660 -35.173 1.00 92.44 329 PHE A O 1
ATOM 2660 N N . LEU A 1 330 ? 17.024 3.048 -34.888 1.00 90.56 330 LEU A N 1
ATOM 2661 C CA . LEU A 1 330 ? 16.642 2.952 -36.301 1.00 90.56 330 LEU A CA 1
ATOM 2662 C C . LEU A 1 330 ? 16.967 4.220 -37.109 1.00 90.56 330 LEU A C 1
ATOM 2664 O O . LEU A 1 330 ? 16.846 4.205 -38.330 1.00 90.56 330 LEU A O 1
ATOM 2668 N N . ALA A 1 331 ? 17.357 5.318 -36.456 1.00 90.50 331 ALA A N 1
ATOM 2669 C CA . ALA A 1 331 ? 17.691 6.563 -37.132 1.00 90.50 331 ALA A CA 1
ATOM 2670 C C . ALA A 1 331 ? 19.020 6.453 -37.909 1.00 90.50 331 ALA A C 1
ATOM 2672 O O . ALA A 1 331 ? 19.947 5.773 -37.445 1.00 90.50 331 ALA A O 1
ATOM 2673 N N . PRO A 1 332 ? 19.157 7.181 -39.037 1.00 87.19 332 PRO A N 1
ATOM 2674 C CA . PRO A 1 332 ? 20.382 7.197 -39.824 1.00 87.19 332 PRO A CA 1
ATOM 2675 C C . PRO A 1 332 ? 21.631 7.559 -38.997 1.00 87.19 332 PRO A C 1
ATOM 2677 O O . PRO A 1 332 ? 21.556 8.427 -38.121 1.00 87.19 332 PRO A O 1
ATOM 2680 N N . PRO A 1 333 ? 22.800 6.957 -39.294 1.00 87.06 333 PRO A N 1
ATOM 2681 C CA . PRO A 1 333 ? 23.038 5.975 -40.359 1.00 87.06 333 PRO A CA 1
ATOM 2682 C C . PRO A 1 333 ? 22.409 4.606 -40.055 1.00 87.06 333 PRO A C 1
ATOM 2684 O O . PRO A 1 333 ? 22.445 4.158 -38.911 1.00 87.06 333 PRO A O 1
ATOM 2687 N N . ASP A 1 334 ? 21.865 3.930 -41.069 1.00 85.75 334 ASP A N 1
ATOM 2688 C CA . ASP A 1 334 ? 21.083 2.704 -40.867 1.00 85.75 334 ASP A CA 1
ATOM 2689 C C . ASP A 1 334 ? 21.863 1.616 -40.097 1.00 85.75 334 ASP A C 1
ATOM 2691 O O . ASP A 1 334 ? 23.072 1.419 -40.314 1.00 85.75 334 ASP A O 1
ATOM 2695 N N . PRO A 1 335 ? 21.196 0.892 -39.174 1.00 89.56 335 PRO A N 1
ATOM 2696 C CA . PRO A 1 335 ? 21.845 -0.142 -38.370 1.00 89.56 335 PRO A CA 1
ATOM 2697 C C . PRO A 1 335 ? 22.307 -1.345 -39.205 1.00 89.56 335 PRO A C 1
ATOM 2699 O O . PRO A 1 335 ? 23.243 -2.038 -38.800 1.00 89.56 335 PRO A O 1
ATOM 2702 N N . TYR A 1 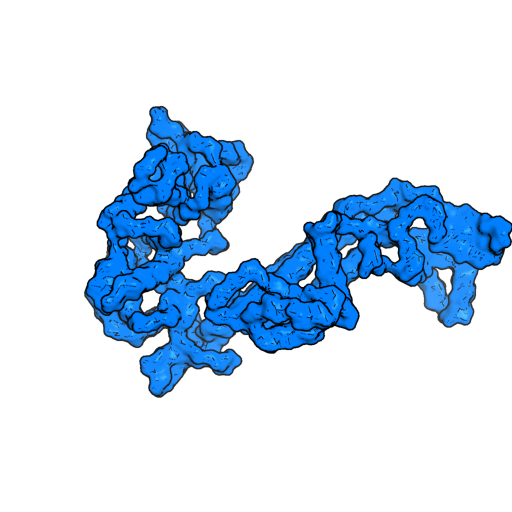336 ? 21.716 -1.548 -40.385 1.00 91.12 336 TYR A N 1
ATOM 2703 C CA . TYR A 1 336 ? 22.041 -2.619 -41.322 1.00 91.12 336 TYR A CA 1
ATOM 2704 C C . TYR A 1 336 ? 22.379 -2.032 -42.688 1.00 91.12 336 TYR A C 1
ATOM 2706 O O . TYR A 1 336 ? 21.628 -1.218 -43.217 1.00 91.12 336 TYR A O 1
ATOM 2714 N N . ILE A 1 337 ? 23.498 -2.466 -43.267 1.00 90.88 337 ILE A N 1
ATOM 2715 C CA . ILE A 1 337 ? 23.831 -2.175 -44.662 1.00 90.88 337 ILE A CA 1
ATOM 2716 C C . ILE A 1 337 ? 23.320 -3.333 -45.500 1.00 90.88 337 ILE A C 1
ATOM 2718 O O . ILE A 1 337 ? 23.699 -4.482 -45.262 1.00 90.88 337 ILE A O 1
ATOM 2722 N N . VAL A 1 338 ? 22.479 -3.029 -46.483 1.00 92.12 338 VAL A N 1
ATOM 2723 C CA . VAL A 1 338 ? 21.948 -4.021 -47.415 1.00 92.12 338 VAL A CA 1
ATOM 2724 C C . VAL A 1 338 ? 22.823 -4.052 -48.660 1.00 92.12 338 VAL A C 1
ATOM 2726 O O . VAL A 1 338 ? 23.144 -3.013 -49.230 1.00 92.12 338 VAL A O 1
ATOM 2729 N N . GLY A 1 339 ? 23.241 -5.251 -49.048 1.00 91.94 339 GLY A N 1
ATOM 2730 C CA . GLY A 1 339 ? 23.898 -5.509 -50.322 1.00 91.94 339 GLY A CA 1
ATOM 2731 C C . GLY A 1 339 ? 22.959 -6.249 -51.260 1.00 91.94 339 GLY A C 1
ATOM 2732 O O . GLY A 1 339 ? 22.000 -6.888 -50.825 1.00 91.94 339 GLY A O 1
ATOM 2733 N N . ALA A 1 340 ? 23.270 -6.200 -52.548 1.00 92.00 340 ALA A N 1
ATOM 2734 C CA . ALA A 1 340 ? 22.566 -6.953 -53.569 1.00 92.00 340 ALA A CA 1
ATOM 2735 C C . ALA A 1 340 ? 23.553 -7.823 -54.349 1.00 92.00 340 ALA A C 1
ATOM 2737 O O . ALA A 1 340 ? 24.677 -7.416 -54.648 1.00 92.00 340 ALA A O 1
ATOM 2738 N N . LYS A 1 341 ? 23.135 -9.043 -54.675 1.00 89.81 341 LYS A N 1
ATOM 2739 C CA . LYS A 1 341 ? 23.858 -9.952 -55.570 1.00 89.81 341 LYS A CA 1
ATOM 2740 C C . LYS A 1 341 ? 22.864 -10.655 -56.480 1.00 89.81 341 LYS A C 1
ATOM 2742 O O . LYS A 1 341 ? 21.693 -10.771 -56.138 1.00 89.81 341 LYS A O 1
ATOM 2747 N N . ARG A 1 342 ? 23.329 -11.168 -57.616 1.00 90.38 342 ARG A N 1
ATOM 2748 C CA . ARG A 1 342 ? 22.513 -12.037 -58.470 1.00 90.38 342 ARG A CA 1
ATOM 2749 C C . ARG A 1 342 ? 22.857 -13.492 -58.199 1.00 90.38 342 ARG A C 1
ATOM 2751 O O . ARG A 1 342 ? 24.035 -13.852 -58.178 1.00 90.38 342 ARG A O 1
ATOM 2758 N N . ASP A 1 343 ? 21.836 -14.315 -57.997 1.00 88.62 343 ASP A N 1
ATOM 2759 C CA . ASP A 1 343 ? 22.001 -15.760 -57.908 1.00 88.62 343 ASP A CA 1
ATOM 2760 C C . ASP A 1 343 ? 22.479 -16.298 -59.273 1.00 88.62 343 ASP A C 1
ATOM 2762 O O . ASP A 1 343 ? 21.801 -16.092 -60.284 1.00 88.62 343 ASP A O 1
ATOM 2766 N N . PRO A 1 344 ? 23.649 -16.954 -59.355 1.00 86.94 344 PRO A N 1
ATOM 2767 C CA . PRO A 1 344 ? 24.200 -17.404 -60.629 1.00 86.94 344 PRO A CA 1
ATOM 2768 C C . PRO A 1 344 ? 23.407 -18.557 -61.262 1.00 86.94 344 PRO A C 1
ATOM 2770 O O . PRO A 1 344 ? 23.561 -18.793 -62.459 1.00 86.94 344 PRO A O 1
ATOM 2773 N N . GLN A 1 345 ? 22.583 -19.280 -60.493 1.00 89.56 345 GLN A N 1
ATOM 2774 C CA . GLN A 1 345 ? 21.778 -20.395 -60.999 1.00 89.56 345 GLN A CA 1
ATOM 2775 C C . GLN A 1 345 ? 20.376 -19.940 -61.394 1.00 89.56 345 GLN A C 1
ATOM 2777 O O . GLN A 1 345 ? 19.921 -20.248 -62.494 1.00 89.56 345 GLN A O 1
ATOM 2782 N N . THR A 1 346 ? 19.694 -19.205 -60.514 1.00 89.44 346 THR A N 1
ATOM 2783 C CA . THR A 1 346 ? 18.301 -18.792 -60.753 1.00 89.44 346 THR A CA 1
ATOM 2784 C C . THR A 1 346 ? 18.183 -17.457 -61.484 1.00 89.44 346 THR A C 1
ATOM 2786 O O . THR A 1 346 ? 17.109 -17.129 -61.979 1.00 89.44 346 THR A O 1
ATOM 2789 N N . ARG A 1 347 ? 19.285 -16.697 -61.595 1.00 88.94 347 ARG A N 1
ATOM 2790 C CA . ARG A 1 347 ? 19.344 -15.328 -62.141 1.00 88.94 347 ARG A CA 1
ATOM 2791 C C . ARG A 1 347 ? 18.494 -14.313 -61.370 1.00 88.94 347 ARG A C 1
ATOM 2793 O O . ARG A 1 347 ? 18.287 -13.201 -61.854 1.00 88.94 347 ARG A O 1
ATOM 2800 N N . GLU A 1 348 ? 18.041 -14.655 -60.173 1.00 89.31 348 GLU A N 1
ATOM 2801 C CA . GLU A 1 348 ? 17.239 -13.787 -59.310 1.00 89.31 348 GLU A CA 1
ATOM 2802 C C . GLU A 1 348 ? 18.130 -12.773 -58.573 1.00 89.31 348 GLU A C 1
ATOM 2804 O O . GLU A 1 348 ? 19.198 -13.143 -58.067 1.00 89.31 348 GLU A O 1
ATOM 2809 N N . PRO A 1 349 ? 17.722 -11.497 -58.478 1.00 89.69 349 PRO A N 1
ATOM 2810 C CA . PRO A 1 349 ? 18.284 -10.563 -57.510 1.00 89.69 349 PRO A CA 1
ATOM 2811 C C . PRO A 1 349 ? 18.018 -11.026 -56.073 1.00 89.69 349 PRO A C 1
ATOM 2813 O O . PRO A 1 349 ? 16.884 -11.330 -55.704 1.00 89.69 349 PRO A O 1
ATOM 2816 N N . VAL A 1 350 ? 19.066 -11.045 -55.251 1.00 90.88 350 VAL A N 1
ATOM 2817 C CA . VAL A 1 350 ? 19.012 -11.375 -53.825 1.00 90.88 350 VAL A CA 1
ATOM 2818 C C . VAL A 1 350 ? 19.580 -10.208 -53.030 1.00 90.88 350 VAL A C 1
ATOM 2820 O O . VAL A 1 350 ? 20.771 -9.895 -53.128 1.00 90.88 350 VAL A O 1
ATOM 2823 N N . TYR A 1 351 ? 18.728 -9.598 -52.213 1.00 92.38 351 TYR A N 1
ATOM 2824 C CA . TYR A 1 351 ? 19.105 -8.569 -51.252 1.00 92.38 351 TYR A CA 1
ATOM 2825 C C . TYR A 1 351 ? 19.394 -9.224 -49.907 1.00 92.38 351 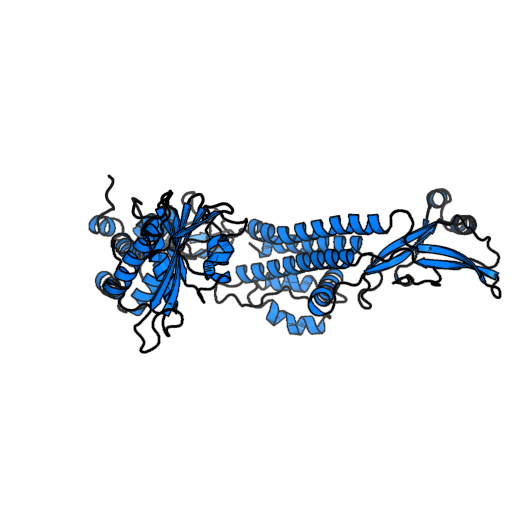TYR A C 1
ATOM 2827 O O . TYR A 1 351 ? 18.611 -10.049 -49.429 1.00 92.38 351 TYR A O 1
ATOM 2835 N N . TYR A 1 352 ? 20.521 -8.876 -49.296 1.00 92.44 352 TYR A N 1
ATOM 2836 C CA . TYR A 1 352 ? 20.992 -9.504 -48.065 1.00 92.44 352 TYR A CA 1
ATOM 2837 C C . TYR A 1 352 ? 21.649 -8.493 -47.126 1.00 92.44 352 TYR A C 1
ATOM 2839 O O . TYR A 1 352 ? 22.106 -7.430 -47.550 1.00 92.44 352 TYR A O 1
ATOM 2847 N N . VAL A 1 353 ? 21.732 -8.829 -45.839 1.00 93.38 353 VAL A N 1
ATOM 2848 C CA . VAL A 1 353 ? 22.467 -8.030 -44.850 1.00 93.38 353 VAL A CA 1
ATOM 2849 C C . VAL A 1 353 ? 23.962 -8.123 -45.159 1.00 93.38 353 VAL A C 1
ATOM 2851 O O . VAL A 1 353 ? 24.609 -9.119 -44.848 1.00 93.38 353 VAL A O 1
ATOM 2854 N N . ALA A 1 354 ? 24.526 -7.096 -45.789 1.00 92.94 354 ALA A N 1
ATOM 2855 C CA . ALA A 1 354 ? 25.944 -7.056 -46.134 1.00 92.94 354 ALA A CA 1
ATOM 2856 C C . ALA A 1 354 ? 26.828 -6.753 -44.922 1.00 92.94 354 ALA A C 1
ATOM 2858 O O . ALA A 1 354 ? 27.941 -7.266 -44.842 1.00 92.94 354 ALA A O 1
ATOM 2859 N N . ARG A 1 355 ? 26.343 -5.916 -43.995 1.00 92.62 355 ARG A N 1
ATOM 2860 C CA . ARG A 1 355 ? 27.040 -5.608 -42.741 1.00 92.62 355 ARG A CA 1
ATOM 2861 C C . ARG A 1 355 ? 26.065 -5.217 -41.637 1.00 92.62 355 ARG A C 1
ATOM 2863 O O . ARG A 1 355 ? 25.135 -4.445 -41.885 1.00 92.62 355 ARG A O 1
ATOM 2870 N N . VAL A 1 356 ? 26.327 -5.664 -40.410 1.00 92.56 356 VAL A N 1
ATOM 2871 C CA . VAL A 1 356 ? 25.628 -5.182 -39.208 1.00 92.56 356 VAL A CA 1
ATOM 2872 C C . VAL A 1 356 ? 26.453 -4.052 -38.585 1.00 92.56 356 VAL A C 1
ATOM 2874 O O . VAL A 1 356 ? 27.519 -4.284 -38.025 1.00 92.56 356 VAL A O 1
ATOM 2877 N N . ASN A 1 357 ? 25.984 -2.804 -38.685 1.00 87.88 357 ASN A N 1
ATOM 2878 C CA . ASN A 1 357 ? 26.690 -1.648 -38.116 1.00 87.88 357 ASN A CA 1
ATOM 2879 C C . ASN A 1 357 ? 26.475 -1.532 -36.606 1.00 87.88 357 ASN A C 1
ATOM 2881 O O . ASN A 1 357 ? 27.389 -1.158 -35.871 1.00 87.88 357 ASN A O 1
ATOM 2885 N N . ARG A 1 358 ? 25.236 -1.760 -36.160 1.00 90.56 358 ARG A N 1
ATOM 2886 C CA . ARG A 1 358 ? 24.801 -1.581 -34.771 1.00 90.56 358 ARG A CA 1
ATOM 2887 C C . ARG A 1 358 ? 23.730 -2.612 -34.436 1.00 90.56 358 ARG A C 1
ATOM 2889 O O . ARG A 1 358 ? 22.837 -2.856 -35.241 1.00 90.56 358 ARG A O 1
ATOM 2896 N N . THR A 1 359 ? 23.789 -3.163 -33.232 1.00 88.31 359 THR A N 1
ATOM 2897 C CA . THR A 1 359 ? 22.723 -3.994 -32.661 1.00 88.31 359 THR A CA 1
ATOM 2898 C C . THR A 1 359 ? 21.844 -3.163 -31.722 1.00 88.31 359 THR A C 1
ATOM 2900 O O . THR A 1 359 ? 22.294 -2.118 -31.240 1.00 88.31 359 THR A O 1
ATOM 2903 N N . PRO A 1 360 ? 20.591 -3.585 -31.457 1.00 88.56 360 PRO A N 1
ATOM 2904 C CA . PRO A 1 360 ? 19.750 -2.919 -30.470 1.00 88.56 360 PRO A CA 1
ATOM 2905 C C . PRO A 1 360 ? 20.458 -2.836 -29.103 1.00 88.56 360 PRO A C 1
ATOM 2907 O O . PRO A 1 360 ? 20.939 -3.865 -28.618 1.00 88.56 360 PRO A O 1
ATOM 2910 N N . PRO A 1 361 ? 20.528 -1.649 -28.471 1.00 90.12 361 PRO A N 1
ATOM 2911 C CA . PRO A 1 361 ? 21.090 -1.494 -27.131 1.00 90.12 361 PRO A CA 1
ATOM 2912 C C . PRO A 1 361 ? 20.391 -2.385 -26.096 1.00 90.12 361 PRO A C 1
ATOM 2914 O O . PRO A 1 361 ? 19.175 -2.587 -26.155 1.00 90.12 361 PRO A O 1
ATOM 2917 N N . ILE A 1 362 ? 21.143 -2.894 -25.116 1.00 85.12 362 ILE A N 1
ATOM 2918 C CA . ILE A 1 362 ? 20.605 -3.785 -24.071 1.00 85.12 362 ILE A CA 1
ATOM 2919 C C . ILE A 1 362 ? 19.573 -3.070 -23.184 1.00 85.12 362 ILE A C 1
ATOM 2921 O O . ILE A 1 362 ? 18.651 -3.688 -22.649 1.00 85.12 362 ILE A O 1
ATOM 2925 N N . GLU A 1 363 ? 19.683 -1.747 -23.084 1.00 89.00 363 GLU A N 1
ATOM 2926 C CA . GLU A 1 363 ? 18.785 -0.856 -22.359 1.00 89.00 363 GLU A CA 1
ATOM 2927 C C . GLU A 1 363 ? 17.350 -0.928 -22.897 1.00 89.00 363 GLU A C 1
ATOM 2929 O O . GLU A 1 363 ? 16.405 -0.857 -22.113 1.00 89.00 363 GLU A O 1
ATOM 2934 N N . ILE A 1 364 ? 17.163 -1.162 -24.204 1.00 92.06 364 ILE A N 1
ATOM 2935 C CA . ILE A 1 364 ? 15.835 -1.352 -24.813 1.00 92.06 364 ILE A CA 1
ATOM 2936 C C . ILE A 1 364 ? 15.118 -2.543 -24.159 1.00 92.06 364 ILE A C 1
ATOM 2938 O O . ILE A 1 364 ? 13.940 -2.446 -23.808 1.00 92.06 364 ILE A O 1
ATOM 2942 N N . GLY A 1 365 ? 15.834 -3.652 -23.949 1.00 89.00 365 GLY A N 1
ATOM 2943 C CA . GLY A 1 365 ? 15.312 -4.823 -23.243 1.00 89.00 365 GLY A CA 1
ATOM 2944 C C . GLY A 1 365 ? 14.958 -4.510 -21.787 1.00 89.00 365 GLY A C 1
ATOM 2945 O O . GLY A 1 365 ? 13.880 -4.879 -21.322 1.00 89.00 365 GLY A O 1
ATOM 2946 N N . ALA A 1 366 ? 15.814 -3.756 -21.089 1.00 89.62 366 ALA A N 1
ATOM 2947 C CA . ALA A 1 366 ? 15.586 -3.349 -19.700 1.00 89.62 366 ALA A CA 1
ATOM 2948 C C . ALA A 1 366 ? 14.316 -2.489 -19.544 1.00 89.62 366 ALA A C 1
ATOM 2950 O O . ALA A 1 366 ? 13.458 -2.778 -18.708 1.00 89.62 366 ALA A O 1
ATOM 2951 N N . ILE A 1 367 ? 14.155 -1.471 -20.396 1.00 93.69 367 ILE A N 1
ATOM 2952 C CA . ILE A 1 367 ? 12.996 -0.565 -20.386 1.00 93.69 367 ILE A CA 1
ATOM 2953 C C . ILE A 1 367 ? 11.704 -1.335 -20.711 1.00 93.69 367 ILE A C 1
ATOM 2955 O O . ILE A 1 367 ? 10.661 -1.117 -20.083 1.00 93.69 367 ILE A O 1
ATOM 2959 N N . ALA A 1 368 ? 11.758 -2.271 -21.667 1.00 92.62 368 ALA A N 1
ATOM 2960 C CA . ALA A 1 368 ? 10.631 -3.145 -21.988 1.00 92.62 368 ALA A CA 1
ATOM 2961 C C . ALA A 1 368 ? 10.242 -4.048 -20.798 1.00 92.62 368 ALA A C 1
ATOM 2963 O O . ALA A 1 368 ? 9.050 -4.174 -20.486 1.00 92.62 368 ALA A O 1
ATOM 2964 N N . GLY A 1 369 ? 11.227 -4.621 -20.098 1.00 91.19 369 GLY A N 1
ATOM 2965 C CA . GLY A 1 369 ? 11.037 -5.390 -18.863 1.00 91.19 369 GLY A CA 1
ATOM 2966 C C . GLY A 1 369 ? 10.335 -4.581 -17.766 1.00 91.19 369 GLY A C 1
ATOM 2967 O O . GLY A 1 369 ? 9.320 -5.021 -17.213 1.00 91.19 369 GLY A O 1
ATOM 2968 N N . ASP A 1 370 ? 10.777 -3.342 -17.531 1.00 93.38 370 ASP A N 1
ATOM 2969 C CA . ASP A 1 370 ? 10.169 -2.421 -16.561 1.00 93.38 370 ASP A CA 1
ATOM 2970 C C . ASP A 1 370 ? 8.711 -2.075 -16.901 1.00 93.38 370 ASP A C 1
ATOM 2972 O O . ASP A 1 370 ? 7.843 -2.016 -16.013 1.00 93.38 370 ASP A O 1
ATOM 2976 N N . ALA A 1 371 ? 8.397 -1.883 -18.187 1.00 95.69 371 ALA A N 1
ATOM 2977 C CA . ALA A 1 371 ? 7.023 -1.678 -18.637 1.00 95.69 371 ALA A CA 1
ATOM 2978 C C . ALA A 1 371 ? 6.144 -2.900 -18.310 1.00 95.69 371 ALA A C 1
ATOM 2980 O O . ALA A 1 371 ? 5.088 -2.761 -17.681 1.00 95.69 371 ALA A O 1
ATOM 2981 N N . LEU A 1 372 ? 6.599 -4.108 -18.659 1.00 94.81 372 LEU A N 1
ATOM 2982 C CA . LEU A 1 372 ? 5.892 -5.367 -18.393 1.00 94.81 372 LEU A CA 1
ATOM 2983 C C . LEU A 1 372 ? 5.694 -5.617 -16.894 1.00 94.81 372 LEU A C 1
ATOM 2985 O O . LEU A 1 372 ? 4.600 -6.000 -16.468 1.00 94.81 372 LEU A O 1
ATOM 2989 N N . GLN A 1 373 ? 6.719 -5.361 -16.080 1.00 94.75 373 GLN A N 1
ATOM 2990 C CA . GLN A 1 373 ? 6.666 -5.518 -14.627 1.00 94.75 373 GLN A CA 1
ATOM 2991 C C . GLN A 1 373 ? 5.620 -4.600 -13.996 1.00 94.75 373 GLN A C 1
ATOM 2993 O O . GLN A 1 373 ? 4.863 -5.032 -13.119 1.00 94.75 373 GLN A O 1
ATOM 2998 N N . ASN A 1 374 ? 5.525 -3.350 -14.451 1.00 96.25 374 ASN A N 1
ATOM 2999 C CA . ASN A 1 374 ? 4.511 -2.416 -13.973 1.00 96.25 374 ASN A CA 1
ATOM 3000 C C . ASN A 1 374 ? 3.093 -2.834 -14.402 1.00 96.25 374 ASN A C 1
ATOM 3002 O O . ASN A 1 374 ? 2.186 -2.821 -13.565 1.00 96.25 374 ASN A O 1
ATOM 3006 N N . LEU A 1 375 ? 2.896 -3.285 -15.648 1.00 97.56 375 LEU A N 1
ATOM 3007 C CA . LEU A 1 375 ? 1.601 -3.802 -16.121 1.00 97.56 375 LEU A CA 1
ATOM 3008 C C . LEU A 1 375 ? 1.156 -5.054 -15.355 1.00 97.56 375 LEU A C 1
ATOM 3010 O O . LEU A 1 375 ? 0.005 -5.145 -14.919 1.00 97.56 375 LEU A O 1
ATOM 3014 N N . ARG A 1 376 ? 2.066 -6.009 -15.133 1.00 96.12 376 ARG A N 1
ATOM 3015 C CA . ARG A 1 376 ? 1.778 -7.227 -14.367 1.00 96.12 376 ARG A CA 1
ATOM 3016 C C . ARG A 1 376 ? 1.428 -6.899 -12.917 1.00 96.12 376 ARG A C 1
ATOM 3018 O O . ARG A 1 376 ? 0.468 -7.461 -12.385 1.00 96.12 376 ARG A O 1
ATOM 3025 N N . SER A 1 377 ? 2.174 -5.972 -12.319 1.00 94.62 377 SER A N 1
ATOM 3026 C CA . SER A 1 377 ? 1.953 -5.495 -10.953 1.00 94.62 377 SER A CA 1
ATOM 3027 C C . SER A 1 377 ? 0.602 -4.782 -10.817 1.00 94.62 377 SER A C 1
ATOM 3029 O O . SER A 1 377 ? -0.089 -4.996 -9.826 1.00 94.62 377 SER A O 1
ATOM 3031 N N . ALA A 1 378 ? 0.166 -3.996 -11.811 1.00 96.62 378 ALA A N 1
ATOM 3032 C CA . ALA A 1 378 ? -1.162 -3.369 -11.815 1.00 96.62 378 ALA A CA 1
ATOM 3033 C C . ALA A 1 378 ? -2.295 -4.409 -11.691 1.00 96.62 378 ALA A C 1
ATOM 3035 O O . ALA A 1 378 ? -3.222 -4.233 -10.899 1.00 96.62 378 ALA A O 1
ATOM 3036 N N . LEU A 1 379 ? -2.189 -5.532 -12.410 1.00 97.19 379 LEU A N 1
ATOM 3037 C CA . LEU A 1 379 ? -3.140 -6.643 -12.296 1.00 97.19 379 LEU A CA 1
ATOM 3038 C C . LEU A 1 379 ? -3.091 -7.312 -10.912 1.00 97.19 379 LEU A C 1
ATOM 3040 O O . LEU A 1 379 ? -4.136 -7.642 -10.353 1.00 97.19 379 LEU A O 1
ATOM 3044 N N . ASP A 1 380 ? -1.907 -7.490 -10.322 1.00 93.44 380 ASP A N 1
ATOM 3045 C CA . ASP A 1 380 ? -1.787 -8.053 -8.969 1.00 93.44 380 ASP A CA 1
ATOM 3046 C C . ASP A 1 380 ? -2.379 -7.133 -7.898 1.00 93.44 380 ASP A C 1
ATOM 3048 O O . ASP A 1 380 ? -3.088 -7.609 -7.010 1.00 93.44 380 ASP A O 1
ATOM 3052 N N . HIS A 1 381 ? -2.186 -5.817 -8.022 1.00 91.00 381 HIS A N 1
ATOM 3053 C CA . HIS A 1 381 ? -2.865 -4.842 -7.169 1.00 91.00 381 HIS A CA 1
ATOM 3054 C C . HIS A 1 381 ? -4.387 -4.921 -7.333 1.00 91.00 381 HIS A C 1
ATOM 3056 O O . HIS A 1 381 ? -5.106 -4.924 -6.332 1.00 91.00 381 HIS A O 1
ATOM 3062 N N . LEU A 1 382 ? -4.895 -5.058 -8.564 1.00 94.44 382 LEU A N 1
ATOM 3063 C CA . LEU A 1 382 ? -6.320 -5.293 -8.807 1.00 94.44 382 LEU A CA 1
ATOM 3064 C C . LEU A 1 382 ? -6.815 -6.547 -8.066 1.00 94.44 382 LEU A C 1
ATOM 3066 O O . LEU A 1 382 ? -7.789 -6.467 -7.320 1.00 94.44 382 LEU A O 1
ATOM 3070 N N . ALA A 1 383 ? -6.127 -7.682 -8.210 1.00 91.69 383 ALA A N 1
ATOM 3071 C CA . ALA A 1 383 ? -6.478 -8.924 -7.518 1.00 91.69 383 ALA A CA 1
ATOM 3072 C C . ALA A 1 383 ? -6.468 -8.759 -5.989 1.00 91.69 383 ALA A C 1
ATOM 3074 O O . ALA A 1 383 ? -7.405 -9.177 -5.306 1.00 91.69 383 ALA A O 1
ATOM 3075 N N . TYR A 1 384 ? -5.448 -8.093 -5.450 1.00 87.12 384 TYR A N 1
ATOM 3076 C CA . TYR A 1 384 ? -5.355 -7.794 -4.026 1.00 87.12 384 TYR A CA 1
ATOM 3077 C C . TYR A 1 384 ? -6.549 -6.967 -3.532 1.00 87.12 384 TYR A C 1
ATOM 3079 O O . TYR A 1 384 ? -7.181 -7.325 -2.537 1.00 87.12 384 TYR A O 1
ATOM 3087 N N . HIS A 1 385 ? -6.930 -5.911 -4.256 1.00 86.25 385 HIS A N 1
ATOM 3088 C CA . HIS A 1 385 ? -8.082 -5.094 -3.881 1.00 86.25 385 HIS A CA 1
ATOM 3089 C C . HIS A 1 385 ? -9.423 -5.832 -4.020 1.00 86.25 385 HIS A C 1
ATOM 3091 O O . HIS A 1 385 ? -10.318 -5.587 -3.212 1.00 86.25 385 HIS A O 1
ATOM 3097 N N . LEU A 1 386 ? -9.567 -6.763 -4.966 1.00 88.81 386 LEU A N 1
ATOM 3098 C CA . LEU A 1 386 ? -10.757 -7.619 -5.067 1.00 88.81 386 LEU A CA 1
ATOM 3099 C C . LEU A 1 386 ? -10.883 -8.582 -3.876 1.00 88.81 386 LEU A C 1
ATOM 3101 O O . LEU A 1 386 ? -11.990 -8.810 -3.387 1.00 88.81 386 LEU A O 1
ATOM 3105 N N . VAL A 1 387 ? -9.763 -9.115 -3.375 1.00 84.88 387 VAL A N 1
ATOM 3106 C CA . VAL A 1 387 ? -9.742 -9.918 -2.138 1.00 84.88 387 VAL A CA 1
ATOM 3107 C C . VAL A 1 387 ? -10.070 -9.053 -0.925 1.00 84.88 387 VAL A C 1
ATOM 3109 O O . VAL A 1 387 ? -10.863 -9.473 -0.088 1.00 84.88 387 VAL A O 1
ATOM 3112 N N . LEU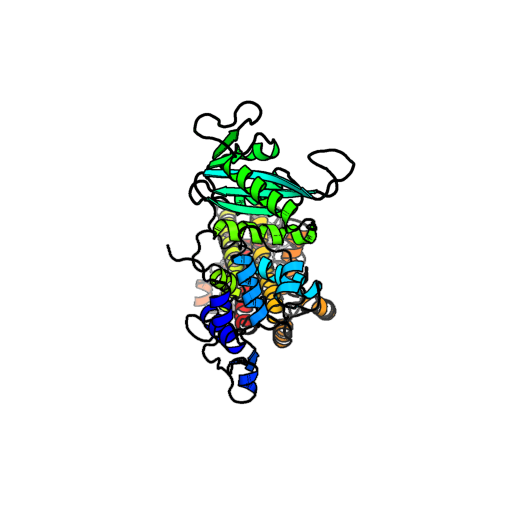 A 1 388 ? -9.516 -7.838 -0.845 1.00 77.75 388 LEU A N 1
ATOM 3113 C CA . LEU A 1 388 ? -9.818 -6.896 0.238 1.00 77.75 388 LEU A CA 1
ATOM 3114 C C . LEU A 1 388 ? -11.313 -6.580 0.339 1.00 77.75 388 LEU A C 1
ATOM 3116 O O . LEU A 1 388 ? -11.843 -6.514 1.441 1.00 77.75 388 LEU A O 1
ATOM 3120 N N . VAL A 1 389 ? -11.989 -6.398 -0.798 1.00 77.62 389 VAL A N 1
ATOM 3121 C CA . VAL A 1 389 ? -13.436 -6.134 -0.834 1.00 77.62 389 VAL A CA 1
ATOM 3122 C C . VAL A 1 389 ? -14.253 -7.402 -0.544 1.00 77.62 389 VAL A C 1
ATOM 3124 O O . VAL A 1 389 ? -15.321 -7.326 0.059 1.00 77.62 389 VAL A O 1
ATOM 3127 N N . GLY A 1 390 ? -13.775 -8.577 -0.967 1.00 71.75 390 GLY A N 1
ATOM 3128 C CA . GLY A 1 390 ? -14.487 -9.848 -0.792 1.00 71.75 390 GLY A CA 1
ATOM 3129 C C . GLY A 1 390 ? -14.320 -10.518 0.574 1.00 71.75 390 GLY A C 1
ATOM 3130 O O . GLY A 1 390 ? -15.198 -11.274 0.989 1.00 71.75 390 GLY A O 1
ATOM 3131 N N . SER A 1 391 ? -13.226 -10.250 1.286 1.00 63.94 391 SER A N 1
ATOM 3132 C CA . SER A 1 391 ? -12.906 -10.876 2.571 1.00 63.94 391 SER A CA 1
ATOM 3133 C C . SER A 1 391 ? -13.214 -9.927 3.728 1.00 63.94 391 SER A C 1
ATOM 3135 O O . SER A 1 391 ? -12.668 -8.832 3.791 1.00 63.94 391 SER A O 1
ATOM 3137 N N . SER A 1 392 ? -14.027 -10.365 4.694 1.00 51.22 392 SER A N 1
ATOM 3138 C CA . SER A 1 392 ? -14.428 -9.620 5.906 1.00 51.22 392 SER A CA 1
ATOM 3139 C C . SER A 1 392 ? -13.286 -9.373 6.918 1.00 51.22 392 SER A C 1
ATOM 3141 O O . SER A 1 392 ? -13.477 -9.523 8.122 1.00 51.22 392 SER A O 1
ATOM 3143 N N . GLY A 1 393 ? -12.073 -9.051 6.458 1.00 47.00 393 GLY A N 1
ATOM 3144 C CA . GLY A 1 393 ? -10.921 -8.722 7.305 1.00 47.00 393 GLY A CA 1
ATOM 3145 C C . GLY A 1 393 ? -10.229 -9.907 7.995 1.00 47.00 393 GLY A C 1
ATOM 3146 O O . GLY A 1 393 ? -9.287 -9.698 8.757 1.00 47.00 393 GLY A O 1
ATOM 3147 N N . SER A 1 394 ? -10.628 -11.158 7.743 1.00 37.41 394 SER A N 1
ATOM 3148 C CA . SER A 1 394 ? -9.958 -12.329 8.323 1.00 37.41 394 SER A CA 1
ATOM 3149 C C . SER A 1 394 ? -8.706 -12.713 7.519 1.00 37.41 394 SER A C 1
ATOM 3151 O O . SER A 1 394 ? -8.816 -13.302 6.447 1.00 37.41 394 SER A O 1
ATOM 3153 N N . HIS A 1 395 ? -7.527 -12.404 8.069 1.00 44.81 395 HIS A N 1
ATOM 3154 C CA . HIS A 1 395 ? -6.188 -12.799 7.603 1.00 44.81 395 HIS A CA 1
ATOM 3155 C C . HIS A 1 395 ? -5.885 -12.500 6.124 1.00 44.81 395 HIS A C 1
ATOM 3157 O O . HIS A 1 395 ? -6.045 -13.354 5.250 1.00 44.81 395 HIS A O 1
ATOM 3163 N N . LEU A 1 396 ? -5.334 -11.309 5.862 1.00 50.28 396 LEU A N 1
ATOM 3164 C CA . LEU A 1 396 ? -4.689 -10.997 4.584 1.00 50.28 396 LEU A CA 1
ATOM 3165 C C . LEU A 1 396 ? -3.592 -12.031 4.309 1.00 50.28 396 LEU A C 1
ATOM 3167 O O . LEU A 1 396 ? -2.616 -12.154 5.053 1.00 50.28 396 LEU A O 1
ATOM 3171 N N . ARG A 1 397 ? -3.796 -12.840 3.268 1.00 54.38 397 ARG A N 1
ATOM 3172 C CA . ARG A 1 397 ? -2.838 -13.865 2.853 1.00 54.38 397 ARG A CA 1
ATOM 3173 C C . ARG A 1 397 ? -1.629 -13.196 2.206 1.00 54.38 397 ARG A C 1
ATOM 3175 O O . ARG A 1 397 ? -1.780 -12.264 1.428 1.00 54.38 397 ARG A O 1
ATOM 3182 N N . ARG A 1 398 ? -0.439 -13.740 2.473 1.00 52.69 398 ARG A N 1
ATOM 3183 C CA . ARG A 1 398 ? 0.855 -13.232 1.977 1.00 52.69 398 ARG A CA 1
ATOM 3184 C C . ARG A 1 398 ? 1.051 -13.325 0.449 1.00 52.69 398 ARG A C 1
ATOM 3186 O O . ARG A 1 398 ? 2.030 -12.788 -0.044 1.00 52.69 398 ARG A O 1
ATOM 3193 N N . TYR A 1 399 ? 0.153 -13.988 -0.291 1.00 62.84 399 TYR A N 1
ATOM 3194 C CA . TYR A 1 399 ? 0.349 -14.336 -1.706 1.00 62.84 399 TYR A CA 1
ATOM 3195 C C . TYR A 1 399 ? -0.964 -14.240 -2.508 1.00 62.84 399 TYR A C 1
ATOM 3197 O O . TYR A 1 399 ? -1.620 -15.253 -2.747 1.00 62.84 399 TYR A O 1
ATOM 3205 N N . VAL A 1 400 ? -1.375 -13.025 -2.888 1.00 76.06 400 VAL A N 1
ATOM 3206 C CA . VAL A 1 400 ? -2.520 -12.777 -3.788 1.00 76.06 400 VAL A CA 1
ATOM 3207 C C . VAL A 1 400 ? -1.993 -12.244 -5.117 1.00 76.06 400 VAL A C 1
ATOM 3209 O O . VAL A 1 400 ? -1.254 -11.265 -5.127 1.00 76.06 400 VAL A O 1
ATOM 3212 N N . TYR A 1 401 ? -2.386 -12.879 -6.223 1.00 86.81 401 TYR A N 1
ATOM 3213 C CA . TYR A 1 401 ? -1.950 -12.521 -7.574 1.00 86.81 401 TYR A CA 1
ATOM 3214 C C . TYR A 1 401 ? -3.107 -12.659 -8.561 1.00 86.81 401 TYR A C 1
ATOM 3216 O O . TYR A 1 401 ? -3.958 -13.538 -8.407 1.00 86.81 401 TYR A O 1
ATOM 3224 N N . PHE A 1 402 ? -3.112 -11.839 -9.609 1.00 94.25 402 PHE A N 1
ATOM 3225 C CA . PHE A 1 402 ? -4.053 -11.988 -10.714 1.00 94.25 402 PHE A CA 1
ATOM 3226 C C . PHE A 1 402 ? -3.806 -13.324 -11.430 1.00 94.25 402 PHE A C 1
ATOM 3228 O O . PHE A 1 402 ? -2.662 -13.611 -11.805 1.00 94.25 402 PHE A O 1
ATOM 3235 N N . PRO A 1 403 ? -4.829 -14.176 -11.606 1.00 93.88 403 PRO A N 1
ATOM 3236 C CA . PRO A 1 403 ? -4.622 -15.509 -12.144 1.00 93.88 403 PRO A CA 1
ATOM 3237 C C . PRO A 1 403 ? -4.442 -15.447 -13.662 1.00 93.88 403 PRO A C 1
ATOM 3239 O O . PRO A 1 403 ? -5.384 -15.181 -14.399 1.00 93.88 403 PRO A O 1
ATOM 3242 N N . ILE A 1 404 ? -3.223 -15.724 -14.113 1.00 94.81 404 ILE A N 1
ATOM 3243 C CA . ILE A 1 404 ? -2.881 -15.986 -15.513 1.00 94.81 404 ILE A CA 1
ATOM 3244 C C . ILE A 1 404 ? -2.120 -17.317 -15.538 1.00 94.81 404 ILE A C 1
ATOM 3246 O O . ILE A 1 404 ? -1.322 -17.572 -14.626 1.00 94.81 404 ILE A O 1
ATOM 3250 N N . SER A 1 405 ? -2.398 -18.172 -16.522 1.00 93.00 405 SER A N 1
ATOM 3251 C CA . SER A 1 405 ? -1.811 -19.518 -16.636 1.00 93.00 405 SER A CA 1
ATOM 3252 C C . SER A 1 405 ? -1.407 -19.835 -18.082 1.00 93.00 405 SER A C 1
ATOM 3254 O O . SER A 1 405 ? -1.834 -19.161 -19.014 1.00 93.00 405 SER A O 1
ATOM 3256 N N . GLU A 1 406 ? -0.573 -20.860 -18.283 1.00 90.38 406 GLU A N 1
ATOM 3257 C CA . GLU A 1 406 ? -0.073 -21.225 -19.625 1.00 90.38 406 GLU A CA 1
ATOM 3258 C C . GLU A 1 406 ? -1.160 -21.775 -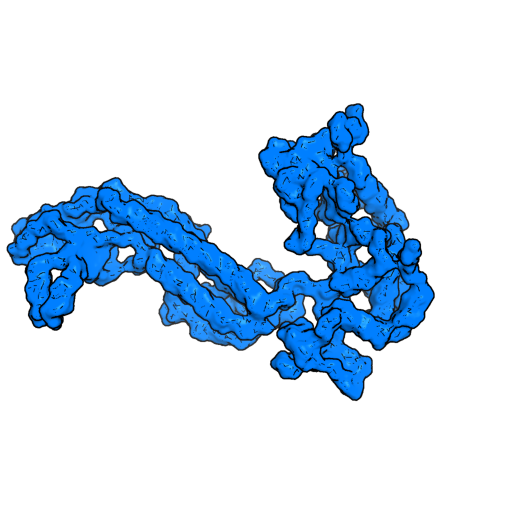20.555 1.00 90.38 406 GLU A C 1
ATOM 3260 O O . GLU A 1 406 ? -1.055 -21.630 -21.766 1.00 90.38 406 GLU A O 1
ATOM 3265 N N . ASP A 1 407 ? -2.200 -22.402 -20.005 1.00 93.44 407 ASP A N 1
ATOM 3266 C CA . ASP A 1 407 ? -3.274 -23.033 -20.767 1.00 93.44 407 ASP A CA 1
ATOM 3267 C C . ASP A 1 407 ? -4.562 -23.141 -19.927 1.00 93.44 407 ASP A C 1
ATOM 3269 O O . ASP A 1 407 ? -4.575 -22.895 -18.713 1.00 93.44 407 ASP A O 1
ATOM 3273 N N . ALA A 1 408 ? -5.663 -23.512 -20.587 1.00 94.38 408 ALA A N 1
ATOM 3274 C CA . ALA A 1 408 ? -6.978 -23.628 -19.963 1.00 94.38 408 ALA A CA 1
ATOM 3275 C C . ALA A 1 408 ? -7.058 -24.728 -18.884 1.00 94.38 408 ALA A C 1
ATOM 3277 O O . ALA A 1 408 ? -7.862 -24.610 -17.956 1.00 94.38 408 ALA A O 1
ATOM 3278 N N . ALA A 1 409 ? -6.261 -25.798 -18.984 1.00 92.81 409 ALA A N 1
ATOM 3279 C CA . ALA A 1 409 ? -6.268 -26.890 -18.012 1.00 92.81 409 ALA A CA 1
ATOM 3280 C C . ALA A 1 409 ? -5.572 -26.463 -16.711 1.00 92.81 409 ALA A C 1
ATOM 3282 O O . ALA A 1 409 ? -6.159 -26.589 -15.635 1.00 92.81 409 ALA A O 1
ATOM 3283 N N . LYS A 1 410 ? -4.382 -25.857 -16.810 1.00 91.56 410 LYS A N 1
ATOM 3284 C CA . LYS A 1 410 ? -3.656 -25.277 -15.670 1.00 91.56 410 LYS A CA 1
ATOM 3285 C C . LYS A 1 410 ? -4.432 -24.155 -15.001 1.00 91.56 410 LYS A C 1
ATOM 3287 O O . LYS A 1 410 ? -4.435 -24.056 -13.774 1.00 91.56 410 LYS A O 1
ATOM 3292 N N . TYR A 1 411 ? -5.136 -23.339 -15.785 1.00 93.56 411 TYR A N 1
ATOM 3293 C CA . TYR A 1 411 ? -5.987 -22.293 -15.230 1.00 93.56 411 TYR A CA 1
ATOM 3294 C C . TYR A 1 411 ? -7.028 -22.866 -14.258 1.00 93.56 411 TYR A C 1
ATOM 3296 O O . TYR A 1 411 ? -7.124 -22.408 -13.119 1.00 93.56 411 TYR A O 1
ATOM 3304 N N . LYS A 1 412 ? -7.739 -23.931 -14.658 1.00 88.88 412 LYS A N 1
ATOM 3305 C CA . LYS A 1 412 ? -8.749 -24.594 -13.813 1.00 88.88 412 LYS A CA 1
ATOM 3306 C C . LYS A 1 412 ? -8.172 -25.114 -12.494 1.00 88.88 412 LYS A C 1
ATOM 3308 O O . LYS A 1 412 ? -8.858 -25.063 -11.477 1.00 88.88 412 LYS A O 1
ATOM 3313 N N . THR A 1 413 ? -6.928 -25.594 -12.492 1.00 86.44 413 THR A N 1
ATOM 3314 C CA . THR A 1 413 ? -6.283 -26.131 -11.284 1.00 86.44 413 THR A CA 1
ATOM 3315 C C . THR A 1 413 ? -5.700 -25.047 -10.376 1.00 86.44 413 THR A C 1
ATOM 3317 O O . THR A 1 413 ? -5.723 -25.187 -9.156 1.00 86.44 413 THR A O 1
ATOM 3320 N N . GLU A 1 414 ? -5.180 -23.954 -10.941 1.00 84.44 414 GLU A N 1
ATOM 3321 C CA . GLU A 1 414 ? -4.448 -22.927 -10.188 1.00 84.44 414 GLU A CA 1
ATOM 3322 C C . GLU A 1 414 ? -5.336 -21.785 -9.675 1.00 84.44 414 GLU A C 1
ATOM 3324 O O . GLU A 1 414 ? -5.005 -21.151 -8.666 1.00 84.44 414 GLU A O 1
ATOM 3329 N N . VAL A 1 415 ? -6.451 -21.498 -10.359 1.00 84.94 415 VAL A N 1
ATOM 3330 C CA . VAL A 1 415 ? -7.282 -20.315 -10.085 1.00 84.94 415 VAL A CA 1
ATOM 3331 C C . VAL A 1 415 ? -7.799 -20.297 -8.646 1.00 84.94 415 VAL A C 1
ATOM 3333 O O . VAL A 1 415 ? -7.706 -19.265 -7.985 1.00 84.94 415 VAL A O 1
ATOM 3336 N N . LEU A 1 416 ? -8.227 -21.448 -8.110 1.00 78.69 416 LEU A N 1
ATOM 3337 C CA . LEU A 1 416 ? -8.816 -21.574 -6.770 1.00 78.69 416 LEU A CA 1
ATOM 3338 C C . LEU A 1 416 ? -7.892 -21.074 -5.653 1.00 78.69 416 LEU A C 1
ATOM 3340 O O . LEU A 1 416 ? -8.365 -20.507 -4.668 1.00 78.69 416 LEU A O 1
ATOM 3344 N N . GLY A 1 417 ? -6.577 -21.264 -5.797 1.00 77.06 417 GLY A N 1
ATOM 3345 C CA . GLY A 1 417 ? -5.595 -20.765 -4.835 1.00 77.06 417 GLY A CA 1
ATOM 3346 C C . GLY A 1 417 ? -5.394 -19.251 -4.923 1.00 77.06 417 GLY A C 1
ATOM 3347 O O . GLY A 1 417 ? -5.223 -18.598 -3.894 1.00 77.06 417 GLY A O 1
ATOM 3348 N N . LYS A 1 418 ? -5.452 -18.701 -6.143 1.00 79.38 418 LYS A N 1
ATOM 3349 C CA . LYS A 1 418 ? -5.147 -17.296 -6.466 1.00 79.38 418 LYS A CA 1
ATOM 3350 C C . LYS A 1 418 ? -6.329 -16.346 -6.228 1.00 79.38 418 LYS A C 1
ATOM 3352 O O . LYS A 1 418 ? -6.110 -15.183 -5.906 1.00 79.38 418 LYS A O 1
ATOM 3357 N N . VAL A 1 419 ? -7.569 -16.835 -6.333 1.00 82.81 419 VAL A N 1
ATOM 3358 C CA . VAL A 1 419 ? -8.799 -16.028 -6.155 1.00 82.81 419 VAL A CA 1
ATOM 3359 C C . VAL A 1 419 ? -9.491 -16.234 -4.806 1.00 82.81 419 VAL A C 1
ATOM 3361 O O . VAL A 1 419 ? -10.575 -15.703 -4.553 1.00 82.81 419 VAL A O 1
ATOM 3364 N N . LYS A 1 420 ? -8.881 -17.016 -3.911 1.00 78.56 420 LYS A N 1
ATOM 3365 C CA . LYS A 1 420 ? -9.450 -17.330 -2.600 1.00 78.56 420 LYS A CA 1
ATOM 3366 C C . LYS A 1 420 ? -9.663 -16.055 -1.776 1.00 78.56 420 LYS A C 1
ATOM 3368 O O . LYS A 1 420 ? -8.701 -15.383 -1.418 1.00 78.56 420 LYS A O 1
ATOM 3373 N N . GLY A 1 421 ? -10.919 -15.774 -1.431 1.00 77.69 421 GLY A N 1
ATOM 3374 C CA . GLY A 1 421 ? -11.321 -14.577 -0.681 1.00 77.69 421 GLY A CA 1
ATOM 3375 C C . GLY A 1 421 ? -11.906 -13.451 -1.541 1.00 77.69 421 GLY A C 1
ATOM 3376 O O . GLY A 1 421 ? -12.349 -12.447 -0.990 1.00 77.69 421 GLY A O 1
ATOM 3377 N N . MET A 1 422 ? -11.943 -13.605 -2.869 1.00 86.94 422 MET A N 1
ATOM 3378 C CA . MET A 1 422 ? -12.693 -12.710 -3.756 1.00 86.94 422 MET A CA 1
ATOM 3379 C C . MET A 1 422 ? -14.194 -13.034 -3.728 1.00 86.94 422 MET A C 1
ATOM 3381 O O . MET A 1 422 ? -14.595 -14.172 -3.472 1.00 86.94 422 MET A O 1
ATOM 3385 N N . ARG A 1 423 ? -15.034 -12.042 -4.044 1.00 86.81 423 ARG A N 1
ATOM 3386 C CA . ARG A 1 423 ? -16.468 -12.266 -4.285 1.00 86.81 423 ARG A CA 1
ATOM 3387 C C . ARG A 1 423 ? -16.685 -13.129 -5.535 1.00 86.81 423 ARG A C 1
ATOM 3389 O O . ARG A 1 423 ? -15.926 -13.044 -6.499 1.00 86.81 423 ARG A O 1
ATOM 3396 N N . GLN A 1 424 ? -17.753 -13.927 -5.548 1.00 89.31 424 GLN A N 1
ATOM 3397 C CA . GLN A 1 424 ? -18.030 -14.864 -6.646 1.00 89.31 424 GLN A CA 1
ATOM 3398 C C . GLN A 1 424 ? -18.294 -14.173 -7.995 1.00 89.31 424 GLN A C 1
ATOM 3400 O O . GLN A 1 424 ? -17.981 -14.726 -9.046 1.00 89.31 424 GLN A O 1
ATOM 3405 N N . ASP A 1 425 ? -18.879 -12.978 -7.981 1.00 91.31 425 ASP A N 1
ATOM 3406 C CA . ASP A 1 425 ? -19.107 -12.154 -9.172 1.00 91.31 425 ASP A CA 1
ATOM 3407 C C . ASP A 1 425 ? -17.789 -11.644 -9.779 1.00 91.31 425 ASP A C 1
ATOM 3409 O O . ASP A 1 425 ? -17.603 -11.734 -10.992 1.00 91.31 425 ASP A O 1
ATOM 3413 N N . ALA A 1 426 ? -16.841 -11.216 -8.942 1.00 91.69 426 ALA A N 1
ATOM 3414 C CA . ALA A 1 426 ? -15.492 -10.850 -9.362 1.00 91.69 426 ALA A CA 1
ATOM 3415 C C . ALA A 1 426 ? -14.730 -12.050 -9.947 1.00 91.69 426 ALA A C 1
ATOM 3417 O O . ALA A 1 426 ? -14.083 -11.910 -10.982 1.00 91.69 426 ALA A O 1
ATOM 3418 N N . ILE A 1 427 ? -14.852 -13.239 -9.343 1.00 92.50 427 ILE A N 1
ATOM 3419 C CA . ILE A 1 427 ? -14.246 -14.475 -9.872 1.00 92.50 427 ILE A CA 1
ATOM 3420 C C . ILE A 1 427 ? -14.790 -14.780 -11.272 1.00 92.50 427 ILE A C 1
ATOM 3422 O O . ILE A 1 427 ? -14.010 -14.936 -12.206 1.00 92.50 427 ILE A O 1
ATOM 3426 N N . LYS A 1 428 ? -16.118 -14.754 -11.455 1.00 94.56 428 LYS A N 1
ATOM 3427 C CA . LYS A 1 428 ? -16.746 -14.957 -12.774 1.00 94.56 428 LYS A CA 1
ATOM 3428 C C . LYS A 1 428 ? -16.279 -13.929 -13.808 1.00 94.56 428 LYS A C 1
ATOM 3430 O O . LYS A 1 428 ? -16.109 -14.270 -14.977 1.00 94.56 428 LYS A O 1
ATOM 3435 N N . ALA A 1 429 ? -16.082 -12.676 -13.395 1.00 95.75 429 ALA A N 1
ATOM 3436 C CA . ALA A 1 429 ? -15.564 -11.634 -14.274 1.00 95.75 429 ALA A CA 1
ATOM 3437 C C . ALA A 1 429 ? -14.118 -11.918 -14.713 1.00 95.75 429 ALA A C 1
ATOM 3439 O O . ALA A 1 429 ? -13.790 -11.665 -15.871 1.00 95.75 429 ALA A O 1
ATOM 3440 N N . ILE A 1 430 ? -13.278 -12.469 -13.828 1.00 95.75 430 ILE A N 1
ATOM 3441 C CA . ILE A 1 430 ? -11.915 -12.913 -14.160 1.00 95.75 430 ILE A CA 1
ATOM 3442 C C . ILE A 1 430 ? -11.960 -14.125 -15.099 1.00 95.75 430 ILE A C 1
ATOM 3444 O O . ILE A 1 430 ? -11.283 -14.109 -16.124 1.00 95.75 430 ILE A O 1
ATOM 3448 N N . ASP A 1 431 ? -12.784 -15.134 -14.806 1.00 95.06 431 ASP A N 1
ATOM 3449 C CA . ASP A 1 431 ? -12.932 -16.331 -15.648 1.00 95.06 431 ASP A CA 1
ATOM 3450 C C . ASP A 1 431 ? -13.350 -15.962 -17.083 1.00 95.06 431 ASP A C 1
ATOM 3452 O O . ASP A 1 431 ? -12.846 -16.519 -18.062 1.00 95.06 431 ASP A O 1
ATOM 3456 N N . ALA A 1 432 ? -14.233 -14.965 -17.223 1.00 96.56 432 ALA A N 1
ATOM 3457 C CA . ALA A 1 432 ? -14.699 -14.458 -18.511 1.00 96.56 432 ALA A CA 1
ATOM 3458 C C . ALA A 1 432 ? -13.598 -13.779 -19.345 1.00 96.56 432 ALA A C 1
ATOM 3460 O O . ALA A 1 432 ? -13.757 -13.653 -20.560 1.00 96.56 432 ALA A O 1
ATOM 3461 N N . LEU A 1 433 ? -12.488 -13.355 -18.727 1.00 96.88 433 LEU A N 1
ATOM 3462 C CA . LEU A 1 433 ? -11.321 -12.863 -19.461 1.00 96.88 433 LEU A CA 1
ATOM 3463 C C . LEU A 1 433 ? -10.535 -13.991 -20.126 1.00 96.88 433 LEU A C 1
ATOM 3465 O O . LEU A 1 433 ? -9.713 -13.685 -20.977 1.00 96.88 433 LEU A O 1
ATOM 3469 N N . LYS A 1 434 ? -10.749 -15.258 -19.742 1.00 96.75 434 LYS A N 1
ATOM 3470 C CA . LYS A 1 434 ? -9.977 -16.417 -20.219 1.00 96.75 434 LYS A CA 1
ATOM 3471 C C . LYS A 1 434 ? -8.451 -16.168 -20.173 1.00 96.75 434 LYS A C 1
ATOM 3473 O O . LYS A 1 434 ? -7.809 -16.199 -21.220 1.00 96.75 434 LYS A O 1
ATOM 3478 N N . PRO A 1 435 ? -7.852 -15.871 -19.001 1.00 96.19 435 PRO A N 1
ATOM 3479 C CA . PRO A 1 435 ? -6.465 -15.397 -18.889 1.00 96.19 435 PRO A CA 1
ATOM 3480 C C . PRO A 1 435 ? -5.439 -16.540 -19.044 1.00 96.19 435 PRO A C 1
ATOM 3482 O O . PRO A 1 435 ? -4.743 -16.930 -18.106 1.00 96.19 435 PRO A O 1
ATOM 3485 N N . TYR A 1 436 ? -5.380 -17.110 -20.241 1.00 94.94 436 TYR A N 1
ATOM 3486 C CA . TYR A 1 436 ? -4.508 -18.211 -20.640 1.00 94.94 436 TYR A CA 1
ATOM 3487 C C . TYR A 1 436 ? -4.327 -18.226 -22.166 1.00 94.94 436 TYR A C 1
ATOM 3489 O O . TYR A 1 436 ? -5.083 -17.568 -22.886 1.00 94.94 436 TYR A O 1
ATOM 3497 N N . LYS A 1 437 ? -3.343 -18.988 -22.663 1.00 92.38 437 LYS A N 1
ATOM 3498 C CA . LYS A 1 437 ? -3.070 -19.140 -24.103 1.00 92.38 437 LYS A CA 1
ATOM 3499 C C . LYS A 1 437 ? -4.273 -19.729 -24.847 1.00 92.38 437 LYS A C 1
ATOM 3501 O O . LYS A 1 437 ? -4.841 -20.725 -24.396 1.00 92.38 437 LYS A O 1
ATOM 3506 N N . GLY A 1 438 ? -4.658 -19.132 -25.976 1.00 89.62 438 GLY A N 1
ATOM 3507 C CA . GLY A 1 438 ? -5.871 -19.484 -26.729 1.00 89.62 438 GLY A CA 1
ATOM 3508 C C . GLY A 1 438 ? -7.164 -18.903 -26.138 1.00 89.62 438 GLY A C 1
ATOM 3509 O O . GLY A 1 438 ? -8.261 -19.235 -26.590 1.00 89.62 438 GLY A O 1
ATOM 3510 N N . GLY A 1 439 ? -7.049 -18.066 -25.102 1.00 93.44 439 GLY A N 1
ATOM 3511 C CA . GLY A 1 439 ? -8.126 -17.272 -24.521 1.00 93.44 439 GLY A CA 1
ATOM 3512 C C . GLY A 1 439 ? -7.866 -15.786 -24.751 1.00 93.44 439 GLY A C 1
ATOM 3513 O O . GLY A 1 439 ? -8.200 -15.240 -25.797 1.00 93.44 439 GLY A O 1
ATOM 3514 N N . ASN A 1 440 ? -7.273 -15.127 -23.758 1.00 94.81 440 ASN A N 1
ATOM 3515 C CA . ASN A 1 440 ? -6.742 -13.775 -23.876 1.00 94.81 440 ASN A CA 1
ATOM 3516 C C . ASN A 1 440 ? -5.223 -13.838 -24.037 1.00 94.81 440 ASN A C 1
ATOM 3518 O O . ASN A 1 440 ? -4.467 -13.847 -23.059 1.00 94.81 440 ASN A O 1
ATOM 3522 N N . ASP A 1 441 ? -4.799 -13.874 -25.298 1.00 91.12 441 ASP A N 1
ATOM 3523 C CA . ASP A 1 441 ? -3.395 -14.037 -25.665 1.00 91.12 441 ASP A CA 1
ATOM 3524 C C . ASP A 1 441 ? -2.526 -12.852 -25.226 1.00 91.12 441 ASP A C 1
ATOM 3526 O O . ASP A 1 441 ? -1.369 -13.060 -24.880 1.00 91.12 441 ASP A O 1
ATOM 3530 N N . LEU A 1 442 ? -3.071 -11.630 -25.130 1.00 92.75 442 LEU A N 1
ATOM 3531 C CA . LEU A 1 442 ? -2.327 -10.473 -24.610 1.00 92.75 442 LEU A CA 1
ATOM 3532 C C . LEU A 1 442 ? -1.984 -10.629 -23.121 1.00 92.75 442 LEU A C 1
ATOM 3534 O O . LEU A 1 442 ? -0.860 -10.329 -22.718 1.00 92.75 442 LEU A O 1
ATOM 3538 N N . LEU A 1 443 ? -2.920 -11.117 -22.296 1.00 95.12 443 LEU A N 1
ATOM 3539 C CA . LEU A 1 443 ? -2.660 -11.386 -20.876 1.00 95.12 443 LEU A CA 1
ATOM 3540 C C . LEU A 1 443 ? -1.676 -12.539 -20.686 1.00 95.12 443 LEU A C 1
ATOM 3542 O O . LEU A 1 443 ? -0.778 -12.447 -19.847 1.00 95.12 443 LEU A O 1
ATOM 3546 N N . TRP A 1 444 ? -1.839 -13.616 -21.458 1.00 94.31 444 TRP A N 1
ATOM 3547 C CA . TRP A 1 444 ? -0.899 -14.735 -21.438 1.00 94.31 444 TRP A CA 1
ATOM 3548 C C . TRP A 1 444 ? 0.508 -14.284 -21.848 1.00 94.31 444 TRP A C 1
ATOM 3550 O O . TRP A 1 444 ? 1.474 -14.573 -21.141 1.00 94.31 444 TRP A O 1
ATOM 3560 N N . MET A 1 445 ? 0.616 -13.504 -22.923 1.00 91.25 445 MET A N 1
ATOM 3561 C CA . MET A 1 445 ? 1.877 -12.959 -23.414 1.00 91.25 445 MET A CA 1
ATOM 3562 C C . MET A 1 445 ? 2.548 -12.056 -22.374 1.00 91.25 445 MET A C 1
ATOM 3564 O O . MET A 1 445 ? 3.722 -12.254 -22.071 1.00 91.25 445 MET A O 1
ATOM 3568 N N . LEU A 1 446 ? 1.798 -11.138 -21.749 1.00 93.75 446 LEU A N 1
ATOM 3569 C CA . LEU A 1 446 ? 2.283 -10.308 -20.637 1.00 93.75 446 LEU A CA 1
ATOM 3570 C C . LEU A 1 446 ? 2.845 -11.168 -19.496 1.00 93.75 446 LEU A C 1
ATOM 3572 O O . LEU A 1 446 ? 3.926 -10.892 -18.979 1.00 93.75 446 LEU A O 1
ATOM 3576 N N . HIS A 1 447 ? 2.117 -12.213 -19.094 1.00 91.94 447 HIS A N 1
ATOM 3577 C CA . HIS A 1 447 ? 2.545 -13.106 -18.020 1.00 91.94 447 HIS A CA 1
ATOM 3578 C C . HIS A 1 447 ? 3.836 -13.851 -18.361 1.00 91.94 447 HIS A C 1
ATOM 3580 O O . HIS A 1 447 ? 4.733 -13.935 -17.520 1.00 91.94 447 HIS A O 1
ATOM 3586 N N . ARG A 1 448 ? 3.933 -14.384 -19.582 1.00 89.12 448 ARG A N 1
ATOM 3587 C CA . ARG A 1 448 ? 5.099 -15.142 -20.035 1.00 89.12 448 ARG A CA 1
ATOM 3588 C C . ARG A 1 448 ? 6.331 -14.248 -20.137 1.00 89.12 448 ARG A C 1
ATOM 3590 O O . ARG A 1 448 ? 7.343 -14.563 -19.520 1.00 89.12 448 ARG A O 1
ATOM 3597 N N . LEU A 1 449 ? 6.208 -13.112 -20.825 1.00 89.19 449 LEU A N 1
ATOM 3598 C CA . LEU A 1 449 ? 7.293 -12.147 -21.000 1.00 89.19 449 LEU A CA 1
ATOM 3599 C C . LEU A 1 449 ? 7.804 -11.611 -19.658 1.00 89.19 449 LEU A C 1
ATOM 3601 O O . LEU A 1 449 ? 9.006 -11.634 -19.411 1.00 89.19 449 LEU A O 1
ATOM 3605 N N . ASN A 1 450 ? 6.904 -11.225 -18.746 1.00 91.06 450 ASN A N 1
ATOM 3606 C CA . ASN A 1 450 ? 7.300 -10.769 -17.412 1.00 91.06 450 ASN A CA 1
ATOM 3607 C C . ASN A 1 450 ? 8.016 -11.860 -16.598 1.00 91.06 450 ASN A C 1
ATOM 3609 O O . ASN A 1 450 ? 8.968 -11.573 -15.877 1.00 91.06 450 ASN A O 1
ATOM 3613 N N . ARG A 1 451 ? 7.566 -13.119 -16.687 1.00 86.38 451 ARG A N 1
ATOM 3614 C CA . ARG A 1 451 ? 8.227 -14.223 -15.980 1.00 86.38 451 ARG A CA 1
ATOM 3615 C C . ARG A 1 451 ? 9.606 -14.523 -16.545 1.00 86.38 451 ARG A C 1
ATOM 3617 O O . ARG A 1 451 ? 10.493 -14.829 -15.752 1.00 86.38 451 ARG A O 1
ATOM 3624 N N . THR A 1 452 ? 9.774 -14.471 -17.864 1.00 83.25 452 THR A N 1
ATOM 3625 C CA . THR A 1 452 ? 11.078 -14.671 -18.500 1.00 83.25 452 THR A CA 1
ATOM 3626 C C . THR A 1 452 ? 12.061 -13.593 -18.060 1.00 83.25 452 THR A C 1
ATOM 3628 O O . THR A 1 452 ? 13.105 -13.944 -17.511 1.00 83.25 452 THR A O 1
ATOM 3631 N N . ASP A 1 453 ? 11.668 -12.323 -18.188 1.00 84.00 453 ASP A N 1
ATOM 3632 C CA . ASP A 1 453 ? 12.481 -11.167 -17.796 1.00 84.00 453 ASP A CA 1
ATOM 3633 C C . ASP A 1 453 ? 12.908 -11.234 -16.317 1.00 84.00 453 ASP A C 1
ATOM 3635 O O . ASP A 1 453 ? 14.086 -11.161 -15.974 1.00 84.00 453 ASP A O 1
ATOM 3639 N N . LYS A 1 454 ? 11.955 -11.517 -15.420 1.00 79.56 454 LYS A N 1
ATOM 3640 C CA . LYS A 1 454 ? 12.203 -11.558 -13.973 1.00 79.56 454 LYS A CA 1
ATOM 3641 C C . LYS A 1 454 ? 13.057 -12.741 -13.499 1.00 79.56 454 LYS A C 1
ATOM 3643 O O . LYS A 1 454 ? 13.733 -12.631 -12.477 1.00 79.56 454 LYS A O 1
ATOM 3648 N N . HIS A 1 455 ? 12.932 -13.913 -14.125 1.00 72.81 455 HIS A N 1
ATOM 3649 C CA . HIS A 1 455 ? 13.432 -15.172 -13.550 1.00 72.81 455 HIS A CA 1
ATOM 3650 C C . HIS A 1 455 ? 14.487 -15.897 -14.384 1.00 72.81 455 HIS A C 1
ATOM 3652 O O . HIS A 1 455 ? 15.041 -16.880 -13.891 1.00 72.81 455 HIS A O 1
ATOM 3658 N N . ARG A 1 456 ? 14.738 -15.483 -15.630 1.00 63.56 456 ARG A N 1
ATOM 3659 C CA . ARG A 1 456 ? 15.651 -16.205 -16.526 1.00 63.56 456 ARG A CA 1
ATOM 3660 C C . ARG A 1 456 ? 16.770 -15.311 -17.037 1.00 63.56 456 ARG A C 1
ATOM 3662 O O . ARG A 1 456 ? 17.930 -15.630 -16.807 1.00 63.56 456 ARG A O 1
ATOM 3669 N N . MET A 1 457 ? 16.429 -14.229 -17.723 1.00 68.25 457 MET A N 1
ATOM 3670 C CA . MET A 1 457 ? 17.382 -13.331 -18.374 1.00 68.25 457 MET A CA 1
ATOM 3671 C C . MET A 1 457 ? 16.679 -12.010 -18.672 1.00 68.25 457 MET A C 1
ATOM 3673 O O . MET A 1 457 ? 15.472 -12.023 -18.905 1.00 68.25 457 MET A O 1
ATOM 3677 N N . LEU A 1 458 ? 17.430 -10.907 -18.697 1.00 73.06 458 LEU A N 1
ATOM 3678 C CA . LEU A 1 458 ? 16.933 -9.629 -19.201 1.00 73.06 458 LEU A CA 1
ATOM 3679 C C . LEU A 1 458 ? 16.339 -9.824 -20.600 1.00 73.06 458 LEU A C 1
ATOM 3681 O O . LEU A 1 458 ? 16.914 -10.552 -21.413 1.00 73.06 458 LEU A O 1
ATOM 3685 N N . MET A 1 459 ? 15.182 -9.213 -20.850 1.00 75.88 459 MET A N 1
ATOM 3686 C CA . MET A 1 459 ? 14.451 -9.378 -22.102 1.00 75.88 459 MET A CA 1
ATOM 3687 C C . MET A 1 459 ? 15.348 -9.223 -23.334 1.00 75.88 459 MET A C 1
ATOM 3689 O O . MET A 1 459 ? 15.944 -8.172 -23.564 1.00 75.88 459 MET A O 1
ATOM 3693 N N . THR A 1 460 ? 15.391 -10.269 -24.157 1.00 73.25 460 THR A N 1
ATOM 3694 C CA . THR A 1 460 ? 16.112 -10.233 -25.426 1.00 73.25 460 THR A CA 1
ATOM 3695 C C . THR A 1 460 ? 15.285 -9.490 -26.472 1.00 73.25 460 THR A C 1
ATOM 3697 O O . THR A 1 460 ? 14.081 -9.717 -26.627 1.00 73.25 460 THR A O 1
ATOM 3700 N N . VAL A 1 461 ? 15.931 -8.575 -27.190 1.00 79.62 461 VAL A N 1
ATOM 3701 C CA . VAL A 1 461 ? 15.345 -7.822 -28.303 1.00 79.62 461 VAL A CA 1
ATOM 3702 C C . VAL A 1 461 ? 16.246 -7.960 -29.521 1.00 79.62 461 VAL A C 1
ATOM 3704 O O . VAL A 1 461 ? 17.466 -8.053 -29.394 1.00 79.62 461 VAL A O 1
ATOM 3707 N N . GLY A 1 462 ? 15.641 -7.993 -30.701 1.00 81.50 462 GLY A N 1
ATOM 3708 C CA . GLY A 1 462 ? 16.355 -8.024 -31.972 1.00 81.50 462 GLY A CA 1
ATOM 3709 C C . GLY A 1 462 ? 15.750 -7.029 -32.947 1.00 81.50 462 GLY A C 1
ATOM 3710 O O . GLY A 1 462 ? 14.682 -6.475 -32.689 1.00 81.50 462 GLY A O 1
ATOM 3711 N N . ALA A 1 463 ? 16.433 -6.790 -34.061 1.00 84.62 463 ALA A N 1
ATOM 3712 C CA . ALA A 1 463 ? 15.842 -6.068 -35.176 1.00 84.62 463 ALA A CA 1
ATOM 3713 C C . ALA A 1 463 ? 15.492 -7.036 -36.302 1.00 84.62 463 ALA A C 1
ATOM 3715 O O . ALA A 1 463 ? 16.126 -8.080 -36.473 1.00 84.62 463 ALA A O 1
ATOM 3716 N N . ALA A 1 464 ? 14.466 -6.659 -37.044 1.00 85.88 464 ALA A N 1
ATOM 3717 C CA . ALA A 1 464 ? 13.787 -7.505 -37.999 1.00 85.88 464 ALA A CA 1
ATOM 3718 C C . ALA A 1 464 ? 13.455 -6.684 -39.250 1.00 85.88 464 ALA A C 1
ATOM 3720 O O . ALA A 1 464 ? 13.021 -5.537 -39.132 1.00 85.88 464 ALA A O 1
ATOM 3721 N N . HIS A 1 465 ? 13.645 -7.260 -40.437 1.00 87.69 465 HIS A N 1
ATOM 3722 C CA . HIS A 1 465 ? 13.239 -6.639 -41.699 1.00 87.69 465 HIS A CA 1
ATOM 3723 C C . HIS A 1 465 ? 11.720 -6.763 -41.865 1.00 87.69 465 HIS A C 1
ATOM 3725 O O . HIS A 1 465 ? 11.190 -7.871 -41.898 1.00 87.69 465 HIS A O 1
ATOM 3731 N N . ILE A 1 466 ? 11.017 -5.633 -41.948 1.00 85.88 466 ILE A N 1
ATOM 3732 C CA . ILE A 1 466 ? 9.545 -5.592 -41.978 1.00 85.88 466 ILE A CA 1
ATOM 3733 C C . ILE A 1 466 ? 8.967 -5.158 -43.330 1.00 85.88 466 ILE A C 1
ATOM 3735 O O . ILE A 1 466 ? 7.748 -5.197 -43.511 1.00 85.88 466 ILE A O 1
ATOM 3739 N N . GLY A 1 467 ? 9.808 -4.744 -44.276 1.00 88.44 467 GLY A N 1
ATOM 3740 C CA . GLY A 1 467 ? 9.367 -4.312 -45.596 1.00 88.44 467 GLY A CA 1
ATOM 3741 C C . GLY A 1 467 ? 10.386 -3.467 -46.345 1.00 88.44 467 GLY A C 1
ATOM 3742 O O . GLY A 1 467 ? 11.371 -3.008 -45.773 1.00 88.44 467 GLY A O 1
ATOM 3743 N N . HIS A 1 468 ? 10.098 -3.194 -47.611 1.00 90.25 468 HIS A N 1
ATOM 3744 C CA . HIS A 1 468 ? 10.986 -2.491 -48.537 1.00 90.25 468 HIS A CA 1
ATOM 3745 C C . HIS A 1 468 ? 10.226 -1.476 -49.394 1.00 90.25 468 HIS A C 1
ATOM 3747 O O . HIS A 1 468 ? 8.996 -1.512 -49.475 1.00 90.25 468 HIS A O 1
ATOM 3753 N N . SER A 1 469 ? 10.936 -0.523 -49.997 1.00 89.50 469 SER A N 1
ATOM 3754 C CA . SER A 1 469 ? 10.361 0.402 -50.977 1.00 89.50 469 SER A CA 1
ATOM 3755 C C . SER A 1 469 ? 9.888 -0.367 -52.204 1.00 89.50 469 SER A C 1
ATOM 3757 O O . SER A 1 469 ? 10.623 -1.205 -52.713 1.00 89.50 469 SER A O 1
ATOM 3759 N N . ILE A 1 470 ? 8.685 -0.062 -52.683 1.00 86.56 470 ILE A N 1
ATOM 3760 C CA . ILE A 1 470 ? 8.087 -0.750 -53.834 1.00 86.56 470 ILE A CA 1
ATOM 3761 C C . ILE A 1 470 ? 8.957 -0.605 -55.094 1.00 86.56 470 ILE A C 1
ATOM 3763 O O . ILE A 1 470 ? 9.337 0.515 -55.445 1.00 86.56 470 ILE A O 1
ATOM 3767 N N . THR A 1 471 ? 9.249 -1.706 -55.792 1.00 84.44 471 THR A N 1
ATOM 3768 C CA . THR A 1 471 ? 9.990 -1.644 -57.066 1.00 84.44 471 THR A CA 1
ATOM 3769 C C . THR A 1 471 ? 9.066 -1.268 -58.236 1.00 84.44 471 THR A C 1
ATOM 3771 O O . THR A 1 471 ? 7.841 -1.437 -58.144 1.00 84.44 471 THR A O 1
ATOM 3774 N N . PRO A 1 472 ? 9.596 -0.738 -59.356 1.00 83.25 472 PRO A N 1
ATOM 3775 C CA . PRO A 1 472 ? 8.809 -0.490 -60.567 1.00 83.25 472 PRO A CA 1
ATOM 3776 C C . PRO A 1 472 ? 8.050 -1.732 -61.062 1.00 83.25 472 PRO A C 1
ATOM 3778 O O . PRO A 1 472 ? 6.886 -1.634 -61.457 1.00 83.25 472 PRO A O 1
ATOM 3781 N N . GLU A 1 473 ? 8.685 -2.899 -60.987 1.00 82.69 473 GLU A N 1
ATOM 3782 C CA . GLU A 1 473 ? 8.128 -4.190 -61.381 1.00 82.69 473 GLU A CA 1
ATOM 3783 C C . GLU A 1 473 ? 6.975 -4.608 -60.460 1.00 82.69 473 GLU A C 1
ATOM 3785 O O . GLU A 1 473 ? 5.884 -4.936 -60.936 1.00 82.69 473 GLU A O 1
ATOM 3790 N N . GLU A 1 474 ? 7.162 -4.522 -59.138 1.00 83.44 474 GLU A N 1
ATOM 3791 C CA . GLU A 1 474 ? 6.102 -4.773 -58.154 1.00 83.44 474 GLU A CA 1
ATOM 3792 C C . GLU A 1 474 ? 4.920 -3.818 -58.349 1.00 83.44 474 GLU A C 1
ATOM 3794 O O . GLU A 1 474 ? 3.757 -4.223 -58.264 1.00 83.44 474 GLU A O 1
ATOM 3799 N N . ARG A 1 475 ? 5.202 -2.546 -58.645 1.00 86.19 475 ARG A N 1
ATOM 3800 C CA . ARG A 1 475 ? 4.182 -1.526 -58.898 1.00 86.19 475 ARG A CA 1
ATOM 3801 C C . ARG A 1 475 ? 3.326 -1.880 -60.111 1.00 86.19 475 ARG A C 1
ATOM 3803 O O . ARG A 1 475 ? 2.103 -1.736 -60.047 1.00 86.19 475 ARG A O 1
ATOM 3810 N N . GLU A 1 476 ? 3.928 -2.396 -61.176 1.00 84.56 476 GLU A N 1
ATOM 3811 C CA . GLU A 1 476 ? 3.187 -2.855 -62.350 1.00 84.56 476 GLU A CA 1
ATOM 3812 C C . GLU A 1 476 ? 2.356 -4.113 -62.053 1.00 84.56 476 GLU A C 1
ATOM 3814 O O . GLU A 1 476 ? 1.188 -4.195 -62.438 1.00 84.56 476 GLU A O 1
ATOM 3819 N N . ILE A 1 477 ? 2.892 -5.050 -61.266 1.00 85.00 477 ILE A N 1
ATOM 3820 C CA . ILE A 1 477 ? 2.146 -6.230 -60.802 1.00 85.00 477 ILE A CA 1
ATOM 3821 C C . ILE A 1 477 ? 0.934 -5.818 -59.951 1.00 85.00 477 ILE A C 1
ATOM 3823 O O . ILE A 1 477 ? -0.164 -6.359 -60.121 1.00 85.00 477 ILE A O 1
ATOM 3827 N N . PHE A 1 478 ? 1.085 -4.850 -59.043 1.00 85.38 478 PHE A N 1
ATOM 3828 C CA . PHE A 1 478 ? -0.023 -4.387 -58.207 1.00 85.38 478 PHE A CA 1
ATOM 3829 C C . PHE A 1 478 ? -1.105 -3.657 -59.006 1.00 85.38 478 PHE A C 1
ATOM 3831 O O . PHE A 1 478 ? -2.288 -3.849 -58.709 1.00 85.38 478 PHE A O 1
ATOM 3838 N N . ARG A 1 479 ? -0.750 -2.902 -60.056 1.00 87.44 479 ARG A N 1
ATOM 3839 C CA . ARG A 1 479 ? -1.730 -2.255 -60.957 1.00 87.44 479 ARG A CA 1
ATOM 3840 C C . ARG A 1 479 ? -2.676 -3.245 -61.631 1.00 87.44 479 ARG A C 1
ATOM 3842 O O . ARG A 1 479 ? -3.806 -2.883 -61.945 1.00 87.44 479 ARG A O 1
ATOM 3849 N N . GLN A 1 480 ? -2.256 -4.498 -61.802 1.00 87.69 480 GLN A N 1
ATOM 3850 C CA . GLN A 1 480 ? -3.102 -5.558 -62.358 1.00 87.69 480 GLN A CA 1
ATOM 3851 C C . GLN A 1 480 ? -4.122 -6.114 -61.349 1.00 87.69 480 GLN A C 1
ATOM 3853 O O . GLN A 1 480 ? -5.060 -6.805 -61.743 1.00 87.69 480 GLN A O 1
ATOM 3858 N N . ARG A 1 481 ? -3.945 -5.852 -60.046 1.00 87.56 481 ARG A N 1
ATOM 3859 C CA . ARG A 1 481 ? -4.726 -6.475 -58.960 1.00 87.56 481 ARG A CA 1
ATOM 3860 C C . ARG A 1 481 ? -5.553 -5.486 -58.142 1.00 87.56 481 ARG A C 1
ATOM 3862 O O . ARG A 1 481 ? -6.570 -5.885 -57.579 1.00 87.56 481 ARG A O 1
ATOM 3869 N N . ILE A 1 482 ? -5.135 -4.225 -58.058 1.00 87.38 482 ILE A N 1
ATOM 3870 C CA . ILE A 1 482 ? -5.796 -3.170 -57.278 1.00 87.38 482 ILE A CA 1
ATOM 3871 C C . ILE A 1 482 ? -5.804 -1.830 -58.044 1.00 87.38 482 ILE A C 1
ATOM 3873 O O . ILE A 1 482 ? -4.965 -1.624 -58.919 1.00 87.38 482 ILE A O 1
ATOM 3877 N N . PRO A 1 483 ? -6.748 -0.905 -57.758 1.00 87.75 483 PRO A N 1
ATOM 3878 C CA . PRO A 1 483 ? -6.910 0.328 -58.535 1.00 87.75 483 PRO A CA 1
ATOM 3879 C C . PRO A 1 483 ? -5.652 1.208 -58.562 1.00 87.75 483 PRO A C 1
ATOM 3881 O O . PRO A 1 483 ? -5.060 1.459 -57.515 1.00 87.75 483 PRO A O 1
ATOM 3884 N N . ALA A 1 484 ? -5.310 1.762 -59.733 1.00 82.12 484 ALA A N 1
ATOM 3885 C CA . ALA A 1 484 ? -4.091 2.558 -59.949 1.00 82.12 484 ALA A CA 1
ATOM 3886 C C . ALA A 1 484 ? -3.898 3.693 -58.925 1.00 82.12 484 ALA A C 1
ATOM 3888 O O . ALA A 1 484 ? -2.808 3.853 -58.390 1.00 82.12 484 ALA A O 1
ATOM 3889 N N . ARG A 1 485 ? -4.981 4.394 -58.557 1.00 84.81 485 ARG A N 1
ATOM 3890 C CA . ARG A 1 485 ? -4.958 5.449 -57.528 1.00 84.81 485 ARG A CA 1
ATOM 3891 C C . ARG A 1 485 ? -4.439 4.959 -56.172 1.00 84.81 485 ARG A C 1
ATOM 3893 O O . ARG A 1 485 ? -3.767 5.707 -55.480 1.00 84.81 485 ARG A O 1
ATOM 3900 N N . VAL A 1 486 ? -4.761 3.722 -55.795 1.00 82.88 486 VAL A N 1
ATOM 3901 C CA . VAL A 1 486 ? -4.285 3.114 -54.545 1.00 82.88 486 VAL A CA 1
ATOM 3902 C C . VAL A 1 486 ? -2.816 2.725 -54.685 1.00 82.88 486 VAL A C 1
ATOM 3904 O O . VAL A 1 486 ? -2.042 2.964 -53.770 1.00 82.88 486 VAL A O 1
ATOM 3907 N N . VAL A 1 487 ? -2.421 2.168 -55.833 1.00 82.25 487 VAL A N 1
ATOM 3908 C CA . VAL A 1 487 ? -1.038 1.733 -56.094 1.00 82.25 487 VAL A CA 1
ATOM 3909 C C . VAL A 1 487 ? -0.059 2.902 -56.107 1.00 82.25 487 VAL A C 1
ATOM 3911 O O . VAL A 1 487 ? 1.035 2.789 -55.559 1.00 82.25 487 VAL A O 1
ATOM 3914 N N . ASP A 1 488 ? -0.448 4.031 -56.697 1.00 82.38 488 ASP A N 1
ATOM 3915 C CA . ASP A 1 488 ? 0.423 5.202 -56.791 1.00 82.38 488 ASP A CA 1
ATOM 3916 C C . ASP A 1 488 ? 0.719 5.822 -55.407 1.00 82.38 488 ASP A C 1
ATOM 3918 O O . ASP A 1 488 ? 1.778 6.426 -55.228 1.00 82.38 488 ASP A O 1
ATOM 3922 N N . GLU A 1 489 ? -0.159 5.604 -54.418 1.00 85.50 489 GLU A N 1
ATOM 3923 C CA . GLU A 1 489 ? 0.016 6.011 -53.014 1.00 85.50 489 GLU A CA 1
ATOM 3924 C C . GLU A 1 489 ? 0.863 5.015 -52.187 1.00 85.50 489 GLU A C 1
ATOM 3926 O O . GLU A 1 489 ? 1.299 5.345 -51.080 1.00 85.50 489 GLU A O 1
ATOM 3931 N N . ILE A 1 490 ? 1.147 3.808 -52.700 1.00 83.81 490 ILE A N 1
ATOM 3932 C CA . ILE A 1 490 ? 1.990 2.821 -52.009 1.00 83.81 490 ILE A CA 1
ATOM 3933 C C . ILE A 1 490 ? 3.459 3.209 -52.178 1.00 83.81 490 ILE A C 1
ATOM 3935 O O . ILE A 1 490 ? 4.012 3.162 -53.277 1.00 83.81 490 ILE A O 1
ATOM 3939 N N . ALA A 1 491 ? 4.104 3.553 -51.065 1.00 83.06 491 ALA A N 1
ATOM 3940 C CA . ALA A 1 491 ? 5.542 3.810 -51.016 1.00 83.06 491 ALA A CA 1
ATOM 3941 C C . ALA A 1 491 ? 6.361 2.583 -50.569 1.00 83.06 491 ALA A C 1
ATOM 3943 O O . ALA A 1 491 ? 7.530 2.467 -50.924 1.00 83.06 491 ALA A O 1
ATOM 3944 N N . PHE A 1 492 ? 5.766 1.667 -49.795 1.00 86.62 492 PHE A N 1
ATOM 3945 C CA . PHE A 1 492 ? 6.459 0.515 -49.208 1.00 86.62 492 PHE A CA 1
ATOM 3946 C C . PHE A 1 492 ? 5.579 -0.736 -49.208 1.00 86.62 492 PHE A C 1
ATOM 3948 O O . PHE A 1 492 ? 4.369 -0.648 -48.994 1.00 86.62 492 PHE A O 1
ATOM 3955 N N . VAL A 1 493 ? 6.213 -1.893 -49.380 1.00 85.94 493 VAL A N 1
ATOM 3956 C CA . VAL A 1 493 ? 5.622 -3.229 -49.265 1.00 85.94 493 VAL A CA 1
ATOM 3957 C C . VAL A 1 493 ? 5.976 -3.799 -47.891 1.00 85.94 493 VAL A C 1
ATOM 3959 O O . VAL A 1 493 ? 7.134 -3.762 -47.488 1.00 85.94 493 VAL A O 1
ATOM 3962 N N . SER A 1 494 ? 4.990 -4.297 -47.140 1.00 84.19 494 SER A N 1
ATOM 3963 C CA . SER A 1 494 ? 5.203 -4.910 -45.817 1.00 84.19 494 SER A CA 1
ATOM 3964 C C . SER A 1 494 ? 5.251 -6.435 -45.899 1.00 84.19 494 SER A C 1
ATOM 3966 O O . SER A 1 494 ? 4.478 -7.040 -46.641 1.00 84.19 494 SER A O 1
ATOM 3968 N N . LEU A 1 495 ? 6.114 -7.056 -45.095 1.00 79.75 495 LEU A N 1
ATOM 3969 C CA . LEU A 1 495 ? 6.261 -8.512 -45.016 1.00 79.75 495 LEU A CA 1
ATOM 3970 C C . LEU A 1 495 ? 5.320 -9.145 -43.975 1.00 79.75 495 LEU A C 1
ATOM 3972 O O . LEU A 1 495 ? 4.950 -8.510 -42.984 1.00 79.75 495 LEU A O 1
ATOM 3976 N N . ASP A 1 496 ? 4.951 -10.421 -44.171 1.00 67.75 496 ASP A N 1
ATOM 3977 C CA . ASP A 1 496 ? 4.262 -11.205 -43.130 1.00 67.75 496 ASP A CA 1
ATOM 3978 C C . ASP A 1 496 ? 5.227 -11.413 -41.957 1.00 67.75 496 ASP A C 1
ATOM 3980 O O . ASP A 1 496 ? 6.309 -11.971 -42.129 1.00 67.75 496 ASP A O 1
ATOM 3984 N N . ALA A 1 497 ? 4.807 -11.009 -40.756 1.00 60.09 497 ALA A N 1
ATOM 3985 C CA . ALA A 1 497 ? 5.570 -11.142 -39.517 1.00 60.09 497 ALA A CA 1
ATOM 3986 C C . ALA A 1 497 ? 6.108 -12.567 -39.273 1.00 60.09 497 ALA A C 1
ATOM 3988 O O . ALA A 1 497 ? 7.153 -12.729 -38.653 1.00 60.09 497 ALA A O 1
ATOM 3989 N N . ARG A 1 498 ? 5.437 -13.612 -39.777 1.00 59.75 498 ARG A N 1
ATOM 3990 C CA . ARG A 1 498 ? 5.883 -15.015 -39.653 1.00 59.75 498 ARG A CA 1
ATOM 3991 C C . ARG A 1 498 ? 7.085 -15.373 -40.527 1.00 59.75 498 ARG A C 1
ATOM 3993 O O . ARG A 1 498 ? 7.685 -16.419 -40.310 1.00 59.75 498 ARG A O 1
ATOM 4000 N N . MET A 1 499 ? 7.411 -14.541 -41.512 1.00 60.88 499 MET A N 1
ATOM 4001 C CA . MET A 1 499 ? 8.545 -14.729 -42.421 1.00 60.88 499 MET A CA 1
ATOM 4002 C C . MET A 1 499 ? 9.761 -13.884 -42.021 1.00 60.88 499 MET A C 1
ATOM 4004 O O . MET A 1 499 ? 10.784 -13.915 -42.698 1.00 60.88 499 MET A O 1
ATOM 4008 N N . VAL A 1 500 ? 9.659 -13.125 -40.928 1.00 70.00 500 VAL A N 1
ATOM 4009 C CA . VAL A 1 500 ? 10.673 -12.152 -40.532 1.00 70.00 500 VAL A CA 1
ATOM 4010 C C . VAL A 1 500 ? 11.772 -12.818 -39.706 1.00 70.00 500 VAL A C 1
ATOM 4012 O O . VAL A 1 500 ? 11.549 -13.252 -38.576 1.00 70.00 500 VAL A O 1
ATOM 4015 N N . LYS A 1 501 ? 12.987 -12.862 -40.256 1.00 76.62 501 LYS A N 1
ATOM 4016 C CA . LYS A 1 501 ? 14.173 -13.382 -39.565 1.00 76.62 501 LYS A CA 1
ATOM 4017 C C . LYS A 1 501 ? 14.627 -12.416 -38.460 1.00 76.62 501 LYS A C 1
ATOM 4019 O O . LYS A 1 501 ? 14.663 -11.205 -38.669 1.00 76.62 501 LYS A O 1
ATOM 4024 N N . CYS A 1 502 ? 14.917 -12.948 -37.270 1.00 76.75 502 CYS A N 1
ATOM 4025 C CA . CYS A 1 502 ? 15.372 -12.179 -36.109 1.00 76.75 502 CYS A CA 1
ATOM 4026 C C . CYS A 1 502 ? 16.148 -13.075 -35.115 1.00 76.75 502 CYS A C 1
ATOM 4028 O O . CYS A 1 502 ? 15.654 -14.165 -34.809 1.00 76.75 502 CYS A O 1
ATOM 4030 N N . PRO A 1 503 ? 17.274 -12.609 -34.537 1.00 81.38 503 PRO A N 1
ATOM 4031 C CA . PRO A 1 503 ? 17.982 -11.377 -34.903 1.00 81.38 503 PRO A CA 1
ATOM 4032 C C . PRO A 1 503 ? 18.556 -11.472 -36.325 1.00 81.38 503 PRO A C 1
ATOM 4034 O O . PRO A 1 503 ? 18.793 -12.570 -36.816 1.00 81.38 503 PRO A O 1
ATOM 4037 N N . LEU A 1 504 ? 18.718 -10.329 -36.993 1.00 86.88 504 LEU A N 1
ATOM 4038 C CA . LEU A 1 504 ? 19.383 -10.268 -38.296 1.00 86.88 504 LEU A CA 1
ATOM 4039 C C . LEU A 1 504 ? 20.903 -10.371 -38.137 1.00 86.88 504 LEU A C 1
ATOM 4041 O O . LEU A 1 504 ? 21.499 -9.606 -37.373 1.00 86.88 504 LEU A O 1
ATOM 4045 N N . GLU A 1 505 ? 21.509 -11.273 -38.904 1.00 89.81 505 GLU A N 1
ATOM 4046 C CA . GLU A 1 505 ? 22.953 -11.510 -38.972 1.00 89.81 505 GLU A CA 1
ATOM 4047 C C . GLU A 1 505 ? 23.510 -11.187 -40.369 1.00 89.81 505 GLU A C 1
ATOM 4049 O O . GLU A 1 505 ? 22.773 -11.078 -41.350 1.00 89.81 505 GLU A O 1
ATOM 4054 N N . GLU A 1 506 ? 24.830 -11.008 -40.476 1.00 92.31 506 GLU A N 1
ATOM 4055 C CA . GLU A 1 506 ? 25.480 -10.800 -41.775 1.00 92.31 506 GLU A CA 1
ATOM 4056 C C . GLU A 1 506 ? 25.281 -12.015 -42.690 1.00 92.31 506 GLU A C 1
ATOM 4058 O O . GLU A 1 506 ? 25.489 -13.161 -42.297 1.00 92.31 506 GLU A O 1
ATOM 4063 N N . GLY A 1 507 ? 24.892 -11.754 -43.937 1.00 90.31 507 GLY A N 1
ATOM 4064 C CA . GLY A 1 507 ? 24.566 -12.773 -44.931 1.00 90.31 507 GLY A CA 1
ATOM 4065 C C . GLY A 1 507 ? 23.092 -13.180 -44.972 1.00 90.31 507 GLY A C 1
ATOM 4066 O O . GLY A 1 507 ? 22.712 -13.905 -45.891 1.00 90.31 507 GLY A O 1
ATOM 4067 N N . ASP A 1 508 ? 22.255 -12.700 -44.047 1.00 91.00 508 ASP A N 1
ATOM 4068 C CA . ASP A 1 508 ? 20.823 -13.002 -44.046 1.00 91.00 508 ASP A CA 1
ATOM 4069 C C . ASP A 1 508 ? 20.116 -12.448 -45.286 1.00 91.00 508 ASP A C 1
ATOM 4071 O O . ASP A 1 508 ? 20.211 -11.259 -45.586 1.00 91.00 508 ASP A O 1
ATOM 4075 N N . GLU A 1 509 ? 19.379 -13.310 -45.993 1.00 90.81 509 GLU A N 1
ATOM 4076 C CA . GLU A 1 509 ? 18.560 -12.920 -47.145 1.00 90.81 509 GLU A CA 1
ATOM 4077 C C . GLU A 1 509 ? 17.313 -12.152 -46.678 1.00 90.81 509 GLU A C 1
ATOM 4079 O O . GLU A 1 509 ? 16.556 -12.626 -45.828 1.00 90.81 509 GLU A O 1
ATOM 4084 N N . LEU A 1 510 ? 17.106 -10.959 -47.240 1.00 88.81 510 LEU A N 1
ATOM 4085 C CA . LEU A 1 510 ? 16.004 -10.053 -46.905 1.00 88.81 510 LEU A CA 1
ATOM 4086 C C . LEU A 1 510 ? 14.872 -10.116 -47.928 1.00 88.81 510 LEU A C 1
ATOM 4088 O O . LEU A 1 510 ? 13.701 -10.066 -47.552 1.00 88.81 510 LEU A O 1
ATOM 4092 N N . LEU A 1 511 ? 15.233 -10.194 -49.209 1.00 88.69 511 LEU A N 1
ATOM 4093 C CA . LEU A 1 511 ? 14.309 -10.226 -50.335 1.00 88.69 511 LEU A CA 1
ATOM 4094 C C . LEU A 1 511 ? 14.955 -10.956 -51.512 1.00 88.69 511 LEU A C 1
ATOM 4096 O O . LEU A 1 511 ? 16.140 -10.775 -51.797 1.00 88.69 511 LEU A O 1
ATOM 4100 N N . ARG A 1 512 ? 14.144 -11.741 -52.216 1.00 87.56 512 ARG A N 1
ATOM 4101 C CA . ARG A 1 512 ? 14.480 -12.364 -53.493 1.00 87.56 512 ARG A CA 1
ATOM 4102 C C . ARG A 1 512 ? 13.438 -11.928 -54.511 1.00 87.56 512 ARG A C 1
ATOM 4104 O O . ARG A 1 512 ? 12.249 -12.123 -54.266 1.00 87.56 512 ARG A O 1
ATOM 4111 N N . ASP A 1 513 ? 13.892 -11.309 -55.592 1.00 84.12 513 ASP A N 1
ATOM 4112 C CA . ASP A 1 513 ? 13.018 -10.824 -56.662 1.00 84.12 513 ASP A CA 1
ATOM 4113 C C . ASP A 1 513 ? 12.939 -11.843 -57.812 1.00 84.12 513 ASP A C 1
ATOM 4115 O O . ASP A 1 513 ? 13.614 -12.875 -57.808 1.00 84.12 513 ASP A O 1
ATOM 4119 N N . SER A 1 514 ? 12.093 -11.560 -58.797 1.00 83.88 514 SER A N 1
ATOM 4120 C CA . SER A 1 514 ? 11.860 -12.397 -59.967 1.00 83.88 514 SER A CA 1
ATOM 4121 C C . SER A 1 514 ? 13.147 -12.599 -60.780 1.00 83.88 514 SER A C 1
ATOM 4123 O O . SER A 1 514 ? 13.985 -11.691 -60.856 1.00 83.88 514 SER A O 1
ATOM 4125 N N . PRO A 1 515 ? 13.309 -13.761 -61.443 1.00 84.94 515 PRO A N 1
ATOM 4126 C CA . PRO A 1 515 ? 14.423 -13.986 -62.354 1.00 84.94 515 PRO A CA 1
ATOM 4127 C C . PRO A 1 515 ? 14.540 -12.841 -63.360 1.00 84.94 515 PRO A C 1
ATOM 4129 O O . PRO A 1 515 ? 13.540 -12.408 -63.928 1.00 84.94 515 PRO A O 1
ATOM 4132 N N . ASP A 1 516 ? 15.763 -12.359 -63.575 1.00 83.31 516 ASP A N 1
ATOM 4133 C CA . ASP A 1 516 ? 16.078 -11.292 -64.535 1.00 83.31 516 ASP A CA 1
ATOM 4134 C C . ASP A 1 516 ? 15.555 -9.885 -64.228 1.00 83.31 516 ASP A C 1
ATOM 4136 O O . ASP A 1 516 ? 15.834 -8.976 -65.008 1.00 83.31 516 ASP A O 1
ATOM 4140 N N . ALA A 1 517 ? 14.921 -9.658 -63.073 1.00 83.81 517 ALA A N 1
ATOM 4141 C CA . ALA A 1 517 ? 14.631 -8.303 -62.601 1.00 83.81 517 ALA A CA 1
ATOM 4142 C C . ALA A 1 517 ? 15.922 -7.473 -62.447 1.00 83.81 517 ALA A C 1
ATOM 4144 O O . ALA A 1 517 ? 17.008 -8.027 -62.202 1.00 83.81 517 ALA A O 1
ATOM 4145 N N . GLU A 1 518 ? 15.824 -6.152 -62.617 1.00 84.50 518 GLU A N 1
ATOM 4146 C CA . GLU A 1 518 ? 16.942 -5.233 -62.384 1.00 84.50 518 GLU A CA 1
ATOM 4147 C C . GLU A 1 518 ? 17.314 -5.189 -60.892 1.00 84.50 518 GLU A C 1
ATOM 4149 O O . GLU A 1 518 ? 16.499 -5.459 -60.011 1.00 84.50 518 GLU A O 1
ATOM 4154 N N . VAL A 1 519 ? 18.588 -4.909 -60.601 1.00 84.56 519 VAL A N 1
ATOM 4155 C CA . VAL A 1 519 ? 19.044 -4.703 -59.220 1.00 84.56 519 VAL A CA 1
ATOM 4156 C C . VAL A 1 519 ? 18.886 -3.222 -58.902 1.00 84.56 519 VAL A C 1
ATOM 4158 O O . VAL A 1 519 ? 19.580 -2.395 -59.488 1.00 84.56 519 VAL A O 1
ATOM 4161 N N . HIS A 1 520 ? 17.998 -2.905 -57.966 1.00 85.25 520 HIS A N 1
ATOM 4162 C CA . HIS A 1 520 ? 17.711 -1.543 -57.522 1.00 85.25 520 HIS A CA 1
ATOM 4163 C C . HIS A 1 520 ? 18.589 -1.215 -56.308 1.00 85.25 520 HIS A C 1
ATOM 4165 O O . HIS A 1 520 ? 18.256 -1.547 -55.171 1.00 85.25 520 HIS A O 1
ATOM 4171 N N . GLU A 1 521 ? 19.759 -0.613 -56.541 1.00 78.38 521 GLU A N 1
ATOM 4172 C CA . GLU A 1 521 ? 20.707 -0.252 -55.467 1.00 78.38 521 GLU A CA 1
ATOM 4173 C C . GLU A 1 521 ? 20.178 0.854 -54.535 1.00 78.38 521 GLU A C 1
ATOM 4175 O O . GLU A 1 521 ? 20.639 0.988 -53.403 1.00 78.38 521 GLU A O 1
ATOM 4180 N N . ASP A 1 522 ? 19.196 1.632 -54.990 1.00 79.81 522 ASP A N 1
ATOM 4181 C CA . ASP A 1 522 ? 18.500 2.682 -54.243 1.00 79.81 522 ASP A CA 1
ATOM 4182 C C . ASP A 1 522 ? 17.297 2.164 -53.433 1.00 79.81 522 ASP A C 1
ATOM 4184 O O . ASP A 1 522 ? 16.593 2.939 -52.781 1.00 79.81 522 ASP A O 1
ATOM 4188 N N . MET A 1 523 ? 17.067 0.849 -53.430 1.00 85.56 523 MET A N 1
ATOM 4189 C CA . MET A 1 523 ? 15.982 0.222 -52.687 1.00 85.56 523 MET A CA 1
ATOM 4190 C C . MET A 1 523 ? 16.147 0.412 -51.172 1.00 85.56 523 MET A C 1
ATOM 4192 O O . MET A 1 523 ? 17.145 0.020 -50.564 1.00 85.56 523 MET A O 1
ATOM 4196 N N . HIS A 1 524 ? 15.126 0.983 -50.532 1.00 87.31 524 HIS A N 1
ATOM 4197 C CA . HIS A 1 524 ? 15.132 1.269 -49.101 1.00 87.31 524 HIS A CA 1
ATOM 4198 C C . HIS A 1 524 ? 14.456 0.156 -48.299 1.00 87.31 524 HIS A C 1
ATOM 4200 O O . HIS A 1 524 ? 13.265 -0.112 -48.462 1.00 87.31 524 HIS A O 1
ATOM 4206 N N . PHE A 1 525 ? 15.194 -0.432 -47.362 1.00 89.19 525 PHE A N 1
ATOM 4207 C CA . PHE A 1 525 ? 14.709 -1.477 -46.460 1.00 89.19 525 PHE A CA 1
ATOM 4208 C C . PHE A 1 525 ? 14.297 -0.879 -45.110 1.00 89.19 525 PHE A C 1
ATOM 4210 O O . PHE A 1 525 ? 14.966 -0.000 -44.571 1.00 89.19 525 PHE A O 1
ATOM 4217 N N . ARG A 1 526 ? 13.181 -1.352 -44.550 1.00 88.19 526 ARG A N 1
ATOM 4218 C CA . ARG A 1 526 ? 12.654 -0.933 -43.247 1.00 88.19 526 ARG A CA 1
ATOM 4219 C C . ARG A 1 526 ? 12.887 -2.011 -42.202 1.00 88.19 526 ARG A C 1
ATOM 4221 O O . ARG A 1 526 ? 12.506 -3.169 -42.382 1.00 88.19 526 ARG A O 1
ATOM 4228 N N . PHE A 1 527 ? 13.433 -1.590 -41.070 1.00 88.75 527 PHE A N 1
ATOM 4229 C CA . PHE A 1 527 ? 13.689 -2.447 -39.921 1.00 88.75 527 PHE A CA 1
ATOM 4230 C C . PHE A 1 527 ? 12.852 -2.004 -38.724 1.00 88.75 527 PHE A C 1
ATOM 4232 O O . PHE A 1 527 ? 12.537 -0.826 -38.585 1.00 88.75 527 PHE A O 1
ATOM 4239 N N . GLU A 1 528 ? 12.519 -2.948 -37.851 1.00 88.50 528 GLU A N 1
ATOM 4240 C CA . GLU A 1 528 ? 11.780 -2.703 -36.613 1.00 88.50 528 GLU A CA 1
ATOM 4241 C C . GLU A 1 528 ? 12.406 -3.501 -35.470 1.00 88.50 528 GLU A C 1
ATOM 4243 O O . GLU A 1 528 ? 12.939 -4.592 -35.687 1.00 88.50 528 GLU A O 1
ATOM 4248 N N . VAL A 1 529 ? 12.311 -2.985 -34.244 1.00 89.19 529 VAL A N 1
ATOM 4249 C CA . VAL A 1 529 ? 12.724 -3.728 -33.050 1.00 89.19 529 VAL A CA 1
ATOM 4250 C C . VAL A 1 529 ? 11.594 -4.660 -32.599 1.00 89.19 529 VAL A C 1
ATOM 4252 O O . VAL A 1 529 ? 10.444 -4.250 -32.414 1.00 89.19 529 VAL A O 1
ATOM 4255 N N . VAL A 1 530 ? 11.924 -5.932 -32.395 1.00 87.19 530 VAL A N 1
ATOM 4256 C CA . VAL A 1 530 ? 10.991 -7.011 -32.041 1.00 87.19 530 VAL A CA 1
ATOM 4257 C C . VAL A 1 530 ? 11.473 -7.774 -30.805 1.00 87.19 530 VAL A C 1
ATOM 4259 O O . VAL A 1 530 ? 12.645 -7.714 -30.428 1.00 87.19 530 VAL A O 1
ATOM 4262 N N . PHE A 1 531 ? 10.566 -8.514 -30.164 1.00 84.38 531 PHE A N 1
ATOM 4263 C CA . PHE A 1 531 ? 10.932 -9.427 -29.074 1.00 84.38 531 PHE A CA 1
ATOM 4264 C C . PHE A 1 531 ? 11.787 -10.598 -29.590 1.00 84.38 531 PHE A C 1
ATOM 4266 O O . PHE A 1 531 ? 11.449 -11.207 -30.604 1.00 84.38 531 PHE A O 1
ATOM 4273 N N . GLY A 1 532 ? 12.848 -10.948 -28.857 1.00 73.25 532 GLY A N 1
ATOM 4274 C CA . GLY A 1 532 ? 13.760 -12.059 -29.165 1.00 73.25 532 GLY A CA 1
ATOM 4275 C C . GLY A 1 532 ? 13.350 -13.423 -28.590 1.00 73.25 532 GLY A C 1
ATOM 4276 O O . GLY A 1 532 ? 14.063 -14.405 -28.770 1.00 73.25 532 GLY A O 1
ATOM 4277 N N . GLU A 1 533 ? 12.210 -13.513 -27.896 1.00 68.69 533 GLU A N 1
ATOM 4278 C CA . GLU A 1 533 ? 11.775 -14.737 -27.210 1.00 68.69 533 GLU A CA 1
ATOM 4279 C C . GLU A 1 533 ? 11.091 -15.752 -28.162 1.00 68.69 533 GLU A C 1
ATOM 4281 O O . GLU A 1 533 ? 10.029 -15.440 -28.717 1.00 68.69 533 GLU A O 1
ATOM 4286 N N . PRO A 1 534 ? 11.601 -17.000 -28.295 1.00 58.78 534 PRO A N 1
ATOM 4287 C CA . PRO A 1 534 ? 11.143 -17.990 -29.286 1.00 58.78 534 PRO A CA 1
ATOM 4288 C C . PRO A 1 534 ? 9.678 -18.429 -29.172 1.00 58.78 534 PRO A C 1
ATOM 4290 O O . PRO A 1 534 ? 9.114 -18.976 -30.110 1.00 58.78 534 PRO A O 1
ATOM 4293 N N . ASP A 1 535 ? 9.036 -18.226 -28.024 1.00 56.53 535 ASP A N 1
ATOM 4294 C CA . ASP A 1 535 ? 7.652 -18.659 -27.796 1.00 56.53 535 ASP A CA 1
ATOM 4295 C C . ASP A 1 535 ? 6.620 -17.529 -27.965 1.00 56.53 535 ASP A C 1
ATOM 4297 O O . ASP A 1 535 ? 5.418 -17.758 -27.792 1.00 56.53 535 ASP A O 1
ATOM 4301 N N . VAL A 1 536 ? 7.084 -16.307 -28.263 1.00 61.38 536 VAL A N 1
ATOM 4302 C CA . VAL A 1 536 ? 6.292 -15.059 -28.327 1.00 61.38 536 VAL A CA 1
ATOM 4303 C C . VAL A 1 536 ? 6.532 -14.305 -29.658 1.00 61.38 536 VAL A C 1
ATOM 4305 O O . VAL A 1 536 ? 6.328 -13.099 -29.779 1.00 61.38 536 VAL A O 1
ATOM 4308 N N . LEU A 1 537 ? 6.984 -15.059 -30.660 1.00 53.28 537 LEU A N 1
ATOM 4309 C CA . LEU A 1 537 ? 7.675 -14.633 -31.879 1.00 53.28 537 LEU A CA 1
ATOM 4310 C C . LEU A 1 537 ? 7.060 -13.463 -32.681 1.00 53.28 537 LEU A C 1
ATOM 4312 O O . LEU A 1 537 ? 5.850 -13.373 -32.891 1.00 53.28 537 LEU A O 1
ATOM 4316 N N . HIS A 1 538 ? 7.977 -12.633 -33.197 1.00 61.50 538 HIS A N 1
ATOM 4317 C CA . HIS A 1 538 ? 7.847 -11.663 -34.301 1.00 61.50 538 HIS A CA 1
ATOM 4318 C C . HIS A 1 538 ? 6.803 -10.554 -34.156 1.00 61.50 538 HIS A C 1
ATOM 4320 O O . HIS A 1 538 ? 6.327 -9.997 -35.146 1.00 61.50 538 HIS A O 1
ATOM 4326 N N . THR A 1 539 ? 6.445 -10.192 -32.928 1.00 73.75 539 THR A N 1
ATOM 4327 C CA . THR A 1 539 ? 5.607 -9.013 -32.711 1.00 73.75 539 THR A CA 1
ATOM 4328 C C . THR A 1 539 ? 6.464 -7.772 -32.496 1.00 73.75 539 THR A C 1
ATOM 4330 O O . THR A 1 539 ? 7.465 -7.797 -31.777 1.00 73.75 539 THR A O 1
ATOM 4333 N N . MET A 1 540 ? 6.058 -6.672 -33.134 1.00 84.75 540 MET A N 1
ATOM 4334 C CA . MET A 1 540 ? 6.689 -5.365 -32.958 1.00 84.75 540 MET A CA 1
ATOM 4335 C C . MET A 1 540 ? 6.671 -4.984 -31.478 1.00 84.75 540 MET A C 1
ATOM 4337 O O . MET A 1 540 ? 5.613 -5.070 -30.838 1.00 84.75 540 MET A O 1
ATOM 4341 N N . LEU A 1 541 ? 7.821 -4.566 -30.949 1.00 88.81 541 LEU A N 1
ATOM 4342 C CA . LEU A 1 541 ? 8.036 -4.367 -29.518 1.00 88.81 541 LEU A CA 1
ATOM 4343 C C . LEU A 1 541 ? 7.097 -3.294 -28.945 1.00 88.81 541 LEU A C 1
ATOM 4345 O O . LEU A 1 541 ? 6.228 -3.589 -28.118 1.00 88.81 541 LEU A O 1
ATOM 4349 N N . VAL A 1 542 ? 7.224 -2.052 -29.423 1.00 91.94 542 VAL A N 1
ATOM 4350 C CA . VAL A 1 542 ? 6.468 -0.909 -28.887 1.00 91.94 542 VAL A CA 1
ATOM 4351 C C . VAL A 1 542 ? 4.956 -1.030 -29.136 1.00 91.94 542 VAL A C 1
ATOM 4353 O O . VAL A 1 542 ? 4.196 -0.928 -28.165 1.00 91.94 542 VAL A O 1
ATOM 4356 N N . PRO A 1 543 ? 4.470 -1.332 -30.360 1.00 91.88 543 PRO A N 1
ATOM 4357 C CA . PRO A 1 543 ? 3.033 -1.478 -30.608 1.00 91.88 543 PRO A CA 1
ATOM 4358 C C . PRO A 1 543 ? 2.384 -2.570 -29.753 1.00 91.88 543 PRO A C 1
ATOM 4360 O O . PRO A 1 543 ? 1.233 -2.454 -29.327 1.00 91.88 543 PRO A O 1
ATOM 4363 N N . THR A 1 544 ? 3.114 -3.647 -29.469 1.00 91.44 544 THR A N 1
ATOM 4364 C CA . THR A 1 544 ? 2.596 -4.743 -28.648 1.00 91.44 544 THR A CA 1
ATOM 4365 C C . THR A 1 544 ? 2.514 -4.358 -27.179 1.00 91.44 544 THR A C 1
ATOM 4367 O O . THR A 1 544 ? 1.474 -4.601 -26.564 1.00 91.44 544 THR A O 1
ATOM 4370 N N . LEU A 1 545 ? 3.533 -3.693 -26.628 1.00 94.12 545 LEU A N 1
ATOM 4371 C CA . LEU A 1 545 ? 3.476 -3.167 -25.261 1.00 94.12 545 LEU A CA 1
ATOM 4372 C C . LEU A 1 545 ? 2.372 -2.118 -25.091 1.00 94.12 545 LEU A C 1
ATOM 4374 O O . LEU A 1 545 ? 1.680 -2.125 -24.072 1.00 94.12 545 LEU A O 1
ATOM 4378 N N . GLN A 1 546 ? 2.139 -1.276 -26.100 1.00 96.31 546 GLN A N 1
ATOM 4379 C CA . GLN A 1 546 ? 1.035 -0.316 -26.092 1.00 96.31 546 GLN A CA 1
ATOM 4380 C C . GLN A 1 546 ? -0.325 -1.031 -26.035 1.00 96.31 546 GLN A C 1
ATOM 4382 O O . GLN A 1 546 ? -1.129 -0.755 -25.143 1.00 96.31 546 GLN A O 1
ATOM 4387 N N . ARG A 1 547 ? -0.547 -2.042 -26.891 1.00 95.62 547 ARG A N 1
ATOM 4388 C CA . ARG A 1 547 ? -1.763 -2.881 -26.844 1.00 95.62 547 ARG A CA 1
ATOM 4389 C C . ARG A 1 547 ? -1.939 -3.585 -25.498 1.00 95.62 547 ARG A C 1
ATOM 4391 O O . ARG A 1 547 ? -3.063 -3.688 -25.006 1.00 95.62 547 ARG A O 1
ATOM 4398 N N . MET A 1 548 ? -0.854 -4.061 -24.884 1.00 96.31 548 MET A N 1
ATOM 4399 C CA . MET A 1 548 ? -0.909 -4.632 -23.537 1.00 96.31 548 MET A CA 1
ATOM 4400 C C . MET A 1 548 ? -1.330 -3.589 -22.502 1.00 96.31 548 MET A C 1
ATOM 4402 O O . MET A 1 548 ? -2.216 -3.870 -21.696 1.00 96.31 548 MET A O 1
ATOM 4406 N N . ALA A 1 549 ? -0.730 -2.396 -22.522 1.00 97.62 549 ALA A N 1
ATOM 4407 C CA . ALA A 1 549 ? -1.057 -1.322 -21.590 1.00 97.62 549 ALA A CA 1
ATOM 4408 C C . ALA A 1 549 ? -2.528 -0.902 -21.698 1.00 97.62 549 ALA A C 1
ATOM 4410 O O . ALA A 1 549 ? -3.209 -0.778 -20.677 1.00 97.62 549 ALA A O 1
ATOM 4411 N N . ASP A 1 550 ? -3.036 -0.768 -22.922 1.00 97.44 550 ASP A N 1
ATOM 4412 C CA . ASP A 1 550 ? -4.433 -0.426 -23.186 1.00 97.44 550 ASP A CA 1
ATOM 4413 C C . ASP A 1 550 ? -5.381 -1.552 -22.751 1.00 97.44 550 ASP A C 1
ATOM 4415 O O . ASP A 1 550 ? -6.403 -1.294 -22.111 1.00 97.44 550 ASP A O 1
ATOM 4419 N N . SER A 1 551 ? -5.007 -2.814 -22.989 1.00 97.25 551 SER A N 1
ATOM 4420 C CA . SER A 1 551 ? -5.756 -3.980 -22.507 1.00 97.25 551 SER A CA 1
ATOM 4421 C C . SER A 1 551 ? -5.812 -4.037 -20.975 1.00 97.25 551 SER A C 1
ATOM 4423 O O . SER A 1 551 ? -6.886 -4.233 -20.405 1.00 97.25 551 SER A O 1
ATOM 4425 N N . VAL A 1 552 ? -4.684 -3.844 -20.278 1.00 98.12 552 VAL A N 1
ATOM 4426 C CA . VAL A 1 552 ? -4.654 -3.812 -18.804 1.00 98.12 552 VAL A CA 1
ATOM 4427 C C . VAL A 1 552 ? -5.484 -2.645 -18.274 1.00 98.12 552 VAL A C 1
ATOM 4429 O O . VAL A 1 552 ? -6.253 -2.830 -17.331 1.00 98.12 552 VAL A O 1
ATOM 4432 N N . HIS A 1 553 ? -5.393 -1.468 -18.896 1.00 97.19 553 HIS A N 1
ATOM 4433 C CA . HIS A 1 553 ? -6.219 -0.318 -18.536 1.00 97.19 553 HIS A CA 1
ATOM 4434 C C . HIS A 1 553 ? -7.714 -0.627 -18.670 1.00 97.19 553 HIS A C 1
ATOM 4436 O O . HIS A 1 553 ? -8.468 -0.436 -17.716 1.00 97.19 553 HIS A O 1
ATOM 4442 N N . ALA A 1 554 ? -8.136 -1.178 -19.810 1.00 97.25 554 ALA A N 1
ATOM 4443 C CA . ALA A 1 554 ? -9.524 -1.558 -20.049 1.00 97.25 554 ALA A CA 1
ATOM 4444 C C . ALA A 1 554 ? -10.025 -2.606 -19.039 1.00 97.25 554 ALA A C 1
ATOM 4446 O O . ALA A 1 554 ? -11.157 -2.511 -18.561 1.00 97.25 554 ALA A O 1
ATOM 4447 N N . ILE A 1 555 ? -9.183 -3.577 -18.665 1.00 97.62 555 ILE A N 1
ATOM 4448 C CA . ILE A 1 555 ? -9.505 -4.561 -17.622 1.00 97.62 555 ILE A CA 1
ATOM 4449 C C . ILE A 1 555 ? -9.694 -3.866 -16.273 1.00 97.62 555 ILE A C 1
ATOM 4451 O O . ILE A 1 555 ? -10.718 -4.069 -15.629 1.00 97.62 555 ILE A O 1
ATOM 4455 N N . VAL A 1 556 ? -8.756 -3.022 -15.845 1.00 95.81 556 VAL A N 1
ATOM 4456 C CA . VAL A 1 556 ? -8.858 -2.314 -14.560 1.00 95.81 556 VAL A CA 1
ATOM 4457 C C . VAL A 1 556 ? -10.144 -1.485 -14.491 1.00 95.81 556 VAL A C 1
ATOM 4459 O O . VAL A 1 556 ? -10.873 -1.566 -13.503 1.00 95.81 556 VAL A O 1
ATOM 4462 N N . GLU A 1 557 ? -10.499 -0.786 -15.569 1.00 92.62 557 GLU A N 1
ATOM 4463 C CA . GLU A 1 557 ? -11.746 -0.021 -15.645 1.00 92.62 557 GLU A CA 1
ATOM 4464 C C . GLU A 1 557 ? -12.999 -0.890 -15.621 1.00 92.62 557 GLU A C 1
ATOM 4466 O O . GLU A 1 557 ? -13.939 -0.597 -14.877 1.00 92.62 557 GLU A O 1
ATOM 4471 N N . ARG A 1 558 ? -12.996 -2.002 -16.362 1.00 94.44 558 ARG A N 1
ATOM 4472 C CA . ARG A 1 558 ? -14.087 -2.983 -16.343 1.00 94.44 558 ARG A CA 1
ATOM 4473 C C . ARG A 1 558 ? -14.334 -3.530 -14.938 1.00 94.44 558 ARG A C 1
ATOM 4475 O O . ARG A 1 558 ? -15.468 -3.880 -14.617 1.00 94.44 558 ARG A O 1
ATOM 4482 N N . PHE A 1 559 ? -13.297 -3.599 -14.104 1.00 94.62 559 PHE A N 1
ATOM 4483 C CA . PHE A 1 559 ? -13.401 -4.128 -12.750 1.00 94.62 559 PHE A CA 1
ATOM 4484 C C . PHE A 1 559 ? -13.802 -3.107 -11.682 1.00 94.62 559 PHE A C 1
ATOM 4486 O O . PHE A 1 559 ? -14.062 -3.496 -10.541 1.00 94.62 559 PHE A O 1
ATOM 4493 N N . ARG A 1 560 ? -13.939 -1.824 -12.040 1.00 88.44 560 ARG A N 1
ATOM 4494 C CA . ARG A 1 560 ? -14.377 -0.753 -11.133 1.00 88.44 560 ARG A CA 1
ATOM 4495 C C . ARG A 1 560 ? -15.629 -1.110 -10.303 1.00 88.44 560 ARG A C 1
ATOM 4497 O O . ARG A 1 560 ? -15.592 -0.858 -9.100 1.00 88.44 560 ARG A O 1
ATOM 4504 N N . PRO A 1 561 ? -16.695 -1.738 -10.848 1.00 87.06 561 PRO A N 1
ATOM 4505 C CA . PRO A 1 561 ? -17.880 -2.101 -10.060 1.00 87.06 561 PRO A CA 1
ATOM 4506 C C . PRO A 1 561 ? -17.610 -3.136 -8.958 1.00 87.06 561 PRO A C 1
ATOM 4508 O O . PRO A 1 561 ? -18.298 -3.144 -7.942 1.00 87.06 561 PRO A O 1
ATOM 4511 N N . PHE A 1 562 ? -16.600 -3.996 -9.127 1.00 86.94 562 PHE A N 1
ATOM 4512 C CA . PHE A 1 562 ? -16.247 -5.033 -8.148 1.00 86.94 562 PHE A CA 1
ATOM 4513 C C . PHE A 1 562 ? -15.309 -4.524 -7.045 1.00 86.94 562 PHE A C 1
ATOM 4515 O O . PHE A 1 562 ? -15.031 -5.254 -6.091 1.00 86.94 562 PHE A O 1
ATOM 4522 N N . LEU A 1 563 ? -14.833 -3.284 -7.169 1.00 80.69 563 LEU A N 1
ATOM 4523 C CA . LEU A 1 563 ? -13.976 -2.600 -6.200 1.00 80.69 563 LEU A CA 1
ATOM 4524 C C . LEU A 1 563 ? -14.756 -1.651 -5.277 1.00 80.69 563 LEU A C 1
ATOM 4526 O O . LEU A 1 563 ? -14.142 -0.964 -4.460 1.00 80.69 563 LEU A O 1
ATOM 4530 N N . ALA A 1 564 ? -16.081 -1.602 -5.440 1.00 66.19 564 ALA A N 1
ATOM 4531 C CA . ALA A 1 564 ? -17.019 -0.862 -4.603 1.00 66.19 564 ALA A CA 1
ATOM 4532 C C . ALA A 1 564 ? -17.562 -1.703 -3.444 1.00 66.19 564 ALA A C 1
ATOM 4534 O O . ALA A 1 564 ? -17.704 -2.947 -3.616 1.00 66.19 564 ALA A O 1
#